Protein AF-0000000066120905 (afdb_homodimer)

pLDDT: mean 95.66, std 8.1, range [25.61, 98.94]

Organism: Aliivibrio fischeri (NCBI:txid668)

Sequence (434 aa):
MKLNQDSLTSKFGSPIERVEQAIKSVQQGNGVLLLDDESRENEGDLIYSVDHLTSEQMALMIRSCSGIVCLCLTEDKADYLELSPMVEHNESVNQTAFTISIEAKKGVTTGVSATDRVTTIKTACKNGALPHELAKPGHVFPLRAKDGGVLTRRGHTEGTVDLMRLAELTPAGVLCEVTNSDGSMAKTPEIIIFAEQHHLPVLTVNDIALYRKEKSNMKLNQDSLTSKFGSPIERVEQAIKSVQQGNGVLLLDDESRENEGDLIYSVDHLTSEQMALMIRSCSGIVCLCLTEDKADYLELSPMVEHNESVNQTAFTISIEAKKGVTTGVSATDRVTTIKTACKNGALPHELAKPGHVFPLRAKDGGVLTRRGHTEGTVDLMRLAELTPAGVLCEVTNSDGSMAKTPEIIIFAEQHHLPVLTVNDIALYRKEKSN

Structure (mmCIF, N/CA/C/O backbone):
data_AF-0000000066120905-model_v1
#
loop_
_entity.id
_entity.type
_entity.pdbx_description
1 polymer '3,4-dihydroxy-2-butanone 4-phosphate synthase'
#
loop_
_atom_site.group_PDB
_atom_site.id
_atom_site.type_symbol
_atom_site.label_atom_id
_atom_site.label_alt_id
_atom_site.label_comp_id
_atom_site.label_asym_id
_atom_site.label_entity_id
_atom_site.label_seq_id
_atom_site.pdbx_PDB_ins_code
_atom_site.Cartn_x
_atom_site.Cartn_y
_atom_site.Cartn_z
_atom_site.occupancy
_atom_site.B_iso_or_equiv
_atom_site.auth_seq_id
_atom_site.auth_comp_id
_atom_site.auth_asym_id
_atom_site.auth_atom_id
_atom_site.pdbx_PDB_model_num
ATOM 1 N N . MET A 1 1 ? 24.219 24.984 -9.703 1 25.61 1 MET A N 1
ATOM 2 C CA . MET A 1 1 ? 23.906 25.266 -8.305 1 25.61 1 MET A CA 1
ATOM 3 C C . MET A 1 1 ? 22.734 24.406 -7.832 1 25.61 1 MET A C 1
ATOM 5 O O . MET A 1 1 ? 21.656 24.438 -8.406 1 25.61 1 MET A O 1
ATOM 9 N N . LYS A 1 2 ? 22.953 23.203 -7.379 1 43.38 2 LYS A N 1
ATOM 10 C CA . LYS A 1 2 ? 21.891 22.344 -6.883 1 43.38 2 LYS A CA 1
ATOM 11 C C . LYS A 1 2 ? 20.844 23.141 -6.102 1 43.38 2 LYS A C 1
ATOM 13 O O . LYS A 1 2 ? 21.172 23.75 -5.074 1 43.38 2 LYS A O 1
ATOM 18 N N . LEU A 1 3 ? 19.781 23.625 -6.801 1 57.31 3 LEU A N 1
ATOM 19 C CA . LEU A 1 3 ? 18.781 24.422 -6.082 1 57.31 3 LEU A CA 1
ATOM 20 C C . LEU A 1 3 ? 18.328 23.703 -4.812 1 57.31 3 LEU A C 1
ATOM 22 O O . LEU A 1 3 ? 17.938 22.531 -4.859 1 57.31 3 LEU A O 1
ATOM 26 N N . ASN A 1 4 ? 18.812 24.219 -3.66 1 75.06 4 ASN A N 1
ATOM 27 C CA . ASN A 1 4 ? 18.453 23.625 -2.375 1 75.06 4 ASN A CA 1
ATOM 28 C C . ASN A 1 4 ? 16.953 23.734 -2.115 1 75.06 4 ASN A C 1
ATOM 30 O O . ASN A 1 4 ? 16.25 24.484 -2.797 1 75.06 4 ASN A O 1
ATOM 34 N N . GLN A 1 5 ? 16.406 22.859 -1.367 1 81 5 GLN A N 1
ATOM 35 C CA . GLN A 1 5 ? 14.977 22.781 -1.049 1 81 5 GLN A CA 1
ATOM 36 C C . GLN A 1 5 ? 14.414 24.141 -0.678 1 81 5 GLN A C 1
ATOM 38 O O . GLN A 1 5 ? 13.297 24.484 -1.077 1 81 5 GLN A O 1
ATOM 43 N N . ASP A 1 6 ? 15.203 24.953 -0.01 1 81.88 6 ASP A N 1
ATOM 44 C CA . ASP A 1 6 ? 14.75 26.281 0.427 1 81.88 6 ASP A CA 1
ATOM 45 C C . ASP A 1 6 ? 14.508 27.203 -0.766 1 81.88 6 ASP A C 1
ATOM 47 O O . ASP A 1 6 ? 13.508 27.922 -0.809 1 81.88 6 ASP A O 1
ATOM 51 N N . SER A 1 7 ? 15.406 27.156 -1.612 1 81.38 7 SER A N 1
ATOM 52 C CA . SER A 1 7 ? 15.281 28 -2.795 1 81.38 7 SER A CA 1
ATOM 53 C C . SER A 1 7 ? 14.07 27.594 -3.635 1 81.38 7 SER A C 1
ATOM 55 O O . SER A 1 7 ? 13.344 28.453 -4.137 1 81.38 7 SER A O 1
ATOM 57 N N . LEU A 1 8 ? 13.82 26.375 -3.711 1 83.88 8 LEU A N 1
ATOM 58 C CA . LEU A 1 8 ? 12.742 25.875 -4.562 1 83.88 8 LEU A CA 1
ATOM 59 C C . LEU A 1 8 ? 11.383 26.141 -3.926 1 83.88 8 LEU A C 1
ATOM 61 O O . LEU A 1 8 ? 10.406 26.406 -4.629 1 83.88 8 LEU A O 1
ATOM 65 N N . THR A 1 9 ? 11.328 26.078 -2.643 1 87.12 9 THR A N 1
ATOM 66 C CA . THR A 1 9 ? 10.055 26.25 -1.965 1 87.12 9 THR A CA 1
ATOM 67 C C . THR A 1 9 ? 9.727 27.734 -1.812 1 87.12 9 THR A C 1
ATOM 69 O O . THR A 1 9 ? 8.586 28.094 -1.52 1 87.12 9 THR A O 1
ATOM 72 N N . SER A 1 10 ? 10.68 28.609 -2.027 1 88.38 10 SER A N 1
ATOM 73 C CA . SER A 1 10 ? 10.5 30.047 -1.833 1 88.38 10 SER A CA 1
ATOM 74 C C . SER A 1 10 ? 9.43 30.594 -2.771 1 88.38 10 SER A C 1
ATOM 76 O O . SER A 1 10 ? 8.789 31.609 -2.467 1 88.38 10 SER A O 1
ATOM 78 N N . LYS A 1 11 ? 9.258 30 -3.906 1 91 11 LYS A N 1
ATOM 79 C CA . LYS A 1 11 ? 8.25 30.469 -4.852 1 91 11 LYS A CA 1
ATOM 80 C C . LYS A 1 11 ? 6.848 30.375 -4.262 1 91 11 LYS A C 1
ATOM 82 O O . LYS A 1 11 ? 5.914 31.016 -4.746 1 91 11 LYS A O 1
ATOM 87 N N . PHE A 1 12 ? 6.75 29.609 -3.16 1 94.19 12 PHE A N 1
ATOM 88 C CA . PHE A 1 12 ? 5.445 29.406 -2.541 1 94.19 12 PHE A CA 1
ATOM 89 C C . PHE A 1 12 ? 5.266 30.344 -1.354 1 94.19 12 PHE A C 1
ATOM 91 O O . PHE A 1 12 ? 4.25 30.281 -0.657 1 94.19 12 PHE A O 1
ATOM 98 N N . GLY A 1 13 ? 6.25 31.234 -1.09 1 94.94 13 GLY A N 1
ATOM 99 C CA . GLY A 1 13 ? 6.148 32.188 -0.012 1 94.94 13 GLY A CA 1
ATOM 100 C C . GLY A 1 13 ? 7.094 31.906 1.139 1 94.94 13 GLY A C 1
ATOM 101 O O . GLY A 1 13 ? 7.895 30.984 1.072 1 94.94 13 GLY A O 1
ATOM 102 N N . SER A 1 14 ? 7.074 32.781 2.195 1 95.88 14 SER A N 1
ATOM 103 C CA . SER A 1 14 ? 7.824 32.562 3.426 1 95.88 14 SER A CA 1
ATOM 104 C C . SER A 1 14 ? 7.316 31.312 4.156 1 95.88 14 SER A C 1
ATOM 106 O O . SER A 1 14 ? 6.23 30.812 3.859 1 95.88 14 SER A O 1
ATOM 108 N N . PRO A 1 15 ? 8.07 30.828 5.059 1 96.19 15 PRO A N 1
ATOM 109 C CA . PRO A 1 15 ? 7.617 29.656 5.824 1 96.19 15 PRO A CA 1
ATOM 110 C C . PRO A 1 15 ? 6.238 29.875 6.445 1 96.19 15 PRO A C 1
ATOM 112 O O . PRO A 1 15 ? 5.387 28.984 6.383 1 96.19 15 PRO A O 1
ATOM 115 N N . ILE A 1 16 ? 5.984 31.047 7 1 97.31 16 ILE A N 1
ATOM 116 C CA . ILE A 1 16 ? 4.707 31.344 7.645 1 97.31 16 ILE A CA 1
ATOM 117 C C . ILE A 1 16 ? 3.598 31.375 6.598 1 97.31 16 ILE A C 1
ATOM 119 O O . ILE A 1 16 ? 2.52 30.812 6.809 1 97.31 16 ILE A O 1
ATOM 123 N N . GLU A 1 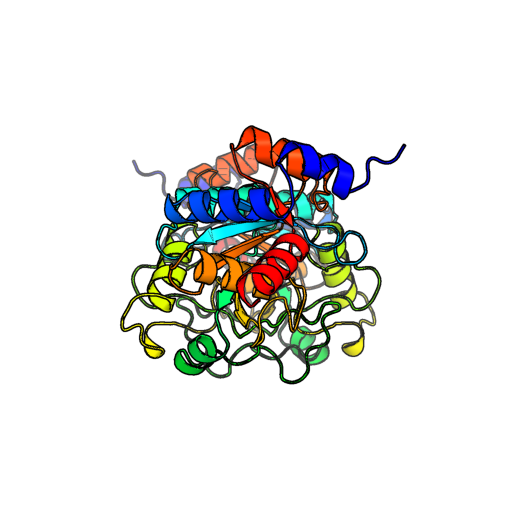17 ? 3.854 31.984 5.469 1 97.69 17 GLU A N 1
ATOM 124 C CA . GLU A 1 17 ? 2.867 32.094 4.395 1 97.69 17 GLU A CA 1
ATOM 125 C C . GLU A 1 17 ? 2.521 30.703 3.842 1 97.69 17 GLU A C 1
ATOM 127 O O . GLU A 1 17 ? 1.369 30.453 3.488 1 97.69 17 GLU A O 1
ATOM 132 N N . ARG A 1 18 ? 3.504 29.875 3.713 1 98.06 18 ARG A N 1
ATOM 133 C CA . ARG A 1 18 ? 3.277 28.531 3.193 1 98.06 18 ARG A CA 1
ATOM 134 C C . ARG A 1 18 ? 2.33 27.75 4.094 1 98.06 18 ARG A C 1
ATOM 136 O O . ARG A 1 18 ? 1.44 27.047 3.607 1 98.06 18 ARG A O 1
ATOM 143 N N . VAL A 1 19 ? 2.512 27.875 5.383 1 98.62 19 VAL A N 1
ATOM 144 C CA . VAL A 1 19 ? 1.624 27.188 6.32 1 98.62 19 VAL A CA 1
ATOM 145 C C . VAL A 1 19 ? 0.215 27.766 6.211 1 98.62 19 VAL A C 1
ATOM 147 O O . VAL A 1 19 ? -0.768 27.016 6.184 1 98.62 19 VAL A O 1
ATOM 150 N N . GLU A 1 20 ? 0.103 29.094 6.133 1 98.62 20 GLU A N 1
ATOM 151 C CA . GLU A 1 20 ? -1.2 29.734 6.027 1 98.62 20 GLU A CA 1
ATOM 152 C C . GLU A 1 20 ? -1.935 29.297 4.762 1 98.62 20 GLU A C 1
ATOM 154 O O . GLU A 1 20 ? -3.145 29.062 4.793 1 98.62 20 GLU A O 1
ATOM 159 N N . GLN A 1 21 ? -1.236 29.25 3.68 1 98.5 21 GLN A N 1
ATOM 160 C CA . GLN A 1 21 ? -1.825 28.781 2.43 1 98.5 21 GLN A CA 1
ATOM 161 C C . GLN A 1 21 ? -2.27 27.328 2.545 1 98.5 21 GLN A C 1
ATOM 163 O O . GLN A 1 21 ? -3.312 26.938 2.008 1 98.5 21 GLN A O 1
ATOM 168 N N . ALA A 1 22 ? -1.465 26.5 3.162 1 98.88 22 ALA A N 1
ATOM 169 C CA . ALA A 1 22 ? -1.807 25.094 3.359 1 98.88 22 ALA A CA 1
ATOM 170 C C . ALA A 1 22 ? -3.061 24.953 4.215 1 98.88 22 ALA A C 1
ATOM 172 O O . ALA A 1 22 ? -3.926 24.125 3.926 1 98.88 22 ALA A O 1
ATOM 173 N N . ILE A 1 23 ? -3.15 25.75 5.293 1 98.81 23 ILE A N 1
ATOM 174 C CA . ILE A 1 23 ? -4.324 25.75 6.16 1 98.81 23 ILE A CA 1
ATOM 175 C C . ILE A 1 23 ? -5.574 26.047 5.336 1 98.81 23 ILE A C 1
ATOM 177 O O . ILE A 1 23 ? -6.57 25.328 5.414 1 98.81 23 ILE A O 1
ATOM 181 N N . LYS A 1 24 ? -5.484 27.094 4.531 1 98.75 24 LYS A N 1
ATOM 182 C CA . LYS A 1 24 ? -6.617 27.469 3.689 1 98.75 24 LYS A CA 1
ATOM 183 C C . LYS A 1 24 ? -6.98 26.344 2.719 1 98.75 24 LYS A C 1
ATOM 185 O O . LYS A 1 24 ? -8.156 26.078 2.494 1 98.75 24 LYS A O 1
ATOM 190 N N . SER A 1 25 ? -6.016 25.781 2.17 1 98.81 25 SER A N 1
ATOM 191 C CA . SER A 1 25 ? -6.223 24.719 1.189 1 98.81 25 SER A CA 1
ATOM 192 C C . SER A 1 25 ? -6.996 23.547 1.794 1 98.81 25 SER A C 1
ATOM 194 O O . SER A 1 25 ? -8.016 23.125 1.246 1 98.81 25 SER A O 1
ATOM 196 N N . VAL A 1 26 ? -6.559 23.016 2.93 1 98.81 26 VAL A N 1
ATOM 197 C CA . VAL A 1 26 ? -7.195 21.844 3.504 1 98.81 26 VAL A CA 1
ATOM 198 C C . VAL A 1 26 ? -8.57 22.203 4.047 1 98.81 26 VAL A C 1
ATOM 200 O O . VAL A 1 26 ? -9.492 21.391 4.031 1 98.81 26 VAL A O 1
ATOM 203 N N . GLN A 1 27 ? -8.734 23.453 4.512 1 98.81 27 GLN A N 1
ATOM 204 C CA . GLN A 1 27 ? -10.055 23.906 4.938 1 98.81 27 GLN A CA 1
ATOM 205 C C . GLN A 1 27 ? -11.047 23.875 3.779 1 98.81 27 GLN A C 1
ATOM 207 O O . GLN A 1 27 ? -12.242 23.625 3.986 1 98.81 27 GLN A O 1
ATOM 212 N N . GLN A 1 28 ? -10.539 24.078 2.625 1 98.56 28 GLN A N 1
ATOM 213 C CA . GLN A 1 28 ? -11.383 24.109 1.436 1 98.56 28 GLN A CA 1
ATOM 214 C C . GLN A 1 28 ? -11.508 22.719 0.817 1 98.56 28 GLN A C 1
ATOM 216 O O . GLN A 1 28 ? -12.117 22.562 -0.244 1 98.56 28 GLN A O 1
ATOM 221 N N . GLY A 1 29 ? -10.922 21.734 1.409 1 98.62 29 GLY A N 1
ATOM 222 C CA . GLY A 1 29 ? -11.047 20.344 0.974 1 98.62 29 GLY A CA 1
ATOM 223 C C . GLY A 1 29 ? -10.008 19.953 -0.057 1 98.62 29 GLY A C 1
ATOM 224 O O . GLY A 1 29 ? -10.109 18.891 -0.673 1 98.62 29 GLY A O 1
ATOM 225 N N . ASN A 1 30 ? -9.047 20.812 -0.256 1 98.69 30 ASN A N 1
ATOM 226 C CA . ASN A 1 30 ? -7.965 20.516 -1.19 1 98.69 30 ASN A CA 1
ATOM 227 C C . ASN A 1 30 ? -6.766 19.891 -0.482 1 98.69 30 ASN A C 1
ATOM 229 O O . ASN A 1 30 ? -6.719 19.859 0.748 1 98.69 30 ASN A O 1
ATOM 233 N N . GLY A 1 31 ? -5.809 19.359 -1.26 1 98.75 31 GLY A N 1
ATOM 234 C CA . GLY A 1 31 ? -4.617 18.734 -0.712 1 98.75 31 GLY A CA 1
ATOM 235 C C . GLY A 1 31 ? -3.449 19.688 -0.558 1 98.75 31 GLY A C 1
ATOM 236 O O . GLY A 1 31 ? -3.551 20.859 -0.917 1 98.75 31 GLY A O 1
ATOM 237 N N . VAL A 1 32 ? -2.373 19.203 -0.004 1 98.81 32 VAL A N 1
ATOM 238 C CA . VAL A 1 32 ? -1.106 19.922 0.123 1 98.81 32 VAL A CA 1
ATOM 239 C C . VAL A 1 32 ? 0.056 18.938 -0.045 1 98.81 32 VAL A C 1
ATOM 241 O O . VAL A 1 32 ? -0.103 17.734 0.158 1 98.81 32 VAL A O 1
ATOM 244 N N . LEU A 1 33 ? 1.117 19.469 -0.539 1 98.81 33 LEU A N 1
ATOM 245 C CA . LEU A 1 33 ? 2.357 18.703 -0.533 1 98.81 33 LEU A CA 1
ATOM 246 C C . LEU A 1 33 ? 3.227 19.078 0.661 1 98.81 33 LEU A C 1
ATOM 248 O O . LEU A 1 33 ? 3.588 20.25 0.823 1 98.81 33 LEU A O 1
ATOM 252 N N . LEU A 1 34 ? 3.541 18.125 1.503 1 98.75 34 LEU A N 1
ATOM 253 C CA . LEU A 1 34 ? 4.367 18.328 2.688 1 98.75 34 LEU A CA 1
ATOM 254 C C . LEU A 1 34 ? 5.73 17.656 2.512 1 98.75 34 LEU A C 1
ATOM 256 O O . LEU A 1 34 ? 5.816 16.438 2.361 1 98.75 34 LEU A O 1
ATOM 260 N N . LEU A 1 35 ? 6.754 18.453 2.551 1 97.69 35 LEU A N 1
ATOM 261 C CA . LEU A 1 35 ? 8.117 17.953 2.408 1 97.69 35 LEU A CA 1
ATOM 262 C C . LEU A 1 35 ? 8.805 17.844 3.768 1 97.69 35 LEU A C 1
ATOM 264 O O . LEU A 1 35 ? 8.492 18.609 4.684 1 97.69 35 LEU A O 1
ATOM 268 N N . ASP A 1 36 ? 9.664 16.875 3.896 1 94.12 36 ASP A N 1
ATOM 269 C CA . ASP A 1 36 ? 10.508 16.844 5.082 1 94.12 36 ASP A CA 1
ATOM 270 C C . ASP A 1 36 ? 11.93 17.297 4.754 1 94.12 36 ASP A C 1
ATOM 272 O O . ASP A 1 36 ? 12.195 17.75 3.637 1 94.12 36 ASP A O 1
ATOM 276 N N . ASP A 1 37 ? 12.766 17.297 5.73 1 88 37 ASP A N 1
ATOM 277 C CA . ASP A 1 37 ? 14.102 17.875 5.578 1 88 37 ASP A CA 1
ATOM 278 C C . ASP A 1 37 ? 14.93 17.078 4.562 1 88 37 ASP A C 1
ATOM 280 O O . ASP A 1 37 ? 14.828 15.852 4.492 1 88 37 ASP A O 1
ATOM 284 N N . GLU A 1 38 ? 15.727 17.797 3.828 1 84.69 38 GLU A N 1
ATOM 285 C CA . GLU A 1 38 ? 16.578 17.156 2.824 1 84.69 38 GLU A CA 1
ATOM 286 C C . GLU A 1 38 ? 17.531 16.141 3.461 1 84.69 38 GLU A C 1
ATOM 288 O O . GLU A 1 38 ? 17.922 15.164 2.822 1 84.69 38 GLU A O 1
ATOM 293 N N . SER A 1 39 ? 17.828 16.406 4.648 1 84 39 SER A N 1
ATOM 294 C CA . SER A 1 39 ? 18.75 15.523 5.348 1 84 39 SER A CA 1
ATOM 295 C C . SER A 1 39 ? 18.031 14.312 5.926 1 84 39 SER A C 1
ATOM 297 O O . SER A 1 39 ? 18.656 13.375 6.426 1 84 39 SER A O 1
ATOM 299 N N . ARG A 1 40 ? 16.828 14.273 5.883 1 86.81 40 ARG A N 1
ATOM 300 C CA . ARG A 1 40 ? 16.031 13.156 6.363 1 86.81 40 ARG A CA 1
ATOM 301 C C . ARG A 1 40 ? 15.57 12.273 5.207 1 86.81 40 ARG A C 1
ATOM 303 O O . ARG A 1 40 ? 16.391 11.68 4.512 1 86.81 40 ARG A O 1
ATOM 310 N N . GLU A 1 41 ? 14.359 12.227 4.867 1 86.31 41 GLU A N 1
ATOM 311 C CA . GLU A 1 41 ? 13.922 11.383 3.758 1 86.31 41 GLU A CA 1
ATOM 312 C C . GLU A 1 41 ? 14.062 12.117 2.424 1 86.31 41 GLU A C 1
ATOM 314 O O . GLU A 1 41 ? 14.203 11.484 1.376 1 86.31 41 GLU A O 1
ATOM 319 N N . ASN A 1 42 ? 14.008 13.492 2.496 1 90.44 42 ASN A N 1
ATOM 320 C CA . ASN A 1 42 ? 14 14.281 1.271 1 90.44 42 ASN A CA 1
ATOM 321 C C . ASN A 1 42 ? 12.898 13.836 0.317 1 90.44 42 ASN A C 1
ATOM 323 O O . ASN A 1 42 ? 13.156 13.57 -0.859 1 90.44 42 ASN A O 1
ATOM 327 N N . GLU A 1 43 ? 11.711 13.617 0.862 1 93.88 43 GLU A N 1
ATOM 328 C CA . GLU A 1 43 ? 10.531 13.172 0.128 1 93.88 43 GLU A CA 1
ATOM 329 C C . GLU A 1 43 ? 9.328 14.078 0.404 1 93.88 43 GLU A C 1
ATOM 331 O O . GLU A 1 43 ? 9.391 14.945 1.275 1 93.88 43 GLU A O 1
ATOM 336 N N . GLY A 1 44 ? 8.359 13.992 -0.396 1 97.5 44 GLY A N 1
ATOM 337 C CA . GLY A 1 44 ? 7.121 14.742 -0.251 1 97.5 44 GLY A CA 1
ATOM 338 C C . GLY A 1 44 ? 5.891 13.859 -0.221 1 97.5 44 GLY A C 1
ATOM 339 O O . GLY A 1 44 ? 5.766 12.93 -1.026 1 97.5 44 GLY A O 1
ATOM 340 N N . ASP A 1 45 ? 5.07 14.125 0.747 1 98.62 45 ASP A N 1
ATOM 341 C CA . ASP A 1 45 ? 3.805 13.414 0.861 1 98.62 45 ASP A CA 1
ATOM 342 C C . ASP A 1 45 ? 2.637 14.281 0.396 1 98.62 45 ASP A C 1
ATOM 344 O O . ASP A 1 45 ? 2.586 15.477 0.699 1 98.62 45 ASP A O 1
ATOM 348 N N . LEU A 1 46 ? 1.786 13.68 -0.398 1 98.88 46 LEU A N 1
ATOM 349 C CA . LEU A 1 46 ? 0.479 14.273 -0.656 1 98.88 46 LEU A CA 1
ATOM 350 C C . LEU A 1 46 ? -0.461 14.055 0.524 1 98.88 46 LEU A C 1
ATOM 352 O O . LEU A 1 46 ? -0.643 12.922 0.975 1 98.88 46 LEU A O 1
ATOM 356 N N . ILE A 1 47 ? -1.048 15.148 1.04 1 98.88 47 ILE A N 1
ATOM 357 C CA . ILE A 1 47 ? -1.84 15.078 2.264 1 98.88 47 ILE A CA 1
ATOM 358 C C . ILE A 1 47 ? -3.252 15.594 1.992 1 98.88 47 ILE A C 1
ATOM 360 O O . ILE A 1 47 ? -3.434 16.594 1.295 1 98.88 47 ILE A O 1
ATOM 364 N N . TYR A 1 48 ? -4.219 14.906 2.529 1 98.94 48 TYR A N 1
ATOM 365 C CA . TYR A 1 48 ? -5.609 15.359 2.535 1 98.94 48 TYR A CA 1
ATOM 366 C C . TYR A 1 48 ? -6.211 15.25 3.932 1 98.94 48 TYR A C 1
ATOM 368 O O . TYR A 1 48 ? -5.793 14.406 4.73 1 98.94 48 TYR A O 1
ATOM 376 N N . SER A 1 49 ? -7.184 16.141 4.195 1 98.88 49 SER A N 1
ATOM 377 C CA . SER A 1 49 ? -8 16.031 5.398 1 98.88 49 SER A CA 1
ATOM 378 C C . SER A 1 49 ? -8.969 14.859 5.297 1 98.88 49 SER A C 1
ATOM 380 O O . SER A 1 49 ? -9.531 14.594 4.227 1 98.88 49 SER A O 1
ATOM 382 N N . VAL A 1 50 ? -9.219 14.195 6.445 1 98.88 50 VAL A N 1
ATOM 383 C CA . VAL A 1 50 ? -10.18 13.102 6.453 1 98.88 50 VAL A CA 1
ATOM 384 C C . VAL A 1 50 ? -11.602 13.656 6.332 1 98.88 50 VAL A C 1
ATOM 386 O O . VAL A 1 50 ? -12.508 12.969 5.867 1 98.88 50 VAL A O 1
ATOM 389 N N . ASP A 1 51 ? -11.844 14.922 6.703 1 98.62 51 ASP A N 1
ATOM 390 C CA . ASP A 1 51 ? -13.156 15.547 6.691 1 98.62 51 ASP A CA 1
ATOM 391 C C . ASP A 1 51 ? -13.688 15.68 5.266 1 98.62 51 ASP A C 1
ATOM 393 O O . ASP A 1 51 ? -14.891 15.57 5.031 1 98.62 51 ASP A O 1
ATOM 397 N N . HIS A 1 52 ? -12.766 15.852 4.293 1 98.5 52 HIS A N 1
ATOM 398 C CA . HIS A 1 52 ? -13.172 16.203 2.938 1 98.5 52 HIS A CA 1
ATOM 399 C C . HIS A 1 52 ? -12.727 15.133 1.938 1 98.5 52 HIS A C 1
ATOM 401 O O . HIS A 1 52 ? -12.953 15.281 0.734 1 98.5 52 HIS A O 1
ATOM 407 N N . LEU A 1 53 ? -12.188 14.078 2.408 1 98.81 53 LEU A N 1
ATOM 408 C CA . LEU A 1 53 ? -11.555 13.078 1.553 1 98.81 53 LEU A CA 1
ATOM 409 C C . LEU A 1 53 ? -12.57 12.484 0.581 1 98.81 53 LEU A C 1
ATOM 411 O O . LEU A 1 53 ? -13.672 12.109 0.98 1 98.81 53 LEU A O 1
ATOM 415 N N . THR A 1 54 ? -12.18 12.438 -0.673 1 98.81 54 THR A N 1
ATOM 416 C CA . THR A 1 54 ? -13.031 11.859 -1.702 1 98.81 54 THR A CA 1
ATOM 417 C C . THR A 1 54 ? -12.344 10.672 -2.369 1 98.81 54 THR A C 1
ATOM 419 O O . THR A 1 54 ? -11.133 10.5 -2.238 1 98.81 54 THR A O 1
ATOM 422 N N . SER A 1 55 ? -13.164 9.883 -3.109 1 98.75 55 SER A N 1
ATOM 423 C CA . SER A 1 55 ? -12.609 8.75 -3.848 1 98.75 55 SER A CA 1
ATOM 424 C C . SER A 1 55 ? -11.672 9.227 -4.957 1 98.75 55 SER A C 1
ATOM 426 O O . SER A 1 55 ? -10.688 8.555 -5.27 1 98.75 55 SER A O 1
ATOM 428 N N . GLU A 1 56 ? -11.969 10.391 -5.531 1 98.69 56 GLU A N 1
ATOM 429 C CA . GLU A 1 56 ? -11.102 10.953 -6.562 1 98.69 56 GLU A CA 1
ATOM 430 C C . GLU A 1 56 ? -9.734 11.328 -5.996 1 98.69 56 GLU A C 1
ATOM 432 O O . GLU A 1 56 ? -8.711 11.094 -6.637 1 98.69 56 GLU A O 1
ATOM 437 N N . GLN A 1 57 ? -9.727 11.93 -4.828 1 98.75 57 GLN A N 1
ATOM 438 C CA . GLN A 1 57 ? -8.484 12.266 -4.148 1 98.75 57 GLN A CA 1
ATOM 439 C C . GLN A 1 57 ? -7.691 11.008 -3.805 1 98.75 57 GLN A C 1
ATOM 441 O O . GLN A 1 57 ? -6.473 10.961 -3.996 1 98.75 57 GLN A O 1
ATOM 446 N N . MET A 1 58 ? -8.414 9.961 -3.297 1 98.88 58 MET A N 1
ATOM 447 C CA . MET A 1 58 ? -7.777 8.672 -3.018 1 98.88 58 MET A CA 1
ATOM 448 C C . MET A 1 58 ? -7.199 8.062 -4.289 1 98.88 58 MET A C 1
ATOM 450 O O . MET A 1 58 ? -6.078 7.551 -4.285 1 98.88 58 MET A O 1
ATOM 454 N N . ALA A 1 59 ? -7.945 8.148 -5.367 1 98.75 59 ALA A N 1
ATOM 455 C CA . ALA A 1 59 ? -7.469 7.625 -6.645 1 98.75 59 ALA A CA 1
ATOM 456 C C . ALA A 1 59 ? -6.188 8.328 -7.086 1 98.75 59 ALA A C 1
ATOM 458 O O . ALA A 1 59 ? -5.273 7.695 -7.617 1 98.75 59 ALA A O 1
ATOM 459 N N . LEU A 1 60 ? -6.121 9.625 -6.891 1 98.44 60 LEU A N 1
ATOM 460 C CA . LEU A 1 60 ? -4.91 10.375 -7.219 1 98.44 60 LEU A CA 1
ATOM 461 C C . LEU A 1 60 ? -3.727 9.883 -6.391 1 98.44 60 LEU A C 1
ATOM 463 O O . LEU A 1 60 ? -2.621 9.727 -6.914 1 98.44 60 LEU A O 1
ATOM 467 N N . MET A 1 61 ? -3.938 9.648 -5.102 1 98.56 61 MET A N 1
ATOM 468 C CA . MET A 1 61 ? -2.877 9.141 -4.238 1 98.56 61 MET A CA 1
ATOM 469 C C . MET A 1 61 ? -2.391 7.773 -4.715 1 98.56 61 MET A C 1
ATOM 471 O O . MET A 1 61 ? -1.186 7.531 -4.789 1 98.56 61 MET A O 1
ATOM 475 N N . ILE A 1 62 ? -3.322 6.906 -5.055 1 98.19 62 ILE A N 1
ATOM 476 C CA . ILE A 1 62 ? -2.99 5.559 -5.504 1 98.19 62 ILE A CA 1
ATOM 477 C C . ILE A 1 62 ? -2.195 5.633 -6.809 1 98.19 62 ILE A C 1
ATOM 479 O O . ILE A 1 62 ? -1.217 4.902 -6.988 1 98.19 62 ILE A O 1
ATOM 483 N N . ARG A 1 63 ? -2.504 6.602 -7.668 1 97.06 63 ARG A N 1
ATOM 484 C CA . ARG A 1 63 ? -1.963 6.637 -9.023 1 97.06 63 ARG A CA 1
ATOM 485 C C . ARG A 1 63 ? -0.641 7.398 -9.062 1 97.06 63 ARG A C 1
ATOM 487 O O . ARG A 1 63 ? 0.229 7.094 -9.883 1 97.06 63 ARG A O 1
ATOM 494 N N . SER A 1 64 ? -0.499 8.328 -8.164 1 97.44 64 SER A N 1
ATOM 495 C CA . SER A 1 64 ? 0.638 9.227 -8.305 1 97.44 64 SER A CA 1
ATOM 496 C C . SER A 1 64 ? 1.609 9.086 -7.137 1 97.44 64 SER A C 1
ATOM 498 O O . SER A 1 64 ? 2.699 9.656 -7.156 1 97.44 64 SER A O 1
ATOM 500 N N . CYS A 1 65 ? 1.222 8.367 -6.168 1 98.31 65 CYS A N 1
ATOM 501 C CA . CYS A 1 65 ? 2.068 8.156 -5 1 98.31 65 CYS A CA 1
ATOM 502 C C . CYS A 1 65 ? 2.457 6.688 -4.863 1 98.31 65 CYS A C 1
ATOM 504 O O . CYS A 1 65 ? 2.477 5.953 -5.852 1 98.31 65 CYS A O 1
ATOM 506 N N . SER A 1 66 ? 2.902 6.258 -3.711 1 97.75 66 SER A N 1
ATOM 507 C CA . SER A 1 66 ? 3.412 4.91 -3.486 1 97.75 66 SER A CA 1
ATOM 508 C C . SER A 1 66 ? 2.283 3.887 -3.467 1 97.75 66 SER A C 1
ATOM 510 O O . SER A 1 66 ? 2.523 2.686 -3.592 1 97.75 66 SER A O 1
ATOM 512 N N . GLY A 1 67 ? 1.086 4.352 -3.275 1 97.88 67 GLY A N 1
ATOM 513 C CA . GLY A 1 67 ? -0.066 3.473 -3.143 1 97.88 67 GLY A CA 1
ATOM 514 C C . GLY A 1 67 ? -0.311 3.021 -1.715 1 97.88 67 GLY A C 1
ATOM 515 O O . GLY A 1 67 ? -1.384 2.502 -1.398 1 97.88 67 GLY A O 1
ATOM 516 N N . ILE A 1 68 ? 0.59 3.158 -0.831 1 98.56 68 ILE A N 1
ATOM 517 C CA . ILE A 1 68 ? 0.435 2.855 0.588 1 98.56 68 ILE A CA 1
ATOM 518 C C . ILE A 1 68 ? -0.104 4.082 1.322 1 98.56 68 ILE A C 1
ATOM 520 O O . ILE A 1 68 ? 0.668 4.898 1.827 1 98.56 68 ILE A O 1
ATOM 524 N N . VAL A 1 69 ? -1.364 4.199 1.309 1 98.81 69 VAL A N 1
ATOM 525 C CA . VAL A 1 69 ? -2.004 5.359 1.924 1 98.81 69 VAL A CA 1
ATOM 526 C C . VAL A 1 69 ? -2.102 5.152 3.434 1 98.81 69 VAL A C 1
ATOM 528 O O . VAL A 1 69 ? -2.693 4.176 3.898 1 98.81 69 VAL A O 1
ATOM 531 N N . CYS A 1 70 ? -1.541 6.07 4.152 1 98.88 70 CYS A N 1
ATOM 532 C CA . CYS A 1 70 ? -1.525 5.98 5.609 1 98.88 70 CYS A CA 1
ATOM 533 C C . CYS A 1 70 ? -2.506 6.969 6.227 1 98.88 70 CYS A C 1
ATOM 535 O O . CYS A 1 70 ? -2.674 8.078 5.719 1 98.88 70 CYS A O 1
ATOM 537 N N . LEU A 1 71 ? -3.129 6.586 7.277 1 98.94 71 LEU A N 1
ATOM 538 C CA . LEU A 1 71 ? -4.004 7.426 8.086 1 98.94 71 LEU A CA 1
ATOM 539 C C . LEU A 1 71 ? -3.291 7.902 9.344 1 98.94 71 LEU A C 1
ATOM 541 O O . LEU A 1 71 ? -3.039 7.113 10.258 1 98.94 71 LEU A O 1
ATOM 545 N N . CYS A 1 72 ? -2.992 9.172 9.391 1 98.94 72 CYS A N 1
ATOM 546 C CA . CYS A 1 72 ? -2.326 9.742 10.555 1 98.94 72 CYS A CA 1
ATOM 547 C C . CYS A 1 72 ? -3.33 10.055 11.656 1 98.94 72 CYS A C 1
ATOM 549 O O . CYS A 1 72 ? -4.27 10.828 11.445 1 98.94 72 CYS A O 1
ATOM 551 N N . LEU A 1 73 ? -3.107 9.516 12.789 1 98.88 73 LEU A N 1
ATOM 552 C CA . LEU A 1 73 ? -3.979 9.695 13.945 1 98.88 73 LEU A CA 1
ATOM 553 C C . LEU A 1 73 ? -3.188 10.195 15.148 1 98.88 73 LEU A C 1
ATOM 555 O O . LEU A 1 73 ? -1.99 9.93 15.266 1 98.88 73 LEU A O 1
ATOM 559 N N . THR A 1 74 ? -3.896 10.906 16.031 1 98.62 74 THR A N 1
ATOM 560 C CA . THR A 1 74 ? -3.316 11.148 17.344 1 98.62 74 THR A CA 1
ATOM 561 C C . THR A 1 74 ? -3.164 9.852 18.125 1 98.62 74 THR A C 1
ATOM 563 O O . THR A 1 74 ? -3.844 8.859 17.844 1 98.62 74 THR A O 1
ATOM 566 N N . GLU A 1 75 ? -2.275 9.867 19.094 1 98.12 75 GLU A N 1
ATOM 567 C CA . GLU A 1 75 ? -2.113 8.695 19.969 1 98.12 75 GLU A CA 1
ATOM 568 C C . GLU A 1 75 ? -3.426 8.344 20.656 1 98.12 75 GLU A C 1
ATOM 570 O O . GLU A 1 75 ? -3.791 7.168 20.734 1 98.12 75 GLU A O 1
ATOM 575 N N . ASP A 1 76 ? -4.145 9.328 21.109 1 98 76 ASP A N 1
ATOM 576 C CA . ASP A 1 76 ? -5.406 9.117 21.812 1 98 76 ASP A CA 1
ATOM 577 C C . ASP A 1 76 ? -6.43 8.43 20.906 1 98 76 ASP A C 1
ATOM 579 O O . ASP A 1 76 ? -7.133 7.516 21.344 1 98 76 ASP A O 1
ATOM 583 N N . LYS A 1 77 ? -6.562 8.898 19.703 1 98.38 77 LYS A N 1
ATOM 584 C CA . LYS A 1 77 ? -7.527 8.32 18.781 1 98.38 77 LYS A CA 1
ATOM 585 C C . LYS A 1 77 ? -7.152 6.879 18.422 1 98.38 77 LYS A C 1
ATOM 587 O O . LYS A 1 77 ? -8.023 6.012 18.328 1 98.38 77 LYS A O 1
ATOM 592 N N . ALA A 1 78 ? -5.887 6.645 18.156 1 98.56 78 ALA A N 1
ATOM 593 C CA . ALA A 1 78 ? -5.426 5.285 17.891 1 98.56 78 ALA A CA 1
ATOM 594 C C . ALA A 1 78 ? -5.75 4.355 19.047 1 98.56 78 ALA A C 1
ATOM 596 O O . ALA A 1 78 ? -6.195 3.223 18.844 1 98.56 78 ALA A O 1
ATOM 597 N N . ASP A 1 79 ? -5.516 4.852 20.312 1 98.31 79 ASP A N 1
ATOM 598 C CA . ASP A 1 79 ? -5.844 4.066 21.484 1 98.31 79 ASP A CA 1
ATOM 599 C C . ASP A 1 79 ? -7.344 3.781 21.562 1 98.31 79 ASP A C 1
ATOM 601 O O . ASP A 1 79 ? -7.754 2.652 21.828 1 98.31 79 ASP A O 1
ATOM 605 N N . TYR A 1 80 ? -8.094 4.828 21.328 1 98.38 80 TYR A N 1
ATOM 606 C CA . TYR A 1 80 ? -9.547 4.699 21.391 1 98.38 80 TYR A CA 1
ATOM 607 C C . TYR A 1 80 ? -10.039 3.646 20.406 1 98.38 80 TYR A C 1
ATOM 609 O O . TYR A 1 80 ? -10.922 2.848 20.734 1 98.38 80 TYR A O 1
ATOM 617 N N . LEU A 1 81 ? -9.461 3.621 19.219 1 98.56 81 LEU A N 1
ATOM 618 C CA . LEU A 1 81 ? -9.867 2.699 18.156 1 98.56 81 LEU A CA 1
ATOM 619 C C . LEU A 1 81 ? -9.195 1.341 18.344 1 98.56 81 LEU A C 1
ATOM 621 O O . LEU A 1 81 ? -9.375 0.445 17.5 1 98.56 81 LEU A O 1
ATOM 625 N N . GLU A 1 82 ? -8.391 1.186 19.344 1 98.19 82 GLU A N 1
ATOM 626 C CA . GLU A 1 82 ? -7.691 -0.054 19.656 1 98.19 82 GLU A CA 1
ATOM 627 C C . GLU A 1 82 ? -6.75 -0.462 18.531 1 98.19 82 GLU A C 1
ATOM 629 O O . GLU A 1 82 ? -6.738 -1.62 18.109 1 98.19 82 GLU A O 1
ATOM 634 N N . LEU A 1 83 ? -6.059 0.531 18.078 1 98.5 83 LEU A N 1
ATOM 635 C CA . LEU A 1 83 ? -5.055 0.299 17.047 1 98.5 83 LEU A CA 1
ATOM 636 C C . LEU A 1 83 ? -3.656 0.226 17.641 1 98.5 83 LEU A C 1
ATOM 638 O O . LEU A 1 83 ? -2.971 1.244 17.75 1 98.5 83 LEU A O 1
ATOM 642 N N . SER A 1 84 ? -3.246 -0.925 17.984 1 97.88 84 SER A N 1
ATOM 643 C CA . SER A 1 84 ? -1.939 -1.141 18.594 1 97.88 84 SER A CA 1
ATOM 644 C C . SER A 1 84 ? -0.822 -1.04 17.562 1 97.88 84 SER A C 1
ATOM 646 O O . SER A 1 84 ? -1.046 -1.271 16.375 1 97.88 84 SER A O 1
ATOM 648 N N . PRO A 1 85 ? 0.403 -0.676 18.078 1 98.19 85 PRO A N 1
ATOM 649 C CA . PRO A 1 85 ? 1.54 -0.791 17.156 1 98.19 85 PRO A CA 1
ATOM 650 C C . PRO A 1 85 ? 1.638 -2.168 16.516 1 98.19 85 PRO A C 1
ATOM 652 O O . PRO A 1 85 ? 1.371 -3.182 17.156 1 98.19 85 PRO A O 1
ATOM 655 N N . MET A 1 86 ? 1.981 -2.248 15.25 1 98.19 86 MET A N 1
ATOM 656 C CA . MET A 1 86 ? 2.035 -3.502 14.508 1 98.19 86 MET A CA 1
ATOM 657 C C . MET A 1 86 ? 3.002 -4.484 15.164 1 98.19 86 MET A C 1
ATOM 659 O O . MET A 1 86 ? 2.771 -5.691 15.148 1 98.19 86 MET A O 1
ATOM 663 N N . VAL A 1 87 ? 4.121 -3.947 15.68 1 97.5 87 VAL A N 1
ATOM 664 C CA . VAL A 1 87 ? 5.109 -4.773 16.359 1 97.5 87 VAL A CA 1
ATOM 665 C C . VAL A 1 87 ? 5.508 -4.109 17.688 1 97.5 87 VAL A C 1
ATOM 667 O O . VAL A 1 87 ? 5.402 -2.891 17.828 1 97.5 87 VAL A O 1
ATOM 670 N N . GLU A 1 88 ? 5.973 -4.914 18.578 1 94.56 88 GLU A N 1
ATOM 671 C CA . GLU A 1 88 ? 6.395 -4.402 19.875 1 94.56 88 GLU A CA 1
ATOM 672 C C . GLU A 1 88 ? 7.66 -3.561 19.75 1 94.56 88 GLU A C 1
ATOM 674 O O . GLU A 1 88 ? 7.781 -2.514 20.391 1 94.56 88 GLU A O 1
ATOM 679 N N . HIS A 1 89 ? 8.594 -4.012 18.984 1 95.06 89 HIS A N 1
ATOM 680 C CA . HIS A 1 89 ? 9.859 -3.316 18.766 1 95.06 89 HIS A CA 1
ATOM 681 C C . HIS A 1 89 ? 9.984 -2.834 17.328 1 95.06 89 HIS A C 1
ATOM 683 O O . HIS A 1 89 ? 10.336 -3.611 16.438 1 95.06 89 HIS A O 1
ATOM 689 N N . ASN A 1 90 ? 9.836 -1.568 17.141 1 95.62 90 ASN A N 1
ATOM 690 C CA . ASN A 1 90 ? 9.906 -0.952 15.82 1 95.62 90 ASN A CA 1
ATOM 691 C C . ASN A 1 90 ? 11.344 -0.83 15.328 1 95.62 90 ASN A C 1
ATOM 693 O O . ASN A 1 90 ? 12.125 -0.045 15.867 1 95.62 90 ASN A O 1
ATOM 697 N N . GLU A 1 91 ? 11.641 -1.497 14.242 1 93.75 91 GLU A N 1
ATOM 698 C CA . GLU A 1 91 ? 13 -1.531 13.711 1 93.75 91 GLU A CA 1
ATOM 699 C C . GLU A 1 91 ? 13.109 -0.703 12.438 1 93.75 91 GLU A C 1
ATOM 701 O O . GLU A 1 91 ? 14.156 -0.699 11.781 1 93.75 91 GLU A O 1
ATOM 706 N N . SER A 1 92 ? 12.07 -0.06 12.031 1 89.12 92 SER A N 1
ATOM 707 C CA . SER A 1 92 ? 12.094 0.744 10.812 1 89.12 92 SER A CA 1
ATOM 708 C C . SER A 1 92 ? 13.117 1.872 10.922 1 89.12 92 SER A C 1
ATOM 710 O O . SER A 1 92 ? 13.297 2.453 11.992 1 89.12 92 SER A O 1
ATOM 712 N N . VAL A 1 93 ? 13.727 2.209 9.797 1 83.81 93 VAL A N 1
ATOM 713 C CA . VAL A 1 93 ? 14.797 3.197 9.758 1 83.81 93 VAL A CA 1
ATOM 714 C C . VAL A 1 93 ? 14.289 4.527 10.312 1 83.81 93 VAL A C 1
ATOM 716 O O . VAL A 1 93 ? 14.977 5.172 11.109 1 83.81 93 VAL A O 1
ATOM 719 N N . ASN A 1 94 ? 13.141 4.949 9.93 1 86.62 94 ASN A N 1
ATOM 720 C CA . ASN A 1 94 ? 12.602 6.242 10.344 1 86.62 94 ASN A CA 1
ATOM 721 C C . ASN A 1 94 ? 11.633 6.094 11.516 1 86.62 94 ASN A C 1
ATOM 723 O O . ASN A 1 94 ? 10.922 7.039 11.867 1 86.62 94 ASN A O 1
ATOM 727 N N . GLN A 1 95 ? 11.516 4.895 12.016 1 89.06 95 GLN A N 1
ATOM 728 C CA . GLN A 1 95 ? 10.656 4.562 13.141 1 89.06 95 GLN A CA 1
ATOM 729 C C . GLN A 1 95 ? 9.203 4.953 12.867 1 89.06 95 GLN A C 1
ATOM 731 O O . GLN A 1 95 ? 8.523 5.504 13.734 1 89.06 95 GLN A O 1
ATOM 736 N N . THR A 1 96 ? 8.883 4.785 11.625 1 89.44 96 THR A N 1
ATOM 737 C CA . THR A 1 96 ? 7.488 5.039 11.266 1 89.44 96 THR A CA 1
ATOM 738 C C . THR A 1 96 ? 6.543 4.223 12.141 1 89.44 96 THR A C 1
ATOM 740 O O . THR A 1 96 ? 6.676 3 12.234 1 89.44 96 THR A O 1
ATOM 743 N N . ALA A 1 97 ? 5.598 4.875 12.734 1 96.06 97 ALA A N 1
ATOM 744 C CA . ALA A 1 97 ? 4.793 4.262 13.789 1 96.06 97 ALA A CA 1
ATOM 745 C C . ALA A 1 97 ? 3.543 3.602 13.211 1 96.06 97 ALA A C 1
ATOM 747 O O . ALA A 1 97 ? 2.422 3.945 13.594 1 96.06 97 ALA A O 1
ATOM 748 N N . PHE A 1 98 ? 3.734 2.592 12.477 1 98.38 98 PHE A N 1
ATOM 749 C CA . PHE A 1 98 ? 2.631 1.818 11.922 1 98.38 98 PHE A CA 1
ATOM 750 C C . PHE A 1 98 ? 1.869 1.092 13.023 1 98.38 98 PHE A C 1
ATOM 752 O O . PHE A 1 98 ? 2.475 0.45 13.883 1 98.38 98 PHE A O 1
ATOM 759 N N . THR A 1 99 ? 0.599 1.158 12.969 1 98.69 99 THR A N 1
ATOM 760 C CA . THR A 1 99 ? -0.235 0.236 13.734 1 98.69 99 THR A CA 1
ATOM 761 C C . THR A 1 99 ? -0.666 -0.945 12.867 1 98.69 99 THR A C 1
ATOM 763 O O . THR A 1 99 ? -0.299 -1.029 11.695 1 98.69 99 THR A O 1
ATOM 766 N N . ILE A 1 100 ? -1.414 -1.834 13.5 1 98.62 100 ILE A N 1
ATOM 767 C CA . ILE A 1 100 ? -2.1 -2.84 12.695 1 98.62 100 ILE A CA 1
ATOM 768 C C . ILE A 1 100 ? -3.018 -2.154 11.68 1 98.62 100 ILE A C 1
ATOM 770 O O . ILE A 1 100 ? -3.541 -1.07 11.945 1 98.62 100 ILE A O 1
ATOM 774 N N . SER A 1 101 ? -3.135 -2.75 10.508 1 98.75 101 SER A N 1
ATOM 775 C CA . SER A 1 101 ? -3.912 -2.143 9.43 1 98.75 101 SER A CA 1
ATOM 776 C C . SER A 1 101 ? -5.406 -2.391 9.625 1 98.75 101 SER A C 1
ATOM 778 O O . SER A 1 101 ? -5.801 -3.256 10.406 1 98.75 101 SER A O 1
ATOM 780 N N . ILE A 1 102 ? -6.191 -1.593 8.891 1 98.75 102 ILE A N 1
ATOM 781 C CA . ILE A 1 102 ? -7.617 -1.656 9.188 1 98.75 102 ILE A CA 1
ATOM 782 C C . ILE A 1 102 ? -8.414 -1.629 7.883 1 98.75 102 ILE A C 1
ATOM 784 O O . ILE A 1 102 ? -7.898 -1.226 6.84 1 98.75 102 ILE A O 1
ATOM 788 N N . GLU A 1 103 ? -9.68 -2.021 8.047 1 98.38 103 GLU A N 1
ATOM 789 C CA . GLU A 1 103 ? -10.719 -1.976 7.023 1 98.38 103 GLU A CA 1
ATOM 790 C C . GLU A 1 103 ? -12.102 -1.788 7.648 1 98.38 103 GLU A C 1
ATOM 792 O O . GLU A 1 103 ? -12.398 -2.357 8.703 1 98.38 103 GLU A O 1
ATOM 797 N N . ALA A 1 104 ? -12.898 -0.965 6.988 1 98.44 104 ALA A N 1
ATOM 798 C CA . ALA A 1 104 ? -14.281 -0.88 7.465 1 98.44 104 ALA A CA 1
ATOM 799 C C . ALA A 1 104 ? -14.977 -2.234 7.371 1 98.44 104 ALA A C 1
ATOM 801 O O . ALA A 1 104 ? -14.797 -2.963 6.391 1 98.44 104 ALA A O 1
ATOM 802 N N . LYS A 1 105 ? -15.828 -2.584 8.328 1 97.56 105 LYS A N 1
ATOM 803 C CA . LYS A 1 105 ? -16.562 -3.848 8.289 1 97.56 105 LYS A CA 1
ATOM 804 C C . LYS A 1 105 ? -17.766 -3.758 7.352 1 97.56 105 LYS A C 1
ATOM 806 O O . LYS A 1 105 ? -18.25 -4.777 6.863 1 97.56 105 LYS A O 1
ATOM 811 N N . LYS A 1 106 ? -18.25 -2.594 7.172 1 97.38 106 LYS A N 1
ATOM 812 C CA . LYS A 1 106 ? -19.406 -2.389 6.312 1 97.38 106 LYS A CA 1
ATOM 813 C C . LYS A 1 106 ? -19.109 -1.368 5.219 1 97.38 106 LYS A C 1
ATOM 815 O O . LYS A 1 106 ? -18.266 -0.484 5.398 1 97.38 106 LYS A O 1
ATOM 820 N N . GLY A 1 107 ? -19.75 -1.528 4.125 1 97.25 107 GLY A N 1
ATOM 821 C CA . GLY A 1 107 ? -19.672 -0.542 3.059 1 97.25 107 GLY A CA 1
ATOM 822 C C . GLY A 1 107 ? -18.469 -0.729 2.158 1 97.25 107 GLY A C 1
ATOM 823 O O . GLY A 1 107 ? -18.125 0.156 1.368 1 97.25 107 GLY A O 1
ATOM 824 N N . VAL A 1 108 ? -17.75 -1.855 2.381 1 97.06 108 VAL A N 1
ATOM 825 C CA . VAL A 1 108 ? -16.594 -2.141 1.538 1 97.06 108 VAL A CA 1
ATOM 826 C C . VAL A 1 108 ? -16.781 -3.494 0.854 1 97.06 108 VAL A C 1
ATOM 828 O O . VAL A 1 108 ? -17.594 -4.316 1.294 1 97.06 108 VAL A O 1
ATOM 831 N N . THR A 1 109 ? -16.062 -3.725 -0.199 1 94.25 109 THR A N 1
ATOM 832 C CA . THR A 1 109 ? -15.992 -5.023 -0.86 1 94.25 109 THR A CA 1
ATOM 833 C C . THR A 1 109 ? -14.727 -5.766 -0.448 1 94.25 109 THR A C 1
ATOM 835 O O . THR A 1 109 ? -14.656 -6.324 0.65 1 94.25 109 THR A O 1
ATOM 838 N N . THR A 1 110 ? -13.633 -5.621 -1.22 1 94 110 THR A N 1
ATOM 839 C CA . THR A 1 110 ? -12.383 -6.273 -0.843 1 94 110 THR A CA 1
ATOM 840 C C . THR A 1 110 ? -11.531 -5.355 0.026 1 94 110 THR A C 1
ATOM 842 O O . THR A 1 110 ? -10.555 -5.797 0.637 1 94 110 THR A O 1
ATOM 845 N N . GLY A 1 111 ? -11.906 -4.113 0.068 1 96.62 111 GLY A N 1
ATOM 846 C CA . GLY A 1 111 ? -11.25 -3.168 0.956 1 96.62 111 GLY A CA 1
ATOM 847 C C . GLY A 1 111 ? -10.18 -2.346 0.264 1 96.62 111 GLY A C 1
ATOM 848 O O . GLY A 1 111 ? -9.711 -1.342 0.806 1 96.62 111 GLY A O 1
ATOM 849 N N . VAL A 1 112 ? -9.836 -2.664 -0.951 1 97.5 112 VAL A N 1
ATOM 850 C CA . VAL A 1 112 ? -8.586 -2.15 -1.497 1 97.5 112 VAL A CA 1
ATOM 851 C C . VAL A 1 112 ? -8.875 -1.032 -2.496 1 97.5 112 VAL A C 1
ATOM 853 O O . VAL A 1 112 ? -7.992 -0.234 -2.816 1 97.5 112 VAL A O 1
ATOM 856 N N . SER A 1 113 ? -10.062 -0.846 -3.035 1 98.06 113 SER A N 1
ATOM 857 C CA . SER A 1 113 ? -10.383 0.205 -3.996 1 98.06 113 SER A CA 1
ATOM 858 C C . SER A 1 113 ? -10.289 1.586 -3.355 1 98.06 113 SER A C 1
ATOM 860 O O . SER A 1 113 ? -10.266 1.707 -2.129 1 98.06 113 SER A O 1
ATOM 862 N N . ALA A 1 114 ? -10.25 2.615 -4.215 1 98.75 114 ALA A N 1
ATOM 863 C CA . ALA A 1 114 ? -10.266 3.986 -3.705 1 98.75 114 ALA A CA 1
ATOM 864 C C . ALA A 1 114 ? -11.477 4.227 -2.809 1 98.75 114 ALA A C 1
ATOM 866 O O . ALA A 1 114 ? -11.336 4.734 -1.693 1 98.75 114 ALA A O 1
ATOM 867 N N . THR A 1 115 ? -12.617 3.836 -3.266 1 98.81 115 THR A N 1
ATOM 868 C CA . THR A 1 115 ? -13.852 4.047 -2.512 1 98.81 115 THR A CA 1
ATOM 869 C C . THR A 1 115 ? -13.828 3.258 -1.205 1 98.81 115 THR A C 1
ATOM 871 O O . THR A 1 115 ? -14.258 3.756 -0.165 1 98.81 115 THR A O 1
ATOM 874 N N . ASP A 1 116 ? -13.406 2.023 -1.251 1 98.56 116 ASP A N 1
ATOM 875 C CA . ASP A 1 116 ? -13.336 1.204 -0.044 1 98.56 116 ASP A CA 1
ATOM 876 C C . ASP A 1 116 ? -12.391 1.825 0.984 1 98.56 116 ASP A C 1
ATOM 878 O O . ASP A 1 116 ? -12.695 1.845 2.18 1 98.56 116 ASP A O 1
ATOM 882 N N . ARG A 1 117 ? -11.203 2.326 0.537 1 98.88 117 ARG A N 1
ATOM 883 C CA . ARG A 1 117 ? -10.234 2.922 1.457 1 98.88 117 ARG A CA 1
ATOM 884 C C . ARG A 1 117 ? -10.773 4.227 2.041 1 98.88 117 ARG A C 1
ATOM 886 O O . ARG A 1 117 ? -10.57 4.512 3.223 1 98.88 117 ARG A O 1
ATOM 893 N N . VAL A 1 118 ? -11.492 5.02 1.234 1 98.94 118 VAL A N 1
ATOM 894 C CA . VAL A 1 118 ? -12.141 6.223 1.749 1 98.94 118 VAL A CA 1
ATOM 895 C C . VAL A 1 118 ? -13.18 5.84 2.803 1 98.94 118 VAL A C 1
ATOM 897 O O . VAL A 1 118 ? -13.258 6.465 3.861 1 98.94 118 VAL A O 1
ATOM 900 N N . THR A 1 119 ? -13.945 4.797 2.508 1 98.88 119 THR A N 1
ATOM 901 C CA . THR A 1 119 ? -14.961 4.324 3.447 1 98.88 119 THR A CA 1
ATOM 902 C C . THR A 1 119 ? -14.32 3.91 4.77 1 98.88 119 THR A C 1
ATOM 904 O O . THR A 1 119 ? -14.836 4.234 5.84 1 98.88 119 THR A O 1
ATOM 907 N N . THR A 1 120 ? -13.227 3.238 4.719 1 98.88 120 THR A N 1
ATOM 908 C CA . THR A 1 120 ? -12.516 2.807 5.914 1 98.88 120 THR A CA 1
ATOM 909 C C . THR A 1 120 ? -12.047 4.012 6.73 1 98.88 120 THR A C 1
ATOM 911 O O . THR A 1 120 ? -12.234 4.051 7.945 1 98.88 120 THR A O 1
ATOM 914 N N . ILE A 1 121 ? -11.469 4.992 6.039 1 98.94 121 ILE A N 1
ATOM 915 C CA . ILE A 1 121 ? -10.938 6.18 6.699 1 98.94 121 ILE A CA 1
ATOM 916 C C . ILE A 1 121 ? -12.07 6.965 7.344 1 98.94 121 ILE A C 1
ATOM 918 O O . ILE A 1 121 ? -11.961 7.398 8.492 1 98.94 121 ILE A O 1
ATOM 922 N N . LYS A 1 122 ? -13.141 7.125 6.605 1 98.81 122 LYS A N 1
ATOM 923 C CA . LYS A 1 122 ? -14.297 7.836 7.145 1 98.81 122 LYS A CA 1
ATOM 924 C C . LYS A 1 122 ? -14.891 7.098 8.336 1 98.81 122 LYS A C 1
ATOM 926 O O . LYS A 1 122 ? -15.328 7.719 9.305 1 98.81 122 LYS A O 1
ATOM 931 N N . THR A 1 123 ? -14.945 5.805 8.289 1 98.81 123 THR A N 1
ATOM 932 C CA . THR A 1 123 ? -15.445 4.996 9.398 1 98.81 123 THR A CA 1
ATOM 933 C C . THR A 1 123 ? -14.586 5.184 10.641 1 98.81 123 THR A C 1
ATOM 935 O O . THR A 1 123 ? -15.102 5.316 11.75 1 98.81 123 THR A O 1
ATOM 938 N N . ALA A 1 124 ? -13.289 5.258 10.469 1 98.81 124 ALA A N 1
ATOM 939 C CA . ALA A 1 124 ? -12.344 5.371 11.578 1 98.81 124 ALA A CA 1
ATOM 940 C C . ALA A 1 124 ? -12.406 6.754 12.219 1 98.81 124 ALA A C 1
ATOM 942 O O . ALA A 1 124 ? -12.125 6.91 13.406 1 98.81 124 ALA A O 1
ATOM 943 N N . CYS A 1 125 ? -12.797 7.793 11.422 1 98.62 125 CYS A N 1
ATOM 944 C CA . CYS A 1 125 ? -12.57 9.156 11.891 1 98.62 125 CYS A CA 1
ATOM 945 C C . CYS A 1 125 ? -13.891 9.883 12.109 1 98.62 125 CYS A C 1
ATOM 947 O O . CYS A 1 125 ? -13.898 11.031 12.562 1 98.62 125 CYS A O 1
ATOM 949 N N . LYS A 1 126 ? -15.023 9.25 11.781 1 97.06 126 LYS A N 1
ATOM 950 C CA . LYS A 1 126 ? -16.312 9.898 11.992 1 97.06 126 LYS A CA 1
ATOM 951 C C . LYS A 1 126 ? -16.578 10.125 13.477 1 97.06 126 LYS A C 1
ATOM 953 O O . LYS A 1 126 ? -15.984 9.461 14.328 1 97.06 126 LYS A O 1
ATOM 958 N N . ASN A 1 127 ? -17.453 11.102 13.742 1 94.56 127 ASN A N 1
ATOM 959 C CA . ASN A 1 127 ? -17.938 11.289 15.109 1 94.56 127 ASN A CA 1
ATOM 960 C C . ASN A 1 127 ? -18.656 10.047 15.625 1 94.56 127 ASN A C 1
ATOM 962 O O . ASN A 1 127 ? -19.516 9.484 14.938 1 94.56 127 ASN A O 1
ATOM 966 N N . GLY A 1 128 ? -18.25 9.484 16.734 1 94.38 128 GLY A N 1
ATOM 967 C CA . GLY A 1 128 ? -18.875 8.305 17.312 1 94.38 128 GLY A CA 1
ATOM 968 C C . GLY A 1 128 ? -18.328 7.004 16.75 1 94.38 128 GLY A C 1
ATOM 969 O O . GLY A 1 128 ? -18.953 5.953 16.891 1 94.38 128 GLY A O 1
ATOM 970 N N . ALA A 1 129 ? -17.281 7.148 16.062 1 95.38 129 ALA A N 1
ATOM 971 C CA . ALA A 1 129 ? -16.641 5.934 15.57 1 95.38 129 ALA A CA 1
ATOM 972 C C . ALA A 1 129 ? -16.484 4.898 16.672 1 95.38 129 ALA A C 1
ATOM 974 O O . ALA A 1 129 ? -16.188 5.246 17.828 1 95.38 129 ALA A O 1
ATOM 975 N N . LEU A 1 130 ? -16.703 3.652 16.375 1 97.69 130 LEU A N 1
ATOM 976 C CA . LEU A 1 130 ? -16.531 2.557 17.328 1 97.69 130 LEU A CA 1
ATOM 977 C C . LEU A 1 130 ? -15.461 1.58 16.844 1 97.69 130 LEU A C 1
ATOM 979 O O . LEU A 1 130 ? -15.422 1.231 15.656 1 97.69 130 LEU A O 1
ATOM 983 N N . PRO A 1 131 ? -14.641 1.157 17.75 1 97.81 131 PRO A N 1
ATOM 984 C CA . PRO A 1 131 ? -13.555 0.248 17.375 1 97.81 131 PRO A CA 1
ATOM 985 C C . PRO A 1 131 ? -14.047 -0.987 16.625 1 97.81 131 PRO A C 1
ATOM 987 O O . PRO A 1 131 ? -13.391 -1.45 15.695 1 97.81 131 PRO A O 1
ATOM 990 N N . HIS A 1 132 ? -15.195 -1.513 16.938 1 97.56 132 HIS A N 1
ATOM 991 C CA . HIS A 1 132 ? -15.656 -2.781 16.375 1 97.56 132 HIS A CA 1
ATOM 992 C C . HIS A 1 132 ? -16.188 -2.604 14.961 1 97.56 132 HIS A C 1
ATOM 994 O O . HIS A 1 132 ? -16.516 -3.584 14.289 1 97.56 132 HIS A O 1
ATOM 1000 N N . GLU A 1 133 ? -16.266 -1.383 14.508 1 98.19 133 GLU A N 1
ATOM 1001 C CA . GLU A 1 133 ? -16.672 -1.126 13.125 1 98.19 133 GLU A CA 1
ATOM 1002 C C . GLU A 1 133 ? -15.508 -1.315 12.164 1 98.19 133 GLU A C 1
ATOM 1004 O O . GLU A 1 133 ? -15.703 -1.296 10.945 1 98.19 133 GLU A O 1
ATOM 1009 N N . LEU A 1 134 ? -14.352 -1.506 12.719 1 98.5 134 LEU A N 1
ATOM 1010 C CA . LEU A 1 134 ? -13.148 -1.714 11.914 1 98.5 134 LEU A CA 1
ATOM 1011 C C . LEU A 1 134 ? -12.688 -3.164 12 1 98.5 134 LEU A C 1
ATOM 1013 O O . LEU A 1 134 ? -12.617 -3.738 13.094 1 98.5 134 LEU A O 1
ATOM 1017 N N . ALA A 1 135 ? -12.477 -3.723 10.875 1 97.94 135 ALA A N 1
ATOM 1018 C CA . ALA A 1 135 ? -11.812 -5.023 10.789 1 97.94 135 ALA A CA 1
ATOM 1019 C C . ALA A 1 135 ? -10.297 -4.871 10.812 1 97.94 135 ALA A C 1
ATOM 1021 O O . ALA A 1 135 ? -9.758 -3.873 10.32 1 97.94 135 ALA A O 1
ATOM 1022 N N . LYS A 1 136 ? -9.664 -5.828 11.359 1 97.88 136 LYS A N 1
ATOM 1023 C CA . LYS A 1 136 ? -8.203 -5.926 11.406 1 97.88 136 LYS A CA 1
ATOM 1024 C C . LYS A 1 136 ? -7.734 -7.301 10.93 1 97.88 136 LYS A C 1
ATOM 1026 O O . LYS A 1 136 ? -8.289 -8.32 11.328 1 97.88 136 LYS A O 1
ATOM 1031 N N . PRO A 1 137 ? -6.781 -7.391 10.07 1 98.06 137 PRO A N 1
ATOM 1032 C CA . PRO A 1 137 ? -6.098 -6.32 9.336 1 98.06 137 PRO A CA 1
ATOM 1033 C C . PRO A 1 137 ? -6.922 -5.781 8.172 1 98.06 137 PRO A C 1
ATOM 1035 O O . PRO A 1 137 ? -8.062 -6.207 7.969 1 98.06 137 PRO A O 1
ATOM 1038 N N . GLY A 1 138 ? -6.32 -4.852 7.391 1 98.06 138 GLY A N 1
ATOM 1039 C CA . GLY A 1 138 ? -6.969 -4.305 6.211 1 98.06 138 GLY A CA 1
ATOM 1040 C C . GLY A 1 138 ? -6.016 -3.559 5.293 1 98.06 138 GLY A C 1
ATOM 1041 O O . GLY A 1 138 ? -4.828 -3.883 5.23 1 98.06 138 GLY A O 1
ATOM 1042 N N . HIS A 1 139 ? -6.566 -2.602 4.504 1 98.44 139 HIS A N 1
ATOM 1043 C CA . HIS A 1 139 ? -5.805 -2.027 3.4 1 98.44 139 HIS A CA 1
ATOM 1044 C C . HIS A 1 139 ? -5.551 -0.54 3.623 1 98.44 139 HIS A C 1
ATOM 1046 O O . HIS A 1 139 ? -5.164 0.175 2.695 1 98.44 139 HIS A O 1
ATOM 1052 N N . VAL A 1 140 ? -5.883 -0.086 4.824 1 98.75 140 VAL A N 1
ATOM 1053 C CA . VAL A 1 140 ? -5.473 1.235 5.289 1 98.75 140 VAL A CA 1
ATOM 1054 C C . VAL A 1 140 ? -4.477 1.096 6.438 1 98.75 140 VAL A C 1
ATOM 1056 O O . VAL A 1 140 ? -4.629 0.221 7.293 1 98.75 140 VAL A O 1
ATOM 1059 N N . PHE A 1 141 ? -3.535 2.025 6.445 1 98.81 141 PHE A N 1
ATOM 1060 C CA . PHE A 1 141 ? -2.408 1.858 7.359 1 98.81 141 PHE A CA 1
ATOM 1061 C C . PHE A 1 141 ? -2.301 3.047 8.305 1 98.81 141 PHE A C 1
ATOM 1063 O O . PHE A 1 141 ? -1.68 4.059 7.977 1 98.81 141 PHE A O 1
ATOM 1070 N N . PRO A 1 142 ? -2.848 2.904 9.492 1 98.94 142 PRO A N 1
ATOM 1071 C CA . PRO A 1 142 ? -2.775 4.02 10.445 1 98.94 142 PRO A CA 1
ATOM 1072 C C . PRO A 1 142 ? -1.373 4.219 11.016 1 98.94 142 PRO A C 1
ATOM 1074 O O . PRO A 1 142 ? -0.644 3.246 11.227 1 98.94 142 PRO A O 1
ATOM 1077 N N . LEU A 1 143 ? -1.057 5.426 11.211 1 98.88 143 LEU A N 1
ATOM 1078 C CA . LEU A 1 143 ? 0.165 5.871 11.867 1 98.88 143 LEU A CA 1
ATOM 1079 C C . LEU A 1 143 ? -0.157 6.672 13.125 1 98.88 143 LEU A C 1
ATOM 1081 O O . LEU A 1 143 ? -1.098 7.469 13.133 1 98.88 143 LEU A O 1
ATOM 1085 N N . ARG A 1 144 ? 0.615 6.473 14.117 1 98.44 144 ARG A N 1
ATOM 1086 C CA . ARG A 1 144 ? 0.449 7.211 15.367 1 98.44 144 ARG A CA 1
ATOM 1087 C C . ARG A 1 144 ? 1.352 8.438 15.406 1 98.44 144 ARG A C 1
ATOM 1089 O O . ARG A 1 144 ? 2.578 8.312 15.383 1 98.44 144 ARG A O 1
ATOM 1096 N N . ALA A 1 145 ? 0.778 9.539 15.477 1 98.5 145 ALA A N 1
ATOM 1097 C CA . ALA A 1 145 ? 1.548 10.766 15.633 1 98.5 145 ALA A CA 1
ATOM 1098 C C . ALA A 1 145 ? 1.971 10.969 17.078 1 98.5 145 ALA A C 1
ATOM 1100 O O . ALA A 1 145 ? 1.156 10.828 18 1 98.5 145 ALA A O 1
ATOM 1101 N N . LYS A 1 146 ? 3.176 11.312 17.281 1 97.75 146 LYS A N 1
ATOM 1102 C CA . LYS A 1 146 ? 3.645 11.594 18.625 1 97.75 146 LYS A CA 1
ATOM 1103 C C . LYS A 1 146 ? 2.934 12.805 19.219 1 97.75 146 LYS A C 1
ATOM 1105 O O . LYS A 1 146 ? 2.703 13.797 18.516 1 97.75 146 LYS A O 1
ATOM 1110 N N . ASP A 1 147 ? 2.74 12.641 20.531 1 97.31 147 ASP A N 1
ATOM 1111 C CA . ASP A 1 147 ? 2.242 13.82 21.234 1 97.31 147 ASP A CA 1
ATOM 1112 C C . ASP A 1 147 ? 3.23 14.977 21.141 1 97.31 147 ASP A C 1
ATOM 1114 O O . ASP A 1 147 ? 4.441 14.773 21.234 1 97.31 147 ASP A O 1
ATOM 1118 N N . GLY A 1 148 ? 2.811 16.156 20.969 1 97.38 148 GLY A N 1
ATOM 1119 C CA . GLY A 1 148 ? 3.646 17.312 20.75 1 97.38 148 GLY A CA 1
ATOM 1120 C C . GLY A 1 148 ? 3.854 17.641 19.297 1 97.38 148 GLY A C 1
ATOM 1121 O O . GLY A 1 148 ? 4.285 18.75 18.953 1 97.38 148 GLY A O 1
ATOM 1122 N N . GLY A 1 149 ? 3.533 16.672 18.469 1 97.94 149 GLY A N 1
ATOM 1123 C CA . GLY A 1 149 ? 3.568 16.906 17.031 1 97.94 149 GLY A CA 1
ATOM 1124 C C . GLY A 1 149 ? 4.973 17.125 16.5 1 97.94 149 GLY A C 1
ATOM 1125 O O . GLY A 1 149 ? 5.906 16.422 16.906 1 97.94 149 GLY A O 1
ATOM 1126 N N . VAL A 1 150 ? 5.117 18.031 15.594 1 98.12 150 VAL A N 1
ATOM 1127 C CA . VAL A 1 150 ? 6.367 18.25 14.875 1 98.12 150 VAL A CA 1
ATOM 1128 C C . VAL A 1 150 ? 7.418 18.812 15.828 1 98.12 150 VAL A C 1
ATOM 1130 O O . VAL A 1 150 ? 8.609 18.844 15.508 1 98.12 150 VAL A O 1
ATOM 1133 N N . LEU A 1 151 ? 7.051 19.297 16.953 1 97.56 151 LEU A N 1
ATOM 1134 C CA . LEU A 1 151 ? 8.008 19.797 17.938 1 97.56 151 LEU A CA 1
ATOM 1135 C C . LEU A 1 151 ? 8.664 18.641 18.688 1 97.56 151 LEU A C 1
ATOM 1137 O O . LEU A 1 151 ? 9.727 18.812 19.297 1 97.56 151 LEU A O 1
ATOM 1141 N N . THR A 1 152 ? 8.047 17.5 18.734 1 97.19 152 THR A N 1
ATOM 1142 C CA . THR A 1 152 ? 8.57 16.281 19.359 1 97.19 152 THR A CA 1
ATOM 1143 C C . THR A 1 152 ? 9.258 15.398 18.328 1 97.19 152 THR A C 1
ATOM 1145 O O . THR A 1 152 ? 10.344 14.875 18.578 1 97.19 152 THR A O 1
ATOM 1148 N N . ARG A 1 153 ? 8.617 15.172 17.219 1 95.19 153 ARG A N 1
ATOM 1149 C CA . ARG A 1 153 ? 9.141 14.406 16.094 1 95.19 153 ARG A CA 1
ATOM 1150 C C . ARG A 1 153 ? 8.859 15.117 14.766 1 95.19 153 ARG A C 1
ATOM 1152 O O . ARG A 1 153 ? 7.699 15.359 14.422 1 95.19 153 ARG A O 1
ATOM 1159 N N . ARG A 1 154 ? 9.891 15.406 14.016 1 95.25 154 ARG A N 1
ATOM 1160 C CA . ARG A 1 154 ? 9.797 16.203 12.797 1 95.25 154 ARG A CA 1
ATOM 1161 C C . ARG A 1 154 ? 9.477 15.32 11.594 1 95.25 154 ARG A C 1
ATOM 1163 O O . ARG A 1 154 ? 10.188 15.344 10.586 1 95.25 154 ARG A O 1
ATOM 1170 N N . GLY A 1 155 ? 8.359 14.594 11.672 1 96.5 155 GLY A N 1
ATOM 1171 C CA . GLY A 1 155 ? 7.992 13.68 10.609 1 96.5 155 GLY A CA 1
ATOM 1172 C C . GLY A 1 155 ? 6.707 14.062 9.906 1 96.5 155 GLY A C 1
ATOM 1173 O O . GLY A 1 155 ? 5.984 14.961 10.359 1 96.5 155 GLY A O 1
ATOM 1174 N N . HIS A 1 156 ? 6.477 13.445 8.812 1 98.31 156 HIS A N 1
ATOM 1175 C CA . HIS A 1 156 ? 5.277 13.695 8.023 1 98.31 156 HIS A CA 1
ATOM 1176 C C . HIS A 1 156 ? 4.02 13.367 8.82 1 98.31 156 HIS A C 1
ATOM 1178 O O . HIS A 1 156 ? 3.004 14.055 8.688 1 98.31 156 HIS A O 1
ATOM 1184 N N . THR A 1 157 ? 4.051 12.273 9.609 1 98.56 157 THR A N 1
ATOM 1185 C CA . THR A 1 157 ? 2.902 11.859 10.406 1 98.56 157 THR A CA 1
ATOM 1186 C C . THR A 1 157 ? 2.465 12.977 11.352 1 98.56 157 THR A C 1
ATOM 1188 O O . THR A 1 157 ? 1.3 13.383 11.344 1 98.56 157 THR A O 1
ATOM 1191 N N . GLU A 1 158 ? 3.445 13.492 12.102 1 98.56 158 GLU A N 1
ATOM 1192 C CA . GLU A 1 158 ? 3.189 14.578 13.039 1 98.56 158 GLU A CA 1
ATOM 1193 C C . GLU A 1 158 ? 2.771 15.852 12.305 1 98.56 158 GLU A C 1
ATOM 1195 O O . GLU A 1 158 ? 1.855 16.547 12.734 1 98.56 158 GLU A O 1
ATOM 1200 N N . GLY A 1 159 ? 3.479 16.141 11.188 1 98.69 159 GLY A N 1
ATOM 1201 C CA . GLY A 1 159 ? 3.141 17.328 10.398 1 98.69 159 GLY A CA 1
ATOM 1202 C C . GLY A 1 159 ? 1.714 17.297 9.883 1 98.69 159 GLY A C 1
ATOM 1203 O O . GLY A 1 159 ? 1.042 18.328 9.859 1 98.69 159 GLY A O 1
ATOM 1204 N N . THR A 1 160 ? 1.234 16.156 9.461 1 98.88 160 THR A N 1
ATOM 1205 C CA . THR A 1 160 ? -0.123 16 8.953 1 98.88 160 THR A CA 1
ATOM 1206 C C . THR A 1 160 ? -1.148 16.312 10.039 1 98.88 160 THR A C 1
ATOM 1208 O O . THR A 1 160 ? -2.062 17.125 9.82 1 98.88 160 THR A O 1
ATOM 1211 N N . VAL A 1 161 ? -1.006 15.742 11.211 1 98.88 161 VAL A N 1
ATOM 1212 C CA . VAL A 1 161 ? -1.941 15.945 12.312 1 98.88 161 VAL A CA 1
ATOM 1213 C C . VAL A 1 161 ? -1.902 17.406 12.766 1 98.88 161 VAL A C 1
ATOM 1215 O O . VAL A 1 161 ? -2.947 18.016 12.984 1 98.88 161 VAL A O 1
ATOM 1218 N N . ASP A 1 162 ? -0.661 17.969 12.891 1 98.88 162 ASP A N 1
ATOM 1219 C CA . ASP A 1 162 ? -0.519 19.359 13.305 1 98.88 162 ASP A CA 1
ATOM 1220 C C . ASP A 1 162 ? -1.223 20.297 12.328 1 98.88 162 ASP A C 1
ATOM 1222 O O . ASP A 1 162 ? -1.898 21.25 12.734 1 98.88 162 ASP A O 1
ATOM 1226 N N . LEU A 1 163 ? -1.005 20.047 11.047 1 98.88 163 LEU A N 1
ATOM 1227 C CA . LEU A 1 163 ? -1.631 20.906 10.039 1 98.88 163 LEU A CA 1
ATOM 1228 C C . LEU A 1 163 ? -3.15 20.859 10.164 1 98.88 163 LEU A C 1
ATOM 1230 O O . LEU A 1 163 ? -3.811 21.906 10.07 1 98.88 163 LEU A O 1
ATOM 1234 N N . MET A 1 164 ? -3.729 19.688 10.336 1 98.88 164 MET A N 1
ATOM 1235 C CA . MET A 1 164 ? -5.176 19.578 10.492 1 98.88 164 MET A CA 1
ATOM 1236 C C . MET A 1 164 ? -5.645 20.328 11.734 1 98.88 164 MET A C 1
ATOM 1238 O O . MET A 1 164 ? -6.676 21 11.703 1 98.88 164 MET A O 1
ATOM 1242 N N . ARG A 1 165 ? -4.898 20.25 12.805 1 98.62 165 ARG A N 1
ATOM 1243 C CA . ARG A 1 165 ? -5.23 21 14.016 1 98.62 165 ARG A CA 1
ATOM 1244 C C . ARG A 1 165 ? -5.227 22.5 13.758 1 98.62 165 ARG A C 1
ATOM 1246 O O . ARG A 1 165 ? -6.156 23.203 14.148 1 98.62 165 ARG A O 1
ATOM 1253 N N . LEU A 1 166 ? -4.16 22.922 13.141 1 98.56 166 LEU A N 1
ATOM 1254 C CA . LEU A 1 166 ? -4.035 24.344 12.828 1 98.56 166 LEU A CA 1
ATOM 1255 C C . LEU A 1 166 ? -5.199 24.812 11.961 1 98.56 166 LEU A C 1
ATOM 1257 O O . LEU A 1 166 ? -5.637 25.953 12.062 1 98.56 166 LEU A O 1
ATOM 1261 N N . ALA A 1 167 ? -5.699 23.938 11.125 1 98.75 167 ALA A N 1
ATOM 1262 C CA . ALA A 1 167 ? -6.789 24.266 10.203 1 98.75 167 ALA A CA 1
ATOM 1263 C C . ALA A 1 167 ? -8.148 24.109 10.891 1 98.75 167 ALA A C 1
ATOM 1265 O O . ALA A 1 167 ? -9.188 24.328 10.266 1 98.75 167 ALA A O 1
ATOM 1266 N N . GLU A 1 168 ? -8.141 23.734 12.188 1 98.44 168 GLU A N 1
ATOM 1267 C CA . GLU A 1 168 ? -9.352 23.516 12.969 1 98.44 168 GLU A CA 1
ATOM 1268 C C . GLU A 1 168 ? -10.242 22.453 12.328 1 98.44 168 GLU A C 1
ATOM 1270 O O . GLU A 1 168 ? -11.461 22.625 12.258 1 98.44 168 GLU A O 1
ATOM 1275 N N . LEU A 1 169 ? -9.648 21.484 11.812 1 98.69 169 LEU A N 1
ATOM 1276 C CA . LEU A 1 169 ? -10.289 20.266 11.305 1 98.69 169 LEU A CA 1
ATOM 1277 C C . LEU A 1 169 ? -10.055 19.094 12.242 1 98.69 169 LEU A C 1
ATOM 1279 O O . LEU A 1 169 ? -9.398 19.234 13.273 1 98.69 169 LEU A O 1
ATOM 1283 N N . THR A 1 170 ? -10.75 17.891 11.945 1 98.69 170 THR A N 1
ATOM 1284 C CA . THR A 1 170 ? -10.414 16.688 12.68 1 98.69 170 THR A CA 1
ATOM 1285 C C . THR A 1 170 ? -8.906 16.469 12.703 1 98.69 170 THR A C 1
ATOM 1287 O O . THR A 1 170 ? -8.25 16.547 11.664 1 98.69 170 THR A O 1
ATOM 1290 N N . PRO A 1 171 ? -8.32 16.328 13.875 1 98.62 171 PRO A N 1
ATOM 1291 C CA . PRO A 1 171 ? -6.863 16.172 13.938 1 98.62 171 PRO A CA 1
ATOM 1292 C C . PRO A 1 171 ? -6.398 14.812 13.406 1 98.62 171 PRO A C 1
ATOM 1294 O O . PRO A 1 171 ? -5.781 14.039 14.133 1 98.62 171 PRO A O 1
ATOM 1297 N N . ALA A 1 172 ? -6.711 14.5 12.234 1 98.88 172 ALA A N 1
ATOM 1298 C CA . ALA A 1 172 ? -6.355 13.32 11.453 1 98.88 172 ALA A CA 1
ATOM 1299 C C . ALA A 1 172 ? -6.273 13.656 9.969 1 98.88 172 ALA A C 1
ATOM 1301 O O . ALA A 1 172 ? -7 14.516 9.477 1 98.88 172 ALA A O 1
ATOM 1302 N N . GLY A 1 173 ? -5.406 13.016 9.258 1 98.94 173 GLY A N 1
ATOM 1303 C CA . GLY A 1 173 ? -5.242 13.164 7.816 1 98.94 173 GLY A CA 1
ATOM 1304 C C . GLY A 1 173 ? -4.625 11.953 7.156 1 98.94 173 GLY A C 1
ATOM 1305 O O . GLY A 1 173 ? -4.133 11.047 7.84 1 98.94 173 GLY A O 1
ATOM 1306 N N . VAL A 1 174 ? -4.754 11.914 5.859 1 98.94 174 VAL A N 1
ATOM 1307 C CA . VAL A 1 174 ? -4.102 10.844 5.117 1 98.94 174 VAL A CA 1
ATOM 1308 C C . VAL A 1 174 ? -2.883 11.391 4.379 1 98.94 174 VAL A C 1
ATOM 1310 O O . VAL A 1 174 ? -2.854 12.562 4 1 98.94 174 VAL A O 1
ATOM 1313 N N . LEU A 1 175 ? -1.896 10.547 4.234 1 98.88 175 LEU A N 1
ATOM 1314 C CA . LEU A 1 175 ? -0.709 10.922 3.475 1 98.88 175 LEU A CA 1
ATOM 1315 C C . LEU A 1 175 ? -0.231 9.766 2.605 1 98.88 175 LEU A C 1
ATOM 1317 O O . LEU A 1 175 ? -0.536 8.602 2.889 1 98.88 175 LEU A O 1
ATOM 1321 N N . CYS A 1 176 ? 0.429 10.008 1.585 1 98.81 176 CYS A N 1
ATOM 1322 C CA . CYS A 1 176 ? 1.055 9.055 0.682 1 98.81 176 CYS A CA 1
ATOM 1323 C C . CYS A 1 176 ? 2.242 9.672 -0.041 1 98.81 176 CYS A C 1
ATOM 1325 O O . CYS A 1 176 ? 2.148 10.797 -0.544 1 98.81 176 CYS A O 1
ATOM 1327 N N . GLU A 1 177 ? 3.314 9.016 -0.124 1 98.31 177 GLU A N 1
ATOM 1328 C CA . GLU A 1 177 ? 4.555 9.555 -0.682 1 98.31 177 GLU A CA 1
ATOM 1329 C C . GLU A 1 177 ? 4.477 9.648 -2.203 1 98.31 177 GLU A C 1
ATOM 1331 O O . GLU A 1 177 ? 4.145 8.664 -2.875 1 98.31 177 GLU A O 1
ATOM 1336 N N . VAL A 1 178 ? 4.879 10.734 -2.768 1 98.5 178 VAL A N 1
ATOM 1337 C CA . VAL A 1 178 ? 4.836 10.938 -4.211 1 98.5 178 VAL A CA 1
ATOM 1338 C C . VAL A 1 178 ? 5.98 10.18 -4.875 1 98.5 178 VAL A C 1
ATOM 1340 O O . VAL A 1 178 ? 7.129 10.258 -4.434 1 98.5 178 VAL A O 1
ATOM 1343 N N . THR A 1 179 ? 5.66 9.453 -5.863 1 97.94 179 THR A N 1
ATOM 1344 C CA . THR A 1 179 ? 6.664 8.703 -6.602 1 97.94 179 THR A CA 1
ATOM 1345 C C . THR A 1 179 ? 6.699 9.133 -8.062 1 97.94 179 THR A C 1
ATOM 1347 O O . THR A 1 179 ? 5.707 9.648 -8.586 1 97.94 179 THR A O 1
ATOM 1350 N N . ASN A 1 180 ? 7.879 8.961 -8.695 1 97.75 180 ASN A N 1
ATOM 1351 C CA . ASN A 1 180 ? 7.984 9.109 -10.141 1 97.75 180 ASN A CA 1
ATOM 1352 C C . ASN A 1 180 ? 7.41 7.902 -10.875 1 97.75 180 ASN A C 1
ATOM 1354 O O . ASN A 1 180 ? 7.176 6.855 -10.266 1 97.75 180 ASN A O 1
ATOM 1358 N N . SER A 1 181 ? 7.242 8.031 -12.203 1 95.81 181 SER A N 1
ATOM 1359 C CA . SER A 1 181 ? 6.637 6.973 -13 1 95.81 181 SER A CA 1
ATOM 1360 C C . SER A 1 181 ? 7.508 5.723 -13.016 1 95.81 181 SER A C 1
ATOM 1362 O O . SER A 1 181 ? 7.008 4.609 -13.195 1 95.81 181 SER A O 1
ATOM 1364 N N . ASP A 1 182 ? 8.773 5.891 -12.789 1 97.31 182 ASP A N 1
ATOM 1365 C CA . ASP A 1 182 ? 9.68 4.746 -12.82 1 97.31 182 ASP A CA 1
ATOM 1366 C C . ASP A 1 182 ? 9.789 4.102 -11.438 1 97.31 182 ASP A C 1
ATOM 1368 O O . ASP A 1 182 ? 10.617 3.211 -11.227 1 97.31 182 ASP A O 1
ATOM 1372 N N . GLY A 1 183 ? 9 4.57 -10.469 1 97.44 183 GLY A N 1
ATOM 1373 C CA . GLY A 1 183 ? 8.945 3.951 -9.156 1 97.44 183 GLY A CA 1
ATOM 1374 C C . GLY A 1 183 ? 9.93 4.555 -8.172 1 97.44 183 GLY A C 1
ATOM 1375 O O . GLY A 1 183 ? 9.945 4.188 -6.996 1 97.44 183 GLY A O 1
ATOM 1376 N N . SER A 1 184 ? 10.828 5.453 -8.664 1 97.88 184 SER A N 1
ATOM 1377 C CA . SER A 1 184 ? 11.688 6.18 -7.738 1 97.88 184 SER A CA 1
ATOM 1378 C C . SER A 1 184 ? 10.898 7.238 -6.973 1 97.88 184 SER A C 1
ATOM 1380 O O . SER A 1 184 ? 9.836 7.668 -7.418 1 97.88 184 SER A O 1
ATOM 1382 N N . MET A 1 185 ? 11.445 7.637 -5.848 1 97.69 185 MET A N 1
ATOM 1383 C CA . MET A 1 185 ? 10.773 8.672 -5.066 1 97.69 185 MET A CA 1
ATOM 1384 C C . MET A 1 185 ? 10.961 10.047 -5.703 1 97.69 185 MET A C 1
ATOM 1386 O O . MET A 1 185 ? 12.055 10.375 -6.168 1 97.69 185 MET A O 1
ATOM 1390 N N . ALA A 1 186 ? 9.93 10.828 -5.707 1 97.25 186 ALA A N 1
ATOM 1391 C CA . ALA A 1 186 ? 10.039 12.211 -6.16 1 97.25 186 ALA A CA 1
ATOM 1392 C C . ALA A 1 186 ? 10.852 13.047 -5.172 1 97.25 186 ALA A C 1
ATOM 1394 O O . ALA A 1 186 ? 10.688 12.906 -3.957 1 97.25 186 ALA A O 1
ATOM 1395 N N . LYS A 1 187 ? 11.703 13.797 -5.711 1 95.56 187 LYS A N 1
ATOM 1396 C CA . LYS A 1 187 ? 12.438 14.773 -4.918 1 95.56 187 LYS A CA 1
ATOM 1397 C C . LYS A 1 187 ? 11.875 16.172 -5.109 1 95.56 187 LYS A C 1
ATOM 1399 O O . LYS A 1 187 ? 10.859 16.359 -5.78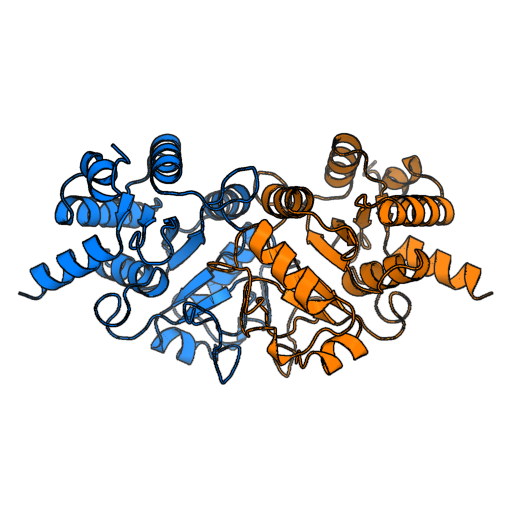9 1 95.56 187 LYS A O 1
ATOM 1404 N N . THR A 1 188 ? 12.484 17.156 -4.484 1 94.81 188 THR A N 1
ATOM 1405 C CA . THR A 1 188 ? 11.906 18.484 -4.387 1 94.81 188 THR A CA 1
ATOM 1406 C C . THR A 1 188 ? 11.555 19.031 -5.773 1 94.81 188 THR A C 1
ATOM 1408 O O . THR A 1 188 ? 10.445 19.516 -5.992 1 94.81 188 THR A O 1
ATOM 1411 N N . PRO A 1 189 ? 12.445 18.938 -6.852 1 94.69 189 PRO A N 1
ATOM 1412 C CA . PRO A 1 189 ? 12.086 19.484 -8.164 1 94.69 189 PRO A CA 1
ATOM 1413 C C . PRO A 1 189 ? 10.859 18.797 -8.766 1 94.69 189 PRO A C 1
ATOM 1415 O O . PRO A 1 189 ? 9.977 19.469 -9.312 1 94.69 189 PRO A O 1
ATOM 1418 N N . GLU A 1 190 ? 10.805 17.469 -8.68 1 96.81 190 GLU A N 1
ATOM 1419 C CA . GLU A 1 190 ? 9.664 16.719 -9.195 1 96.81 190 GLU A CA 1
ATOM 1420 C C . GLU A 1 190 ? 8.391 17.047 -8.414 1 96.81 190 GLU A C 1
ATOM 1422 O O . GLU A 1 190 ? 7.305 17.094 -8.984 1 96.81 190 GLU A O 1
ATOM 1427 N N . ILE A 1 191 ? 8.539 17.219 -7.102 1 97.06 191 ILE A N 1
ATOM 1428 C CA . ILE A 1 191 ? 7.398 17.516 -6.238 1 97.06 191 ILE A CA 1
ATOM 1429 C C . ILE A 1 191 ? 6.812 18.875 -6.609 1 97.06 191 ILE A C 1
ATOM 1431 O O . ILE A 1 191 ? 5.59 19.047 -6.621 1 97.06 191 ILE A O 1
ATOM 1435 N N . ILE A 1 192 ? 7.648 19.828 -6.91 1 95.69 192 ILE A N 1
ATOM 1436 C CA . ILE A 1 192 ? 7.191 21.156 -7.293 1 95.69 192 ILE A CA 1
ATOM 1437 C C . ILE A 1 192 ? 6.418 21.078 -8.609 1 95.69 192 ILE A C 1
ATOM 1439 O O . ILE A 1 192 ? 5.363 21.703 -8.758 1 95.69 192 ILE A O 1
ATOM 1443 N N . ILE A 1 193 ? 6.895 20.359 -9.57 1 96.75 193 ILE A N 1
ATOM 1444 C CA . ILE A 1 193 ? 6.195 20.156 -10.836 1 96.75 193 ILE A CA 1
ATOM 1445 C C . ILE A 1 193 ? 4.824 19.547 -10.586 1 96.75 193 ILE A C 1
ATOM 1447 O O . ILE A 1 193 ? 3.82 19.984 -11.141 1 96.75 193 ILE A O 1
ATOM 1451 N N . PHE A 1 194 ? 4.812 18.531 -9.734 1 97.88 194 PHE A N 1
ATOM 1452 C CA . PHE A 1 194 ? 3.562 17.875 -9.359 1 97.88 194 PHE A CA 1
ATOM 1453 C C . PHE A 1 194 ? 2.602 18.875 -8.719 1 97.88 194 PHE A C 1
ATOM 1455 O O . PHE A 1 194 ? 1.411 18.891 -9.039 1 97.88 194 PHE A O 1
ATOM 1462 N N . ALA A 1 195 ? 3.131 19.672 -7.812 1 97.56 195 ALA A N 1
ATOM 1463 C CA . ALA A 1 195 ? 2.344 20.672 -7.113 1 97.56 195 ALA A CA 1
ATOM 1464 C C . ALA A 1 195 ? 1.707 21.656 -8.094 1 97.56 195 ALA A C 1
ATOM 1466 O O . ALA A 1 195 ? 0.528 22 -7.969 1 97.56 195 ALA A O 1
ATOM 1467 N N . GLU A 1 196 ? 2.467 22.094 -9.031 1 96.75 196 GLU A N 1
ATOM 1468 C CA . GLU A 1 196 ? 1.972 23.031 -10.039 1 96.75 196 GLU A CA 1
ATOM 1469 C C . GLU A 1 196 ? 0.909 22.391 -10.922 1 96.75 196 GLU A C 1
ATOM 1471 O O . GLU A 1 196 ? -0.125 23 -11.203 1 96.75 196 GLU A O 1
ATOM 1476 N N . GLN A 1 197 ? 1.113 21.203 -11.297 1 97.44 197 GLN A N 1
ATOM 1477 C CA . GLN A 1 197 ? 0.186 20.469 -12.148 1 97.44 197 GLN A CA 1
ATOM 1478 C C . GLN A 1 197 ? -1.164 20.281 -11.461 1 97.44 197 GLN A C 1
ATOM 1480 O O . GLN A 1 197 ? -2.209 20.312 -12.117 1 97.44 197 GLN A O 1
ATOM 1485 N N . HIS A 1 198 ? -1.125 20.094 -10.18 1 97.56 198 HIS A N 1
ATOM 1486 C CA . HIS A 1 198 ? -2.355 19.781 -9.469 1 97.56 198 HIS A CA 1
ATOM 1487 C C . HIS A 1 198 ? -2.83 20.969 -8.633 1 97.56 198 HIS A C 1
ATOM 1489 O O . HIS A 1 198 ? -3.785 20.844 -7.863 1 97.56 198 HIS A O 1
ATOM 1495 N N . HIS A 1 199 ? -2.156 22.125 -8.75 1 97.12 199 HIS A N 1
ATOM 1496 C CA . HIS A 1 199 ? -2.516 23.359 -8.062 1 97.12 199 HIS A CA 1
ATOM 1497 C C . HIS A 1 199 ? -2.559 23.156 -6.555 1 97.12 199 HIS A C 1
ATOM 1499 O O . HIS A 1 199 ? -3.539 23.531 -5.902 1 97.12 199 HIS A O 1
ATOM 1505 N N . LEU A 1 200 ? -1.484 22.641 -6.055 1 98.38 200 LEU A N 1
ATOM 1506 C CA . LEU A 1 200 ? -1.358 22.344 -4.629 1 98.38 200 LEU A CA 1
ATOM 1507 C C . LEU A 1 200 ? -0.32 23.266 -3.984 1 98.38 200 LEU A C 1
ATOM 1509 O O . LEU A 1 200 ? 0.737 23.516 -4.566 1 98.38 200 LEU A O 1
ATOM 1513 N N . PRO A 1 201 ? -0.608 23.797 -2.838 1 98.5 201 PRO A N 1
ATOM 1514 C CA . PRO A 1 201 ? 0.468 24.453 -2.1 1 98.5 201 PRO A CA 1
ATOM 1515 C C . PRO A 1 201 ? 1.527 23.484 -1.593 1 98.5 201 PRO A C 1
ATOM 1517 O O . PRO A 1 201 ? 1.258 22.281 -1.465 1 98.5 201 PRO A O 1
ATOM 1520 N N . VAL A 1 202 ? 2.713 24.031 -1.362 1 98.25 202 VAL A N 1
ATOM 1521 C CA . VAL A 1 202 ? 3.842 23.25 -0.863 1 98.25 202 VAL A CA 1
ATOM 1522 C C . VAL A 1 202 ? 4.359 23.859 0.437 1 98.25 202 VAL A C 1
ATOM 1524 O O . VAL A 1 202 ? 4.469 25.078 0.553 1 98.25 202 VAL A O 1
ATOM 1527 N N . LEU A 1 203 ? 4.566 23.078 1.396 1 98.12 203 LEU A N 1
ATOM 1528 C CA . LEU A 1 203 ? 5.227 23.5 2.629 1 98.12 203 LEU A CA 1
ATOM 1529 C C . LEU A 1 203 ? 6.129 22.391 3.164 1 98.12 203 LEU A C 1
ATOM 1531 O O . LEU A 1 203 ? 6.145 21.281 2.627 1 98.12 203 LEU A O 1
ATOM 1535 N N . THR A 1 204 ? 6.898 22.688 4.191 1 97.69 204 THR A N 1
ATOM 1536 C CA . THR A 1 204 ? 7.773 21.703 4.82 1 97.69 204 THR A CA 1
ATOM 1537 C C . THR A 1 204 ? 7.355 21.453 6.266 1 97.69 204 THR A C 1
ATOM 1539 O O . THR A 1 204 ? 6.672 22.266 6.871 1 97.69 204 THR A O 1
ATOM 1542 N N . VAL A 1 205 ? 7.762 20.297 6.773 1 98.06 205 VAL A N 1
ATOM 1543 C CA . VAL A 1 205 ? 7.527 20 8.18 1 98.06 205 VAL A CA 1
ATOM 1544 C C . VAL A 1 205 ? 8.141 21.094 9.055 1 98.06 205 VAL A C 1
ATOM 1546 O O . VAL A 1 205 ? 7.559 21.484 10.062 1 98.06 205 VAL A O 1
ATOM 1549 N N . ASN A 1 206 ? 9.266 21.609 8.641 1 96.94 206 ASN A N 1
ATOM 1550 C CA . ASN A 1 206 ? 9.914 22.688 9.367 1 96.94 206 ASN A CA 1
ATOM 1551 C C . ASN A 1 206 ? 9.062 23.953 9.367 1 96.94 206 ASN A C 1
ATOM 1553 O O . ASN A 1 206 ? 9.07 24.719 10.336 1 96.94 206 ASN A O 1
ATOM 1557 N N . ASP A 1 207 ? 8.414 24.25 8.242 1 97.62 207 ASP A N 1
ATOM 1558 C CA . ASP A 1 207 ? 7.508 25.391 8.203 1 97.62 207 ASP A CA 1
ATOM 1559 C C . ASP A 1 207 ? 6.461 25.312 9.312 1 97.62 207 ASP A C 1
ATOM 1561 O O . ASP A 1 207 ? 6.16 26.297 9.969 1 97.62 207 ASP A O 1
ATOM 1565 N N . ILE A 1 208 ? 5.926 24.141 9.531 1 98.5 208 ILE A N 1
ATOM 1566 C CA . ILE A 1 208 ? 4.902 23.938 10.547 1 98.5 208 ILE A CA 1
ATOM 1567 C C . ILE A 1 208 ? 5.504 24.141 11.93 1 98.5 208 ILE A C 1
ATOM 1569 O O . ILE A 1 208 ? 4.883 24.781 12.797 1 98.5 208 ILE A O 1
ATOM 1573 N N . ALA A 1 209 ? 6.684 23.578 12.141 1 98 209 ALA A N 1
ATOM 1574 C CA . ALA A 1 209 ? 7.355 23.75 13.43 1 98 209 ALA A CA 1
ATOM 1575 C C . ALA A 1 209 ? 7.555 25.234 13.734 1 98 209 ALA A C 1
ATOM 1577 O O . ALA A 1 209 ? 7.289 25.688 14.859 1 98 209 ALA A O 1
ATOM 1578 N N . LEU A 1 210 ? 8.023 25.969 12.773 1 97.25 210 LEU A N 1
ATOM 1579 C CA . LEU A 1 210 ? 8.242 27.406 12.938 1 97.25 210 LEU A CA 1
ATOM 1580 C C . LEU A 1 210 ? 6.934 28.125 13.227 1 97.25 210 LEU A C 1
ATOM 1582 O O . LEU A 1 210 ? 6.875 28.984 14.109 1 97.25 210 LEU A O 1
ATOM 1586 N N . TYR A 1 211 ? 5.934 27.812 12.445 1 97.88 211 TYR A N 1
ATOM 1587 C CA . TYR A 1 211 ? 4.617 28.406 12.602 1 97.88 211 TYR A CA 1
ATOM 1588 C C . TYR A 1 211 ? 4.086 28.203 14.016 1 97.88 211 TYR A C 1
ATOM 1590 O O . TYR A 1 211 ? 3.564 29.125 14.641 1 97.88 211 TYR A O 1
ATOM 1598 N N . ARG A 1 212 ? 4.203 27.016 14.586 1 97.19 212 ARG A N 1
ATOM 1599 C CA . ARG A 1 212 ? 3.715 26.672 15.914 1 97.19 212 ARG A CA 1
ATOM 1600 C C . ARG A 1 212 ? 4.488 27.422 17 1 97.19 212 ARG A C 1
ATOM 1602 O O . ARG A 1 212 ? 3.912 27.844 18 1 97.19 212 ARG A O 1
ATOM 1609 N N . LYS A 1 213 ? 5.742 27.578 16.812 1 95.38 213 LYS A N 1
ATOM 1610 C CA . LYS A 1 213 ? 6.559 28.297 17.766 1 95.38 213 LYS A CA 1
ATOM 1611 C C . LYS A 1 213 ? 6.188 29.781 17.797 1 95.38 213 LYS A C 1
ATOM 1613 O O . LYS A 1 213 ? 6.195 30.406 18.859 1 95.38 213 LYS A O 1
ATOM 1618 N N . GLU A 1 214 ? 5.938 30.297 16.672 1 92.06 214 GLU A N 1
ATOM 1619 C CA . GLU A 1 214 ? 5.574 31.703 16.578 1 92.06 214 GLU A CA 1
ATOM 1620 C C . GLU A 1 214 ? 4.203 31.953 17.203 1 92.06 214 GLU A C 1
ATOM 1622 O O . GLU A 1 214 ? 3.984 33 17.828 1 92.06 214 GLU A O 1
ATOM 1627 N N . LYS A 1 215 ? 3.301 31.094 17 1 85.94 215 LYS A N 1
ATOM 1628 C CA . LYS A 1 215 ? 1.957 31.281 17.531 1 85.94 215 LYS A CA 1
ATOM 1629 C C . LYS A 1 215 ? 1.926 30.969 19.031 1 85.94 215 LYS A C 1
ATOM 1631 O O . LYS A 1 215 ? 1.051 31.453 19.75 1 85.94 215 LYS A O 1
ATOM 1636 N N . SER A 1 216 ? 2.695 30.109 19.531 1 74.5 216 SER A N 1
ATOM 1637 C CA . SER A 1 216 ? 2.775 29.828 20.953 1 74.5 216 SER A CA 1
ATOM 1638 C C . SER A 1 216 ? 3.398 31 21.719 1 74.5 216 SER A C 1
ATOM 1640 O O . SER A 1 216 ? 3.188 31.141 22.922 1 74.5 216 SER A O 1
ATOM 1642 N N . ASN A 1 217 ? 4.102 31.828 21.062 1 60.5 217 ASN A N 1
ATOM 1643 C CA . ASN A 1 217 ? 4.625 33.031 21.688 1 60.5 217 ASN A CA 1
ATOM 1644 C C . ASN A 1 217 ? 3.637 34.188 21.594 1 60.5 217 ASN A C 1
ATOM 1646 O O . ASN A 1 217 ? 3.373 34.688 20.484 1 60.5 217 ASN A O 1
ATOM 1650 N N . MET B 1 1 ? -25.156 -9.711 -23.812 1 26 1 MET B N 1
ATOM 1651 C CA . MET B 1 1 ? -24.734 -10.945 -23.156 1 26 1 MET B CA 1
ATOM 1652 C C . MET B 1 1 ? -23.531 -10.711 -22.25 1 26 1 MET B C 1
ATOM 1654 O O . MET B 1 1 ? -22.484 -10.234 -22.703 1 26 1 MET B O 1
ATOM 1658 N N . 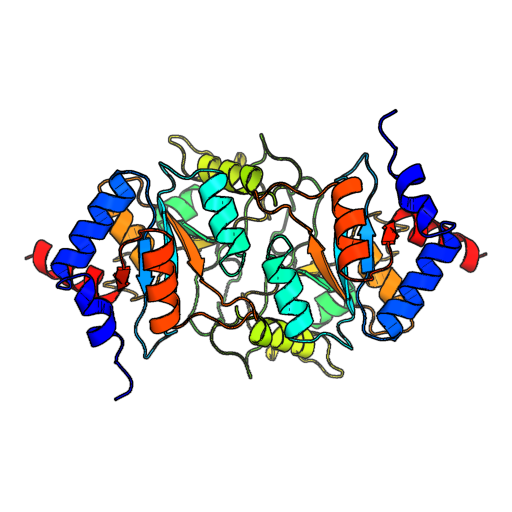LYS B 1 2 ? -23.688 -10.305 -21.031 1 43.19 2 LYS B N 1
ATOM 1659 C CA . LYS B 1 2 ? -22.594 -10.086 -20.094 1 43.19 2 LYS B CA 1
ATOM 1660 C C . LYS B 1 2 ? -21.5 -11.148 -20.266 1 43.19 2 LYS B C 1
ATOM 1662 O O . LYS B 1 2 ? -21.75 -12.336 -20.062 1 43.19 2 LYS B O 1
ATOM 1667 N N . LEU B 1 3 ? -20.484 -10.883 -21.141 1 57.72 3 LEU B N 1
ATOM 1668 C CA . LEU B 1 3 ? -19.469 -11.906 -21.375 1 57.72 3 LEU B CA 1
ATOM 1669 C C . LEU B 1 3 ? -18.906 -12.414 -20.047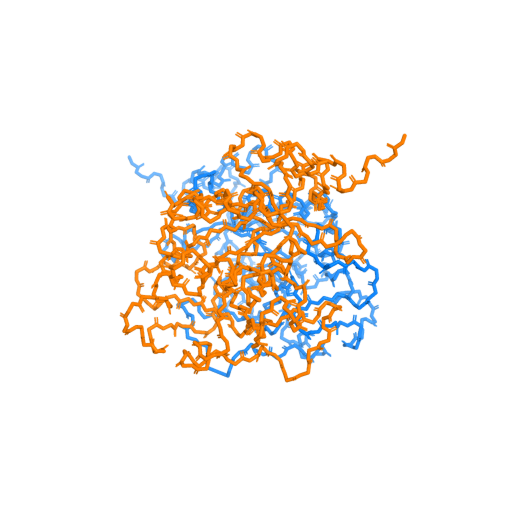 1 57.72 3 LEU B C 1
ATOM 1671 O O . LEU B 1 3 ? -18.469 -11.625 -19.219 1 57.72 3 LEU B O 1
ATOM 1675 N N . ASN B 1 4 ? -19.344 -13.625 -19.672 1 75.25 4 ASN B N 1
ATOM 1676 C CA . ASN B 1 4 ? -18.875 -14.234 -18.422 1 75.25 4 ASN B CA 1
ATOM 1677 C C . ASN B 1 4 ? -17.359 -14.438 -18.438 1 75.25 4 ASN B C 1
ATOM 1679 O O . ASN B 1 4 ? -16.734 -14.383 -19.484 1 75.25 4 ASN B O 1
ATOM 1683 N N . GLN B 1 5 ? -16.734 -14.414 -17.328 1 81.25 5 GLN B N 1
ATOM 1684 C CA . GLN B 1 5 ? -15.289 -14.555 -17.141 1 81.25 5 GLN B CA 1
ATOM 1685 C C . GLN B 1 5 ? -14.742 -15.695 -18 1 81.25 5 GLN B C 1
ATOM 1687 O O . GLN B 1 5 ? -13.664 -15.578 -18.594 1 81.25 5 GLN B O 1
ATOM 1692 N N . ASP B 1 6 ? -15.508 -16.766 -18.125 1 82.25 6 ASP B N 1
ATOM 1693 C CA . ASP B 1 6 ? -15.062 -17.938 -18.891 1 82.25 6 ASP B CA 1
ATOM 1694 C C . ASP B 1 6 ? -14.938 -17.609 -20.375 1 82.25 6 ASP B C 1
ATOM 1696 O O . ASP B 1 6 ? -13.969 -18.016 -21.016 1 82.25 6 ASP B O 1
ATOM 1700 N N . SER B 1 7 ? -15.891 -16.969 -20.812 1 81.62 7 SER B N 1
ATOM 1701 C CA . SER B 1 7 ? -15.875 -16.609 -22.219 1 81.62 7 SER B CA 1
ATOM 1702 C C . SER B 1 7 ? -14.719 -15.672 -22.547 1 81.62 7 SER B C 1
ATOM 1704 O O . SER B 1 7 ? -14.055 -15.82 -23.578 1 81.62 7 SER B O 1
ATOM 1706 N N . LEU B 1 8 ? -14.438 -14.805 -21.672 1 84.12 8 LEU B N 1
ATOM 1707 C CA . LEU B 1 8 ? -13.414 -13.805 -21.922 1 84.12 8 LEU B CA 1
ATOM 1708 C C . LEU B 1 8 ? -12.016 -14.406 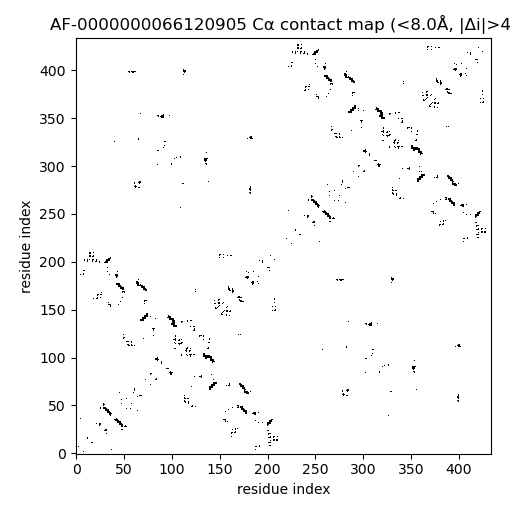-21.797 1 84.12 8 LEU B C 1
ATOM 1710 O O . LEU B 1 8 ? -11.102 -14.016 -22.531 1 84.12 8 LEU B O 1
ATOM 1714 N N . THR B 1 9 ? -11.867 -15.352 -20.922 1 87.31 9 THR B N 1
ATOM 1715 C CA . THR B 1 9 ? -10.555 -15.938 -20.719 1 87.31 9 THR B CA 1
ATOM 1716 C C . THR B 1 9 ? -10.266 -17 -21.766 1 87.31 9 THR B C 1
ATOM 1718 O O . THR B 1 9 ? -9.117 -17.422 -21.938 1 87.31 9 THR B O 1
ATOM 1721 N N . SER B 1 10 ? -11.266 -17.438 -22.516 1 88.44 10 SER B N 1
ATOM 1722 C CA . SER B 1 10 ? -11.109 -18.5 -23.5 1 88.44 10 SER B CA 1
ATOM 1723 C C . SER B 1 10 ? -10.133 -18.094 -24.594 1 88.44 10 SER B C 1
ATOM 1725 O O . SER B 1 10 ? -9.508 -18.953 -25.219 1 88.44 10 SER B O 1
ATOM 1727 N N . LYS B 1 11 ? -10.016 -16.844 -24.875 1 91.06 11 LYS B N 1
ATOM 1728 C CA . LYS B 1 11 ? -9.094 -16.391 -25.906 1 91.06 11 LYS B CA 1
ATOM 1729 C C . LYS B 1 11 ? -7.652 -16.734 -25.547 1 91.06 11 LYS B C 1
ATOM 1731 O O . LYS B 1 11 ? -6.773 -16.734 -26.406 1 91.06 11 LYS B O 1
ATOM 1736 N N . PHE B 1 12 ? -7.453 -17.078 -24.266 1 94.25 12 PHE B N 1
ATOM 1737 C CA . PHE B 1 12 ? -6.102 -17.391 -23.812 1 94.25 12 PHE B CA 1
ATOM 1738 C C . PHE B 1 12 ? -5.875 -18.906 -23.781 1 94.25 12 PHE B C 1
ATOM 1740 O O . PHE B 1 12 ? -4.82 -19.359 -23.344 1 94.25 12 PHE B O 1
ATOM 1747 N N . GLY B 1 13 ? -6.867 -19.688 -24.219 1 95 13 GLY B N 1
ATOM 1748 C CA . GLY B 1 13 ? -6.73 -21.141 -24.281 1 95 13 GLY B CA 1
ATOM 1749 C C . GLY B 1 13 ? -7.582 -21.859 -23.266 1 95 13 GLY B C 1
ATOM 1750 O O . GLY B 1 13 ? -8.359 -21.234 -22.531 1 95 13 GLY B O 1
ATOM 1751 N N . SER B 1 14 ? -7.516 -23.234 -23.25 1 96 14 SER B N 1
ATOM 1752 C CA . SER B 1 14 ? -8.172 -24.047 -22.234 1 96 14 SER B CA 1
ATOM 1753 C C . SER B 1 14 ? -7.57 -23.797 -20.859 1 96 14 SER B C 1
ATOM 1755 O O . SER B 1 14 ? -6.492 -23.203 -20.734 1 96 14 SER B O 1
ATOM 1757 N N . PRO B 1 15 ? -8.25 -24.188 -19.844 1 96.19 15 PRO B N 1
ATOM 1758 C CA . PRO B 1 15 ? -7.703 -24.016 -18.5 1 96.19 15 PRO B CA 1
ATOM 1759 C C . PRO B 1 15 ? -6.293 -24.578 -18.359 1 96.19 15 PRO B C 1
ATOM 1761 O O . PRO B 1 15 ? -5.418 -23.922 -17.781 1 96.19 15 PRO B O 1
ATOM 1764 N N . ILE B 1 16 ? -6.031 -25.75 -18.922 1 97.38 16 ILE B N 1
ATOM 1765 C CA . ILE B 1 16 ? -4.727 -26.391 -18.828 1 97.38 16 ILE B CA 1
ATOM 1766 C C . ILE B 1 16 ? -3.691 -25.578 -19.594 1 97.38 16 ILE B C 1
ATOM 1768 O O . ILE B 1 16 ? -2.584 -25.344 -19.109 1 97.38 16 ILE B O 1
ATOM 1772 N N . GLU B 1 17 ? -4.051 -25.109 -20.766 1 97.69 17 GLU B N 1
ATOM 1773 C CA . GLU B 1 17 ? -3.146 -24.312 -21.594 1 97.69 17 GLU B CA 1
ATOM 1774 C C . GLU B 1 17 ? -2.793 -23 -20.922 1 97.69 17 GLU B C 1
ATOM 1776 O O . GLU B 1 17 ? -1.661 -22.516 -21.031 1 97.69 17 GLU B O 1
ATOM 1781 N N . ARG B 1 18 ? -3.756 -22.391 -20.312 1 98.12 18 ARG B N 1
ATOM 1782 C CA . ARG B 1 18 ? -3.523 -21.125 -19.625 1 98.12 18 ARG B CA 1
ATOM 1783 C C . ARG B 1 18 ? -2.486 -21.281 -18.516 1 98.12 18 ARG B C 1
ATOM 1785 O O . ARG B 1 18 ? -1.611 -20.422 -18.359 1 98.12 18 ARG B O 1
ATOM 1792 N N . VAL B 1 19 ? -2.582 -22.359 -17.766 1 98.69 19 VAL B N 1
ATOM 1793 C CA . VAL B 1 19 ? -1.607 -22.609 -16.719 1 98.69 19 VAL B CA 1
ATOM 1794 C C . VAL B 1 19 ? -0.229 -22.844 -17.328 1 98.69 19 VAL B C 1
ATOM 1796 O O . VAL B 1 19 ? 0.773 -22.312 -16.844 1 98.69 19 VAL B O 1
ATOM 1799 N N . GLU B 1 20 ? -0.165 -23.641 -18.391 1 98.62 20 GLU B N 1
ATOM 1800 C CA . GLU B 1 20 ? 1.106 -23.938 -19.047 1 98.62 20 GLU B CA 1
ATOM 1801 C C . GLU B 1 20 ? 1.762 -22.656 -19.578 1 98.62 20 GLU B C 1
ATOM 1803 O O . GLU B 1 20 ? 2.979 -22.484 -19.469 1 98.62 20 GLU B O 1
ATOM 1808 N N . GLN B 1 21 ? 0.983 -21.812 -20.172 1 98.56 21 GLN B N 1
ATOM 1809 C CA . GLN B 1 21 ? 1.495 -20.531 -20.656 1 98.56 21 GLN B CA 1
ATOM 1810 C C . GLN B 1 21 ? 1.995 -19.672 -19.5 1 98.56 21 GLN B C 1
ATOM 1812 O O . GLN B 1 21 ? 3.008 -18.984 -19.625 1 98.56 21 GLN B O 1
ATOM 1817 N N . ALA B 1 22 ? 1.268 -19.656 -18.422 1 98.88 22 ALA B N 1
ATOM 1818 C CA . ALA B 1 22 ? 1.668 -18.891 -17.25 1 98.88 22 ALA B CA 1
ATOM 1819 C C . ALA B 1 22 ? 2.984 -19.406 -16.672 1 98.88 22 ALA B C 1
ATOM 1821 O O . ALA B 1 22 ? 3.854 -18.625 -16.297 1 98.88 22 ALA B O 1
ATOM 1822 N N . ILE B 1 23 ? 3.127 -20.734 -16.594 1 98.81 23 ILE B N 1
ATOM 1823 C CA . ILE B 1 23 ? 4.359 -21.359 -16.125 1 98.81 23 ILE B CA 1
ATOM 1824 C C . ILE B 1 23 ? 5.535 -20.891 -16.969 1 98.81 23 ILE B C 1
ATOM 1826 O O . ILE B 1 23 ? 6.559 -20.453 -16.438 1 98.81 23 ILE B O 1
ATOM 1830 N N . LYS B 1 24 ? 5.344 -20.938 -18.281 1 98.75 24 LYS B N 1
ATOM 1831 C CA . LYS B 1 24 ? 6.402 -20.5 -19.188 1 98.75 24 LYS B CA 1
ATOM 1832 C C . LYS B 1 24 ? 6.73 -19.031 -18.984 1 98.75 24 LYS B C 1
ATOM 1834 O O . LYS B 1 24 ? 7.898 -18.641 -19 1 98.75 24 LYS B O 1
ATOM 1839 N N . SER B 1 25 ? 5.754 -18.266 -18.828 1 98.81 25 SER B N 1
ATOM 1840 C CA . SER B 1 25 ? 5.926 -16.828 -18.656 1 98.81 25 SER B CA 1
ATOM 1841 C C . SER B 1 25 ? 6.781 -16.516 -17.438 1 98.81 25 SER B C 1
ATOM 1843 O O . SER B 1 25 ? 7.773 -15.789 -17.547 1 98.81 25 SER B O 1
ATOM 1845 N N . VAL B 1 26 ? 6.438 -17.062 -16.281 1 98.81 26 VAL B N 1
ATOM 1846 C CA . VAL B 1 26 ? 7.152 -16.719 -15.055 1 98.81 26 VAL B CA 1
ATOM 1847 C C . VAL B 1 26 ? 8.555 -17.328 -15.086 1 98.81 26 VAL B C 1
ATOM 1849 O O . VAL B 1 26 ? 9.5 -16.766 -14.539 1 98.81 26 VAL B O 1
ATOM 1852 N N . GLN B 1 27 ? 8.719 -18.469 -15.75 1 98.81 27 GLN B N 1
ATOM 1853 C CA . GLN B 1 27 ? 10.047 -19.047 -15.922 1 98.81 27 GLN B CA 1
ATOM 1854 C C . GLN B 1 27 ? 10.953 -18.109 -16.703 1 98.81 27 GLN B C 1
ATOM 1856 O O . GLN B 1 27 ? 12.164 -18.078 -16.469 1 98.81 27 GLN B O 1
ATOM 1861 N N . GLN B 1 28 ? 10.352 -17.375 -17.578 1 98.56 28 GLN B N 1
ATOM 1862 C CA . GLN B 1 28 ? 11.109 -16.469 -18.422 1 98.56 28 GLN B CA 1
ATOM 1863 C C . GLN B 1 28 ? 11.234 -15.094 -17.766 1 98.56 28 GLN B C 1
ATOM 1865 O O . GLN B 1 28 ? 11.773 -14.156 -18.375 1 98.56 28 GLN B O 1
ATOM 1870 N N . GLY B 1 29 ? 10.727 -14.922 -16.578 1 98.62 29 GLY B N 1
ATOM 1871 C CA . GLY B 1 29 ? 10.859 -13.695 -15.812 1 98.62 29 GLY B CA 1
ATOM 1872 C C . GLY B 1 29 ? 9.766 -12.688 -16.109 1 98.62 29 GLY B C 1
ATOM 1873 O O . GLY B 1 29 ? 9.859 -11.531 -15.695 1 98.62 29 GLY B O 1
ATOM 1874 N N . ASN B 1 30 ? 8.773 -13.125 -16.812 1 98.69 30 ASN B N 1
ATOM 1875 C CA . ASN B 1 30 ? 7.641 -12.258 -17.125 1 98.69 30 ASN B CA 1
ATOM 1876 C C . ASN B 1 30 ? 6.516 -12.43 -16.094 1 98.69 30 ASN B C 1
ATOM 1878 O O . ASN B 1 30 ? 6.551 -13.344 -15.281 1 98.69 30 ASN B O 1
ATOM 1882 N N . GLY B 1 31 ? 5.516 -11.523 -16.125 1 98.75 31 GLY B N 1
ATOM 1883 C CA . GLY B 1 31 ? 4.391 -11.562 -15.203 1 98.75 31 GLY B CA 1
ATOM 1884 C C . GLY B 1 31 ? 3.205 -12.336 -15.742 1 98.75 31 GLY B C 1
ATOM 1885 O O . GLY B 1 31 ? 3.238 -12.82 -16.875 1 98.75 31 GLY B O 1
ATOM 1886 N N . VAL B 1 32 ? 2.191 -12.477 -14.938 1 98.81 32 VAL B N 1
ATOM 1887 C CA . VAL B 1 32 ? 0.918 -13.086 -15.297 1 98.81 32 VAL B CA 1
ATOM 1888 C C . VAL B 1 32 ? -0.224 -12.367 -14.586 1 98.81 32 VAL B C 1
ATOM 1890 O O . VAL B 1 32 ? -0.017 -11.742 -13.547 1 98.81 32 VAL B O 1
ATOM 1893 N N . LEU B 1 33 ? -1.328 -12.367 -15.25 1 98.81 33 LEU B N 1
ATOM 1894 C CA . LEU B 1 33 ? -2.539 -11.914 -14.578 1 98.81 33 LEU B CA 1
ATOM 1895 C C . LEU B 1 33 ? -3.334 -13.102 -14.039 1 98.81 33 LEU B C 1
ATOM 1897 O O . LEU B 1 33 ? -3.721 -13.992 -14.805 1 98.81 33 LEU B O 1
ATOM 1901 N N . LEU B 1 34 ? -3.561 -13.148 -12.75 1 98.75 34 LEU B N 1
ATOM 1902 C CA . LEU B 1 34 ? -4.305 -14.203 -12.078 1 98.75 34 LEU B CA 1
ATOM 1903 C C . LEU B 1 34 ? -5.656 -13.695 -11.586 1 98.75 34 LEU B C 1
ATOM 1905 O O . LEU B 1 34 ? -5.715 -12.797 -10.742 1 98.75 34 LEU B O 1
ATOM 1909 N N . LEU B 1 35 ? -6.699 -14.266 -12.086 1 97.75 35 LEU B N 1
ATOM 1910 C CA . LEU B 1 35 ? -8.055 -13.883 -11.703 1 97.75 35 LEU B CA 1
ATOM 1911 C C . LEU B 1 35 ? -8.633 -14.875 -10.703 1 97.75 35 LEU B C 1
ATOM 1913 O O . LEU B 1 35 ? -8.273 -16.062 -10.711 1 97.75 35 LEU B O 1
ATOM 1917 N N . ASP B 1 36 ? -9.453 -14.375 -9.82 1 94.19 36 ASP B N 1
ATOM 1918 C CA . ASP B 1 36 ? -10.211 -15.305 -8.984 1 94.19 36 ASP B CA 1
ATOM 1919 C C . ASP B 1 36 ? -11.664 -15.383 -9.438 1 94.19 36 ASP B C 1
ATOM 1921 O O . ASP B 1 36 ? -12.031 -14.828 -10.477 1 94.19 36 ASP B O 1
ATOM 1925 N N . ASP B 1 37 ? -12.43 -16.156 -8.758 1 88.19 37 ASP B N 1
ATOM 1926 C CA . ASP B 1 37 ? -13.789 -16.453 -9.203 1 88.19 37 ASP B CA 1
ATOM 1927 C C . ASP B 1 37 ? -14.656 -15.195 -9.188 1 88.19 37 ASP B C 1
ATOM 1929 O O . ASP B 1 37 ? -14.516 -14.344 -8.312 1 88.19 37 ASP B O 1
ATOM 1933 N N . GLU B 1 38 ? -15.523 -15.117 -10.148 1 84.94 38 GLU B N 1
ATOM 1934 C CA . GLU B 1 38 ? -16.422 -13.977 -10.25 1 84.94 38 GLU B CA 1
ATOM 1935 C C . GLU B 1 38 ? -17.297 -13.844 -9 1 84.94 38 GLU B C 1
ATOM 1937 O O . GLU B 1 38 ? -17.688 -12.734 -8.633 1 84.94 38 GLU B O 1
ATOM 1942 N N . SER B 1 39 ? -17.516 -14.922 -8.414 1 84.06 39 SER B N 1
ATOM 1943 C CA . SER B 1 39 ? -18.359 -14.922 -7.219 1 84.06 39 SER B CA 1
ATOM 1944 C C . SER B 1 39 ? -17.547 -14.562 -5.977 1 84.06 39 SER B C 1
ATOM 1946 O O . SER B 1 39 ? -18.109 -14.367 -4.898 1 84.06 39 SER B O 1
ATOM 1948 N N . ARG B 1 40 ? -16.375 -14.469 -6.062 1 86.94 40 ARG B N 1
ATOM 1949 C CA . ARG B 1 40 ? -15.492 -14.102 -4.957 1 86.94 40 ARG B CA 1
ATOM 1950 C C . ARG B 1 40 ? -15.094 -12.633 -5.047 1 86.94 40 ARG B C 1
ATOM 1952 O O . ARG B 1 40 ? -15.945 -11.742 -4.965 1 86.94 40 ARG B O 1
ATOM 1959 N N . GLU B 1 41 ? -13.914 -12.281 -5.312 1 86.44 41 GLU B N 1
ATOM 1960 C CA . GLU B 1 41 ? -13.531 -10.875 -5.406 1 86.44 41 GLU B CA 1
ATOM 1961 C C . GLU B 1 41 ? -13.781 -10.328 -6.809 1 86.44 41 GLU B C 1
ATOM 1963 O O . GLU B 1 41 ? -13.977 -9.125 -6.984 1 86.44 41 GLU B O 1
ATOM 1968 N N . ASN B 1 42 ? -13.773 -11.281 -7.816 1 90.44 42 ASN B N 1
ATOM 1969 C CA . ASN B 1 42 ? -13.883 -10.852 -9.211 1 90.44 42 ASN B CA 1
ATOM 1970 C C . ASN B 1 42 ? -12.836 -9.797 -9.555 1 90.44 42 ASN B C 1
ATOM 1972 O O . ASN B 1 42 ? -13.164 -8.734 -10.086 1 90.44 42 ASN B O 1
ATOM 1976 N N . GLU B 1 43 ? -11.602 -10.031 -9.133 1 94 43 GLU B N 1
ATOM 1977 C CA . GLU B 1 43 ? -10.461 -9.141 -9.344 1 94 43 GLU B CA 1
ATOM 1978 C C . GLU B 1 43 ? -9.281 -9.891 -9.945 1 94 43 GLU B C 1
ATOM 1980 O O . GLU B 1 43 ? -9.305 -11.125 -10.047 1 94 43 GLU B O 1
ATOM 1985 N N . GLY B 1 44 ? -8.359 -9.203 -10.461 1 97.56 44 GLY B N 1
ATOM 1986 C CA . GLY B 1 44 ? -7.137 -9.75 -11.031 1 97.56 44 GLY B CA 1
ATOM 1987 C C . GLY B 1 44 ? -5.879 -9.156 -10.422 1 97.56 44 GLY B C 1
ATOM 1988 O O . GLY B 1 44 ? -5.781 -7.945 -10.242 1 97.56 44 GLY B O 1
ATOM 1989 N N . ASP B 1 45 ? -5 -10.047 -10.055 1 98.62 45 ASP B N 1
ATOM 1990 C CA . ASP B 1 45 ? -3.707 -9.625 -9.531 1 98.62 45 ASP B CA 1
ATOM 1991 C C . ASP B 1 45 ? -2.607 -9.789 -10.578 1 98.62 45 ASP B C 1
ATOM 1993 O O . ASP B 1 45 ? -2.574 -10.789 -11.297 1 98.62 45 ASP B O 1
ATOM 1997 N N . LEU B 1 46 ? -1.802 -8.766 -10.695 1 98.88 46 LEU B N 1
ATOM 1998 C CA . LEU B 1 46 ? -0.536 -8.914 -11.406 1 98.88 46 LEU B CA 1
ATOM 1999 C C . LEU B 1 46 ? 0.49 -9.641 -10.547 1 98.88 46 LEU B C 1
ATOM 2001 O O . LEU B 1 46 ? 0.741 -9.242 -9.398 1 98.88 46 LEU B O 1
ATOM 2005 N N . ILE B 1 47 ? 1.076 -10.727 -11.086 1 98.88 47 ILE B N 1
ATOM 2006 C CA . ILE B 1 47 ? 1.954 -11.586 -10.305 1 98.88 47 ILE B CA 1
ATOM 2007 C C . ILE B 1 47 ? 3.326 -11.664 -10.969 1 98.88 47 ILE B C 1
ATOM 2009 O O . ILE B 1 47 ? 3.426 -11.773 -12.195 1 98.88 47 ILE B O 1
ATOM 2013 N N . TYR B 1 48 ? 4.355 -11.609 -10.18 1 98.94 48 TYR B N 1
ATOM 2014 C CA . TYR B 1 48 ? 5.723 -11.859 -10.617 1 98.94 48 TYR B CA 1
ATOM 2015 C C . TYR B 1 48 ? 6.426 -12.836 -9.68 1 98.94 48 TYR B C 1
ATOM 2017 O O . TYR B 1 48 ? 6.094 -12.922 -8.492 1 98.94 48 TYR B O 1
ATOM 2025 N N . SER B 1 49 ? 7.383 -13.578 -10.258 1 98.88 49 SER B N 1
ATOM 2026 C CA . SER B 1 49 ? 8.289 -14.398 -9.453 1 98.88 49 SER B CA 1
ATOM 2027 C C . SER B 1 49 ? 9.289 -13.531 -8.695 1 98.88 49 SER B C 1
ATOM 2029 O O . SER B 1 49 ? 9.773 -12.531 -9.219 1 98.88 49 SER B O 1
ATOM 2031 N N . VAL B 1 50 ? 9.633 -13.977 -7.469 1 98.88 50 VAL B N 1
ATOM 2032 C CA . VAL B 1 50 ? 10.633 -13.242 -6.695 1 98.88 50 VAL B CA 1
ATOM 2033 C C . VAL B 1 50 ? 12.016 -13.469 -7.305 1 98.88 50 VAL B C 1
ATOM 2035 O O . VAL B 1 50 ? 12.914 -12.633 -7.145 1 98.88 50 VAL B O 1
ATOM 2038 N N . ASP B 1 51 ? 12.234 -14.547 -8.047 1 98.56 51 ASP B N 1
ATOM 2039 C CA . ASP B 1 51 ? 13.531 -14.898 -8.633 1 98.56 51 ASP B CA 1
ATOM 2040 C C . ASP B 1 51 ? 13.953 -13.875 -9.68 1 98.56 51 ASP B C 1
ATOM 2042 O O . ASP B 1 51 ? 15.141 -13.586 -9.836 1 98.56 51 ASP B O 1
ATOM 2046 N N . HIS B 1 52 ? 12.953 -13.273 -10.367 1 98.5 52 HIS B N 1
ATOM 2047 C CA . HIS B 1 52 ? 13.25 -12.445 -11.531 1 98.5 52 HIS B CA 1
ATOM 2048 C C . HIS B 1 52 ? 12.773 -11.016 -11.328 1 98.5 52 HIS B C 1
ATOM 2050 O O . HIS B 1 52 ? 12.898 -10.18 -12.234 1 98.5 52 HIS B O 1
ATOM 2056 N N . LEU B 1 53 ? 12.305 -10.711 -10.18 1 98.81 53 LEU B N 1
ATOM 2057 C CA . LEU B 1 53 ? 11.648 -9.438 -9.922 1 98.81 53 LEU B CA 1
ATOM 2058 C C . LEU B 1 53 ? 12.609 -8.273 -10.156 1 98.81 53 LEU B C 1
ATOM 2060 O O . LEU B 1 53 ? 13.75 -8.297 -9.688 1 98.81 53 LEU B O 1
ATOM 2064 N N . THR B 1 54 ? 12.141 -7.297 -10.906 1 98.81 54 THR B N 1
ATOM 2065 C CA . THR B 1 54 ? 12.938 -6.105 -11.18 1 98.81 54 THR B CA 1
ATOM 2066 C C . THR B 1 54 ? 12.242 -4.855 -10.656 1 98.81 54 THR B C 1
ATOM 2068 O O . THR B 1 54 ? 11.047 -4.883 -10.352 1 98.81 54 THR B O 1
ATOM 2071 N N . SER B 1 55 ? 13.031 -3.76 -10.586 1 98.75 55 SER B N 1
ATOM 2072 C CA . SER B 1 55 ? 12.461 -2.486 -10.156 1 98.75 55 SER B CA 1
ATOM 2073 C C . SER B 1 55 ? 11.438 -1.976 -11.164 1 98.75 55 SER B C 1
ATOM 2075 O O . SER B 1 55 ? 10.453 -1.337 -10.781 1 98.75 55 SER B O 1
ATOM 2077 N N . GLU B 1 56 ? 11.656 -2.273 -12.438 1 98.69 56 GLU B N 1
ATOM 2078 C CA . GLU B 1 56 ? 10.703 -1.878 -13.469 1 98.69 56 GLU B CA 1
ATOM 2079 C C . GLU B 1 56 ? 9.367 -2.594 -13.297 1 98.69 56 GLU B C 1
ATOM 2081 O O . GLU B 1 56 ? 8.305 -1.987 -13.453 1 98.69 56 GLU B O 1
ATOM 2086 N N . GLN B 1 57 ? 9.422 -3.873 -13.008 1 98.75 57 GLN B N 1
ATOM 2087 C CA . GLN B 1 57 ? 8.211 -4.648 -12.734 1 98.75 57 GLN B CA 1
ATOM 2088 C C . GLN B 1 57 ? 7.488 -4.129 -11.5 1 98.75 57 GLN B C 1
ATOM 2090 O O . GLN B 1 57 ? 6.262 -3.994 -11.5 1 98.75 57 GLN B O 1
ATOM 2095 N N . MET B 1 58 ? 8.273 -3.814 -10.43 1 98.88 58 MET B N 1
ATOM 2096 C CA . MET B 1 58 ? 7.703 -3.221 -9.227 1 98.88 58 MET B CA 1
ATOM 2097 C C . MET B 1 58 ? 7.055 -1.877 -9.531 1 98.88 58 MET B C 1
ATOM 2099 O O . MET B 1 58 ? 5.957 -1.588 -9.055 1 98.88 58 MET B O 1
ATOM 2103 N N . ALA B 1 59 ? 7.723 -1.085 -10.344 1 98.75 59 ALA B N 1
ATOM 2104 C CA . ALA B 1 59 ? 7.172 0.214 -10.719 1 98.75 59 ALA B CA 1
ATOM 2105 C C . ALA B 1 59 ? 5.844 0.054 -11.453 1 98.75 59 ALA B C 1
ATOM 2107 O O . ALA B 1 59 ? 4.918 0.84 -11.25 1 98.75 59 ALA B O 1
ATOM 2108 N N . LEU B 1 60 ? 5.75 -0.933 -12.312 1 98.44 60 LEU B N 1
ATOM 2109 C CA . LEU B 1 60 ? 4.496 -1.204 -13.008 1 98.44 60 LEU B CA 1
ATOM 2110 C C . LEU B 1 60 ? 3.391 -1.554 -12.023 1 98.44 60 LEU B C 1
ATOM 2112 O O . LEU B 1 60 ? 2.256 -1.089 -12.164 1 98.44 60 LEU B O 1
ATOM 2116 N N . MET B 1 61 ? 3.693 -2.379 -11.031 1 98.56 61 MET B N 1
ATOM 2117 C CA . MET B 1 61 ? 2.713 -2.746 -10.016 1 98.56 61 MET B CA 1
ATOM 2118 C C . MET B 1 61 ? 2.244 -1.519 -9.242 1 98.56 61 MET B C 1
ATOM 2120 O O . MET B 1 61 ? 1.045 -1.344 -9.016 1 98.56 61 MET B O 1
ATOM 2124 N N . ILE B 1 62 ? 3.18 -0.677 -8.859 1 98.19 62 ILE B N 1
ATOM 2125 C CA . ILE B 1 62 ? 2.861 0.524 -8.094 1 98.19 62 ILE B CA 1
ATOM 2126 C C . ILE B 1 62 ? 1.974 1.446 -8.922 1 98.19 62 ILE B C 1
ATOM 2128 O O . ILE B 1 62 ? 1.007 2.016 -8.414 1 98.19 62 ILE B O 1
ATOM 2132 N N . ARG B 1 63 ? 2.195 1.498 -10.242 1 97.06 63 ARG B N 1
ATOM 2133 C CA . ARG B 1 63 ? 1.557 2.492 -11.094 1 97.06 63 ARG B CA 1
ATOM 2134 C C . ARG B 1 63 ? 0.211 1.991 -11.609 1 97.06 63 ARG B C 1
ATOM 2136 O O . ARG B 1 63 ? -0.708 2.781 -11.836 1 97.06 63 ARG B O 1
ATOM 2143 N N . SER B 1 64 ? 0.102 0.699 -11.742 1 97.44 64 SER B N 1
ATOM 2144 C CA . SER B 1 64 ? -1.071 0.191 -12.445 1 97.44 64 SER B CA 1
ATOM 2145 C C . SER B 1 64 ? -1.953 -0.64 -11.523 1 97.44 64 SER B C 1
ATOM 2147 O O . SER B 1 64 ? -3.061 -1.03 -11.898 1 97.44 64 SER B O 1
ATOM 2149 N N . CYS B 1 65 ? -1.473 -0.912 -10.383 1 98.31 65 CYS B N 1
ATOM 2150 C CA . CYS B 1 65 ? -2.229 -1.698 -9.414 1 98.31 65 CYS B CA 1
ATOM 2151 C C . CYS B 1 65 ? -2.555 -0.871 -8.172 1 98.31 65 CYS B C 1
ATOM 2153 O O . CYS B 1 65 ? -2.635 0.356 -8.25 1 98.31 65 CYS B O 1
ATOM 2155 N N . SER B 1 66 ? -2.902 -1.49 -7.074 1 97.75 66 SER B N 1
ATOM 2156 C CA . SER B 1 66 ? -3.352 -0.812 -5.863 1 97.75 66 SER B CA 1
ATOM 2157 C C . SER B 1 66 ? -2.189 -0.127 -5.148 1 97.75 66 SER B C 1
ATOM 2159 O O . SER B 1 66 ? -2.4 0.733 -4.293 1 97.75 66 SER B O 1
ATOM 2161 N N . GLY B 1 67 ? -0.994 -0.54 -5.473 1 97.88 67 GLY B N 1
ATOM 2162 C CA . GLY B 1 67 ? 0.192 -0.034 -4.801 1 97.88 67 GLY B CA 1
ATOM 2163 C C . GLY B 1 67 ? 0.555 -0.822 -3.559 1 97.88 67 GLY B C 1
ATOM 2164 O O . GL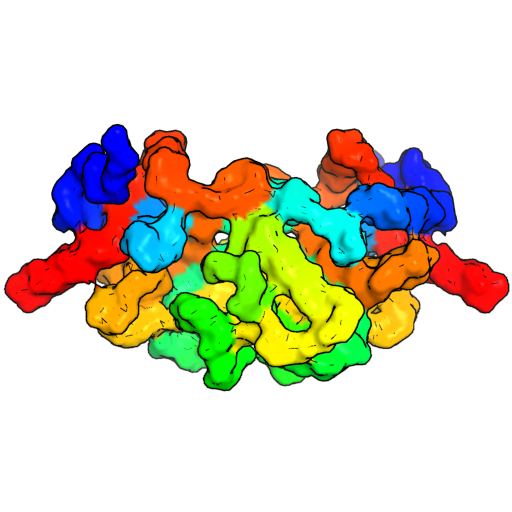Y B 1 67 ? 1.663 -0.69 -3.035 1 97.88 67 GLY B O 1
ATOM 2165 N N . ILE B 1 68 ? -0.292 -1.613 -3.023 1 98.56 68 ILE B N 1
ATOM 2166 C CA . ILE B 1 68 ? -0.024 -2.494 -1.893 1 98.56 68 ILE B CA 1
ATOM 2167 C C . ILE B 1 68 ? 0.523 -3.828 -2.396 1 98.56 68 ILE B C 1
ATOM 2169 O O . ILE B 1 68 ? -0.239 -4.766 -2.641 1 98.56 68 ILE B O 1
ATOM 2173 N N . VAL B 1 69 ? 1.775 -3.854 -2.584 1 98.81 69 VAL B N 1
ATOM 2174 C CA . VAL B 1 69 ? 2.416 -5.051 -3.117 1 98.81 69 VAL B CA 1
ATOM 2175 C C . VAL B 1 69 ? 2.623 -6.07 -1.997 1 98.81 69 VAL B C 1
ATOM 2177 O O . VAL B 1 69 ? 3.277 -5.773 -0.994 1 98.81 69 VAL B O 1
ATOM 2180 N N . CYS B 1 70 ? 2.088 -7.227 -2.191 1 98.88 70 CYS B N 1
ATOM 2181 C CA . CYS B 1 70 ? 2.176 -8.281 -1.189 1 98.88 70 CYS B CA 1
ATOM 2182 C C . CYS B 1 70 ? 3.164 -9.359 -1.618 1 98.88 70 CYS B C 1
ATOM 2184 O O . CYS B 1 70 ? 3.264 -9.68 -2.803 1 98.88 70 CYS B O 1
ATOM 2186 N N . LEU B 1 71 ? 3.877 -9.898 -0.691 1 98.94 71 LEU B N 1
ATOM 2187 C CA . LEU B 1 71 ? 4.781 -11.023 -0.878 1 98.94 71 LEU B CA 1
ATOM 2188 C C . LEU B 1 71 ? 4.145 -12.32 -0.385 1 98.94 71 LEU B C 1
ATOM 2190 O O . LEU B 1 71 ? 3.982 -12.516 0.821 1 98.94 71 LEU B O 1
ATOM 2194 N N . CYS B 1 72 ? 3.805 -13.188 -1.313 1 98.94 72 CYS B N 1
ATOM 2195 C CA . CYS B 1 72 ? 3.205 -14.469 -0.954 1 98.94 72 CYS B CA 1
ATOM 2196 C C . CYS B 1 72 ? 4.277 -15.477 -0.558 1 98.94 72 CYS B C 1
ATOM 2198 O O . CYS B 1 72 ? 5.172 -15.781 -1.347 1 98.94 72 CYS B O 1
ATOM 2200 N N . LEU B 1 73 ? 4.152 -16 0.603 1 98.88 73 LEU B N 1
ATOM 2201 C CA . LEU B 1 73 ? 5.094 -16.969 1.147 1 98.88 73 LEU B CA 1
ATOM 2202 C C . LEU B 1 73 ? 4.375 -18.234 1.591 1 98.88 73 LEU B C 1
ATOM 2204 O O . LEU B 1 73 ? 3.197 -18.188 1.954 1 98.88 73 LEU B O 1
ATOM 2208 N N . THR B 1 74 ? 5.121 -19.344 1.571 1 98.56 74 THR B N 1
ATOM 2209 C CA . THR B 1 74 ? 4.629 -20.531 2.266 1 98.56 74 THR B CA 1
ATOM 2210 C C . THR B 1 74 ? 4.574 -20.297 3.771 1 98.56 74 THR B C 1
ATOM 2212 O O . THR B 1 74 ? 5.266 -19.406 4.293 1 98.56 74 THR B O 1
ATOM 2215 N N . GLU B 1 75 ? 3.752 -21.062 4.441 1 98.12 75 GLU B N 1
ATOM 2216 C CA . GLU B 1 75 ? 3.691 -20.984 5.898 1 98.12 75 GLU B CA 1
ATOM 2217 C C . GLU B 1 75 ? 5.059 -21.234 6.523 1 98.12 75 GLU B C 1
ATOM 2219 O O . GLU B 1 75 ? 5.469 -20.531 7.445 1 98.12 75 GLU B O 1
ATOM 2224 N N . ASP B 1 76 ? 5.773 -22.203 6.016 1 98 76 ASP B N 1
ATOM 2225 C CA . ASP B 1 76 ? 7.09 -22.562 6.535 1 98 76 ASP B CA 1
ATOM 2226 C C . ASP B 1 76 ? 8.07 -21.391 6.406 1 98 76 ASP B C 1
ATOM 2228 O O . ASP B 1 76 ? 8.836 -21.109 7.336 1 98 76 ASP B O 1
ATOM 2232 N N . LYS B 1 77 ? 8.102 -20.766 5.266 1 98.38 77 LYS B N 1
ATOM 2233 C CA . LYS B 1 77 ? 9.023 -19.656 5.047 1 98.38 77 LYS B CA 1
ATOM 2234 C C . LYS B 1 77 ? 8.672 -18.469 5.945 1 98.38 77 LYS B C 1
ATOM 2236 O O . LYS B 1 77 ? 9.562 -17.812 6.484 1 98.38 77 LYS B O 1
ATOM 2241 N N . ALA B 1 78 ? 7.391 -18.156 6.043 1 98.56 78 ALA B N 1
ATOM 2242 C CA . ALA B 1 78 ? 6.961 -17.094 6.938 1 98.56 78 ALA B CA 1
ATOM 2243 C C . ALA B 1 78 ? 7.391 -17.375 8.375 1 98.56 78 ALA B C 1
ATOM 2245 O O . ALA B 1 78 ? 7.855 -16.469 9.078 1 98.56 78 ALA B O 1
ATOM 2246 N N . ASP B 1 79 ? 7.238 -18.656 8.828 1 98.31 79 ASP B N 1
ATOM 2247 C CA . ASP B 1 79 ? 7.676 -19.047 10.164 1 98.31 79 ASP B CA 1
ATOM 2248 C C . ASP B 1 79 ? 9.188 -18.859 10.32 1 98.31 79 ASP B C 1
ATOM 2250 O O . ASP B 1 79 ? 9.648 -18.328 11.328 1 98.31 79 ASP B O 1
ATOM 2254 N N . TYR B 1 80 ? 9.875 -19.344 9.312 1 98.38 80 TYR B N 1
ATOM 2255 C CA . TYR B 1 80 ? 11.328 -19.266 9.352 1 98.38 80 TYR B CA 1
ATOM 2256 C C . TYR B 1 80 ? 11.789 -17.812 9.484 1 98.38 80 TYR B C 1
ATOM 2258 O O . TYR B 1 80 ? 12.719 -17.516 10.242 1 98.38 80 TYR B O 1
ATOM 2266 N N . LEU B 1 81 ? 11.125 -16.906 8.773 1 98.5 81 LEU B N 1
ATOM 2267 C CA . LEU B 1 81 ? 11.492 -15.492 8.773 1 98.5 81 LEU B CA 1
ATOM 2268 C C . LEU B 1 81 ? 10.883 -14.773 9.969 1 98.5 81 LEU B C 1
ATOM 2270 O O . LEU B 1 81 ? 11.023 -13.555 10.109 1 98.5 81 LEU B O 1
ATOM 2274 N N . GLU B 1 82 ? 10.164 -15.469 10.797 1 98.19 82 GLU B N 1
ATOM 2275 C CA . GLU B 1 82 ? 9.523 -14.938 12 1 98.19 82 GLU B CA 1
ATOM 2276 C C . GLU B 1 82 ? 8.523 -13.844 11.656 1 98.19 82 GLU B C 1
ATOM 2278 O O . GLU B 1 82 ? 8.523 -12.773 12.273 1 98.19 82 GLU B O 1
ATOM 2283 N N . LEU B 1 83 ? 7.766 -14.148 10.648 1 98.5 83 LEU B N 1
ATOM 2284 C CA . LEU B 1 83 ? 6.703 -13.242 10.234 1 98.5 83 LEU B CA 1
ATOM 2285 C C . LEU B 1 83 ? 5.355 -13.703 10.781 1 98.5 83 LEU B C 1
ATOM 2287 O O . LEU B 1 83 ? 4.645 -14.469 10.125 1 98.5 83 LEU B O 1
ATOM 2291 N N . SER B 1 84 ? 5.004 -13.234 11.906 1 97.88 84 SER B N 1
ATOM 2292 C CA . SER B 1 84 ? 3.752 -13.602 12.555 1 97.88 84 SER B CA 1
ATOM 2293 C C . SER B 1 84 ? 2.562 -12.922 11.898 1 97.88 84 SER B C 1
ATOM 2295 O O . SER B 1 84 ? 2.709 -11.859 11.289 1 97.88 84 SER B O 1
ATOM 2297 N N . PRO B 1 85 ? 1.358 -13.586 12.031 1 98.19 85 PRO B N 1
ATOM 2298 C CA . PRO B 1 85 ? 0.165 -12.844 11.609 1 98.19 85 PRO B CA 1
ATOM 2299 C C . PRO B 1 85 ? 0.071 -11.461 12.25 1 98.19 85 PRO B C 1
ATOM 2301 O O . PRO B 1 85 ? 0.42 -11.297 13.422 1 98.19 85 PRO B O 1
ATOM 2304 N N . MET B 1 86 ? -0.361 -10.461 11.531 1 98.19 86 MET B N 1
ATOM 2305 C CA . MET B 1 86 ? -0.422 -9.078 12.016 1 98.19 86 MET B CA 1
ATOM 2306 C C . MET B 1 86 ? -1.307 -8.977 13.25 1 98.19 86 MET B C 1
ATOM 2308 O O . MET B 1 86 ? -1.034 -8.18 14.148 1 98.19 86 MET B O 1
ATOM 2312 N N . VAL B 1 87 ? -2.398 -9.758 13.25 1 97.5 87 VAL B N 1
ATOM 2313 C CA . VAL B 1 87 ? -3.307 -9.789 14.391 1 97.5 87 VAL B CA 1
ATOM 2314 C C . VAL B 1 87 ? -3.631 -11.234 14.758 1 97.5 87 VAL B C 1
ATOM 2316 O O . VAL B 1 87 ? -3.555 -12.125 13.914 1 97.5 87 VAL B O 1
ATOM 2319 N N . GLU B 1 88 ? -4 -11.414 15.977 1 94.62 88 GLU B N 1
ATOM 2320 C CA . GLU B 1 88 ? -4.344 -12.75 16.453 1 94.62 88 GLU B CA 1
ATOM 2321 C C . GLU B 1 88 ? -5.645 -13.242 15.82 1 94.62 88 GLU B C 1
ATOM 2323 O O . GLU B 1 88 ? -5.75 -14.406 15.438 1 94.62 88 GLU B O 1
ATOM 2328 N N . HIS B 1 89 ? -6.613 -12.398 15.742 1 95.12 89 HIS B N 1
ATOM 2329 C CA . HIS B 1 89 ? -7.91 -12.719 15.156 1 95.12 89 HIS B CA 1
ATOM 2330 C C . HIS B 1 89 ? -8.156 -11.938 13.875 1 95.12 89 HIS B C 1
ATOM 2332 O O . HIS B 1 89 ? -8.539 -10.766 13.922 1 95.12 89 HIS B O 1
ATOM 2338 N N . ASN B 1 90 ? -8.086 -12.594 12.773 1 95.69 90 ASN B N 1
ATOM 2339 C CA . ASN B 1 90 ? -8.258 -11.984 11.461 1 95.69 90 ASN B CA 1
ATOM 2340 C C . ASN B 1 90 ? -9.734 -11.734 11.156 1 95.69 90 ASN B C 1
ATOM 2342 O O . ASN B 1 90 ? -10.5 -12.68 10.953 1 95.69 90 ASN B O 1
ATOM 2346 N N . GLU B 1 91 ? -10.07 -10.492 10.992 1 93.81 91 GLU B N 1
ATOM 2347 C CA . GLU B 1 91 ? -11.461 -10.102 10.766 1 93.81 91 GLU B CA 1
ATOM 2348 C C . GLU B 1 91 ? -11.688 -9.672 9.32 1 93.81 91 GLU B C 1
ATOM 2350 O O . GLU B 1 91 ? -12.773 -9.203 8.969 1 93.81 91 GLU B O 1
ATOM 2355 N N . SER B 1 92 ? -10.703 -9.758 8.5 1 89.12 92 SER B N 1
ATOM 2356 C CA . SER B 1 92 ? -10.836 -9.352 7.109 1 89.12 92 SER B CA 1
ATOM 2357 C C . SER B 1 92 ? -11.891 -10.188 6.387 1 89.12 92 SER B C 1
ATOM 2359 O O . SER B 1 92 ? -12.016 -11.391 6.645 1 89.12 92 SER B O 1
ATOM 2361 N N . VAL B 1 93 ? -12.586 -9.547 5.453 1 83.69 93 VAL B N 1
ATOM 2362 C CA . VAL B 1 93 ? -13.695 -10.188 4.746 1 83.69 93 VAL B CA 1
ATOM 2363 C C . VAL B 1 93 ? -13.203 -11.453 4.055 1 83.69 93 VAL B C 1
ATOM 2365 O O . VAL B 1 93 ? -13.852 -12.5 4.121 1 83.69 93 VAL B O 1
ATOM 2368 N N . ASN B 1 94 ? -12.102 -11.414 3.404 1 86.62 94 ASN B N 1
ATOM 2369 C CA . ASN B 1 94 ? -11.578 -12.547 2.648 1 86.62 94 ASN B CA 1
ATOM 2370 C C . ASN B 1 94 ? -10.523 -13.312 3.438 1 86.62 94 ASN B C 1
ATOM 2372 O O . ASN B 1 94 ? -9.82 -14.156 2.885 1 86.62 94 ASN B O 1
ATOM 2376 N N . GLN B 1 95 ? -10.32 -12.914 4.664 1 88.94 95 GLN B N 1
ATOM 2377 C CA . GLN B 1 95 ? -9.367 -13.531 5.578 1 88.94 95 GLN B CA 1
ATOM 2378 C C . GLN B 1 95 ? -7.961 -13.523 4.992 1 88.94 95 GLN B C 1
ATOM 2380 O O . GLN B 1 95 ? -7.242 -14.523 5.074 1 88.94 95 GLN B O 1
ATOM 2385 N N . THR B 1 96 ? -7.719 -12.461 4.305 1 89.56 96 THR B N 1
ATOM 2386 C CA . THR B 1 96 ? -6.367 -12.297 3.779 1 89.56 96 THR B CA 1
ATOM 2387 C C . THR B 1 96 ? -5.336 -12.406 4.898 1 89.56 96 THR B C 1
ATOM 2389 O O . THR B 1 96 ? -5.418 -11.688 5.898 1 89.56 96 THR B O 1
ATOM 2392 N N . ALA B 1 97 ? -4.379 -13.25 4.723 1 96.12 97 ALA B N 1
ATOM 2393 C CA . ALA B 1 97 ? -3.488 -13.633 5.812 1 96.12 97 ALA B CA 1
ATOM 2394 C C . ALA B 1 97 ? -2.26 -12.727 5.863 1 96.12 97 ALA B C 1
ATOM 2396 O O . ALA B 1 97 ? -1.127 -13.203 5.766 1 96.12 97 ALA B O 1
ATOM 2397 N N . PHE B 1 98 ? -2.465 -11.523 6.168 1 98.38 98 PHE B N 1
ATOM 2398 C CA . PHE B 1 98 ? -1.378 -10.562 6.328 1 98.38 98 PHE B CA 1
ATOM 2399 C C . PHE B 1 98 ? -0.519 -10.914 7.535 1 98.38 98 PHE B C 1
ATOM 2401 O O . PHE B 1 98 ? -1.042 -11.18 8.625 1 98.38 98 PHE B O 1
ATOM 2408 N N . THR B 1 99 ? 0.742 -10.883 7.371 1 98.69 99 THR B N 1
ATOM 2409 C CA . THR B 1 99 ? 1.657 -10.844 8.508 1 98.69 99 THR B CA 1
ATOM 2410 C C . THR B 1 99 ? 2.064 -9.406 8.828 1 98.69 99 THR B C 1
ATOM 2412 O O . THR B 1 99 ? 1.615 -8.469 8.164 1 98.69 99 THR B O 1
ATOM 2415 N N . ILE B 1 100 ? 2.885 -9.281 9.852 1 98.62 100 ILE B N 1
ATOM 2416 C CA . ILE B 1 100 ? 3.545 -8 10.055 1 98.62 100 ILE B CA 1
ATOM 2417 C C . ILE B 1 100 ? 4.363 -7.641 8.82 1 98.62 100 ILE B C 1
ATOM 2419 O O . ILE B 1 100 ? 4.867 -8.523 8.117 1 98.62 100 ILE B O 1
ATOM 2423 N N . SER B 1 101 ? 4.426 -6.352 8.508 1 98.75 101 SER B N 1
ATOM 2424 C CA . SER B 1 101 ? 5.105 -5.895 7.301 1 98.75 101 SER B CA 1
ATOM 2425 C C . SER B 1 101 ? 6.613 -5.832 7.508 1 98.75 101 SER B C 1
ATOM 2427 O O . SER B 1 101 ? 7.094 -5.863 8.641 1 98.75 101 SER B O 1
ATOM 2429 N N . ILE B 1 102 ? 7.316 -5.758 6.371 1 98.75 102 ILE B N 1
ATOM 2430 C CA . ILE B 1 102 ? 8.758 -5.895 6.508 1 98.75 102 ILE B CA 1
ATOM 2431 C C . ILE B 1 102 ? 9.461 -4.891 5.598 1 98.75 102 ILE B C 1
ATOM 2433 O O . ILE B 1 102 ? 8.859 -4.367 4.656 1 98.75 102 ILE B O 1
ATOM 2437 N N . GLU B 1 103 ? 10.75 -4.723 5.906 1 98.38 103 GLU B N 1
ATOM 2438 C CA . GLU B 1 103 ? 11.711 -3.932 5.145 1 98.38 103 GLU B CA 1
ATOM 2439 C C . GLU B 1 103 ? 13.125 -4.488 5.301 1 98.38 103 GLU B C 1
ATOM 2441 O O . GLU B 1 103 ? 13.516 -4.914 6.391 1 98.38 103 GLU B O 1
ATOM 2446 N N . ALA B 1 104 ? 13.844 -4.484 4.199 1 98.5 104 ALA B N 1
ATOM 2447 C CA . ALA B 1 104 ? 15.25 -4.859 4.34 1 98.5 104 ALA B CA 1
ATOM 2448 C C . ALA B 1 104 ? 15.984 -3.895 5.266 1 98.5 104 ALA B C 1
ATOM 2450 O O . ALA B 1 104 ? 15.766 -2.684 5.211 1 98.5 104 ALA B O 1
ATOM 2451 N N . LYS B 1 105 ? 16.922 -4.379 6.078 1 97.56 105 LYS B N 1
ATOM 2452 C CA . LYS B 1 105 ? 17.688 -3.514 6.969 1 97.56 105 LYS B CA 1
ATOM 2453 C C . LYS B 1 105 ? 18.812 -2.818 6.215 1 97.56 105 LYS B C 1
ATOM 2455 O O . LYS B 1 105 ? 19.312 -1.774 6.648 1 97.56 105 LYS B O 1
ATOM 2460 N N . LYS B 1 106 ? 19.25 -3.416 5.176 1 97.38 106 LYS B N 1
ATOM 2461 C CA . LYS B 1 106 ? 20.344 -2.855 4.383 1 97.38 106 LYS B CA 1
ATOM 2462 C C . LYS B 1 106 ? 19.922 -2.686 2.924 1 97.38 106 LYS B C 1
ATOM 2464 O O . LYS B 1 106 ? 19.078 -3.422 2.424 1 97.38 106 LYS B O 1
ATOM 2469 N N . GLY B 1 107 ? 20.5 -1.724 2.293 1 97.25 107 GLY B N 1
ATOM 2470 C CA . GLY B 1 107 ? 20.312 -1.546 0.862 1 97.25 107 GLY B CA 1
ATOM 2471 C C . GLY B 1 107 ? 19.047 -0.778 0.518 1 97.25 107 GLY B C 1
ATOM 2472 O O . GLY B 1 107 ? 18.625 -0.76 -0.639 1 97.25 107 GLY B O 1
ATOM 2473 N N . VAL B 1 108 ? 18.391 -0.241 1.568 1 97.06 108 VAL B N 1
ATOM 2474 C CA . VAL B 1 108 ? 17.188 0.549 1.332 1 97.06 108 VAL B CA 1
ATOM 2475 C C . VAL B 1 108 ? 17.375 1.948 1.918 1 97.06 108 VAL B C 1
ATOM 2477 O O . VAL B 1 108 ? 18.25 2.17 2.76 1 97.06 108 VAL B O 1
ATOM 2480 N N . THR B 1 109 ? 16.578 2.885 1.48 1 94.25 109 THR B N 1
ATOM 2481 C CA . THR B 1 109 ? 16.5 4.223 2.057 1 94.25 109 THR B CA 1
ATOM 2482 C C . THR B 1 109 ? 15.289 4.344 2.977 1 94.25 109 THR B C 1
ATOM 2484 O O . THR B 1 109 ? 15.312 3.865 4.113 1 94.25 109 THR B O 1
ATOM 2487 N N . THR B 1 110 ? 14.148 4.801 2.445 1 94.12 110 THR B N 1
ATOM 2488 C CA . THR B 1 110 ? 12.945 4.891 3.271 1 94.12 110 THR B CA 1
ATOM 2489 C C . THR B 1 110 ? 12.133 3.607 3.182 1 94.12 110 THR B C 1
ATOM 2491 O O . THR B 1 110 ? 11.211 3.393 3.979 1 94.12 110 THR B O 1
ATOM 2494 N N . GLY B 1 111 ? 12.469 2.799 2.236 1 96.62 111 GLY B N 1
ATOM 2495 C CA . GLY B 1 111 ? 11.852 1.488 2.127 1 96.62 111 GLY B CA 1
ATOM 2496 C C . GLY B 1 111 ? 10.703 1.452 1.132 1 96.62 111 GLY B C 1
ATOM 2497 O O . GLY B 1 111 ? 10.242 0.375 0.75 1 96.62 111 GLY B O 1
ATOM 2498 N N . VAL B 1 112 ? 10.289 2.568 0.62 1 97.5 112 VAL B N 1
ATOM 2499 C CA . VAL B 1 112 ? 8.984 2.613 -0.032 1 97.5 112 VAL B CA 1
ATOM 2500 C C . VAL B 1 112 ? 9.172 2.664 -1.548 1 97.5 112 VAL B C 1
ATOM 2502 O O . VAL B 1 112 ? 8.242 2.363 -2.301 1 97.5 112 VAL B O 1
ATOM 2505 N N . SER B 1 113 ? 10.305 3.004 -2.125 1 98.06 113 SER B N 1
ATOM 2506 C CA . SER B 1 113 ? 10.516 3.072 -3.566 1 98.06 113 SER B CA 1
ATOM 2507 C C . SER B 1 113 ? 10.422 1.689 -4.207 1 98.06 113 SER B C 1
ATOM 2509 O O . SER B 1 113 ? 10.492 0.673 -3.51 1 98.06 113 SER B O 1
ATOM 2511 N N . ALA B 1 114 ? 10.297 1.677 -5.543 1 98.75 114 ALA B N 1
ATOM 2512 C CA . ALA B 1 114 ? 10.297 0.407 -6.266 1 98.75 114 ALA B CA 1
ATOM 2513 C C . ALA B 1 114 ? 11.562 -0.395 -5.957 1 98.75 114 ALA B C 1
ATOM 2515 O O . ALA B 1 114 ? 11.484 -1.578 -5.617 1 98.75 114 ALA B O 1
ATOM 2516 N N . THR B 1 115 ? 12.68 0.242 -6.031 1 98.81 115 THR B N 1
ATOM 2517 C CA . THR B 1 115 ? 13.953 -0.431 -5.793 1 98.81 115 THR B CA 1
ATOM 2518 C C . THR B 1 115 ? 14.047 -0.921 -4.352 1 98.81 115 THR B C 1
ATOM 2520 O O . THR B 1 115 ? 14.539 -2.023 -4.098 1 98.81 115 THR B O 1
ATOM 2523 N N . ASP B 1 116 ? 13.672 -0.107 -3.408 1 98.56 116 ASP B N 1
ATOM 2524 C CA . ASP B 1 116 ? 13.711 -0.503 -2.004 1 98.56 116 ASP B CA 1
ATOM 2525 C C . ASP B 1 116 ? 12.82 -1.72 -1.752 1 98.56 116 ASP B C 1
ATOM 2527 O O . ASP B 1 116 ? 13.211 -2.635 -1.022 1 98.56 116 ASP B O 1
ATOM 2531 N N . ARG B 1 117 ? 11.586 -1.736 -2.336 1 98.88 117 ARG B N 1
ATOM 2532 C CA . ARG B 1 117 ? 10.672 -2.855 -2.135 1 98.88 117 ARG B CA 1
ATOM 2533 C C . ARG B 1 117 ? 11.203 -4.121 -2.793 1 98.88 117 ARG B C 1
ATOM 2535 O O . ARG B 1 117 ? 11.07 -5.219 -2.242 1 98.88 117 ARG B O 1
ATOM 2542 N N . VAL B 1 118 ? 11.836 -3.99 -3.971 1 98.94 118 VAL B N 1
ATOM 2543 C CA . VAL B 1 118 ? 12.477 -5.137 -4.605 1 98.94 118 VAL B CA 1
ATOM 2544 C C . VAL B 1 118 ? 13.602 -5.66 -3.713 1 98.94 118 VAL B C 1
ATOM 2546 O O . VAL B 1 118 ? 13.734 -6.871 -3.518 1 98.94 118 VAL B O 1
ATOM 2549 N N . THR B 1 119 ? 14.383 -4.738 -3.158 1 98.88 119 THR B N 1
ATOM 2550 C CA . THR B 1 119 ? 15.469 -5.117 -2.268 1 98.88 119 THR B CA 1
ATOM 2551 C C . THR B 1 119 ? 14.945 -5.883 -1.059 1 98.88 119 THR B C 1
ATOM 2553 O O . THR B 1 119 ? 15.523 -6.895 -0.656 1 98.88 119 THR B O 1
ATOM 2556 N N . THR B 1 120 ? 13.875 -5.449 -0.497 1 98.88 120 THR B N 1
ATOM 2557 C CA . THR B 1 120 ? 13.266 -6.109 0.651 1 98.88 120 THR B CA 1
ATOM 2558 C C . THR B 1 120 ? 12.82 -7.523 0.288 1 98.88 120 THR B C 1
ATOM 2560 O O . THR B 1 120 ? 13.086 -8.477 1.023 1 98.88 120 THR B O 1
ATOM 2563 N N . ILE B 1 121 ? 12.156 -7.648 -0.861 1 98.94 121 ILE B N 1
ATOM 2564 C CA . ILE B 1 121 ? 11.633 -8.938 -1.306 1 98.94 121 ILE B CA 1
ATOM 2565 C C . ILE B 1 121 ? 12.781 -9.898 -1.573 1 98.94 121 ILE B C 1
ATOM 2567 O O . ILE B 1 121 ? 12.742 -11.055 -1.16 1 98.94 121 ILE B O 1
ATOM 2571 N N . LYS B 1 122 ? 13.789 -9.398 -2.25 1 98.81 122 LYS B N 1
ATOM 2572 C CA . LYS B 1 122 ? 14.953 -10.234 -2.531 1 98.81 122 LYS B CA 1
ATOM 2573 C C . LYS B 1 122 ? 15.656 -10.648 -1.242 1 98.81 122 LYS B C 1
ATOM 2575 O O . LYS B 1 122 ? 16.141 -11.781 -1.129 1 98.81 122 LYS B O 1
ATOM 2580 N N . THR B 1 123 ? 15.758 -9.781 -0.288 1 98.81 123 THR B N 1
ATOM 2581 C CA . THR B 1 123 ? 16.359 -10.086 1.004 1 98.81 123 THR B CA 1
ATOM 2582 C C . THR B 1 123 ? 15.578 -11.188 1.721 1 98.81 123 THR B C 1
ATOM 2584 O O . THR B 1 123 ? 16.172 -12.102 2.293 1 98.81 123 THR B O 1
ATOM 2587 N N . ALA B 1 124 ? 14.281 -11.156 1.646 1 98.81 124 ALA B N 1
ATOM 2588 C CA . ALA B 1 124 ? 13.414 -12.102 2.338 1 98.81 124 ALA B CA 1
ATOM 2589 C C . ALA B 1 124 ? 13.477 -13.477 1.683 1 98.81 124 ALA B C 1
ATOM 2591 O O . ALA B 1 124 ? 13.273 -14.5 2.348 1 98.81 124 ALA B O 1
ATOM 2592 N N . CYS B 1 125 ? 13.773 -13.523 0.352 1 98.62 125 CYS B N 1
ATOM 2593 C CA . CYS B 1 125 ? 13.531 -14.766 -0.372 1 98.62 125 CYS B CA 1
ATOM 2594 C C . CYS B 1 125 ? 14.844 -15.367 -0.874 1 98.62 125 CYS B C 1
ATOM 2596 O O . CYS B 1 125 ? 14.844 -16.453 -1.468 1 98.62 125 CYS B O 1
ATOM 2598 N N . LYS B 1 126 ? 15.969 -14.664 -0.695 1 97 126 LYS B N 1
ATOM 2599 C CA . LYS B 1 126 ? 17.25 -15.203 -1.143 1 97 126 LYS B CA 1
ATOM 2600 C C . LYS B 1 126 ? 17.609 -16.484 -0.383 1 97 126 LYS B C 1
ATOM 2602 O O . LYS B 1 126 ? 17.094 -16.719 0.715 1 97 126 LYS B O 1
ATOM 2607 N N . ASN B 1 127 ? 18.469 -17.281 -1.021 1 94.5 127 ASN B N 1
ATOM 2608 C CA . ASN B 1 127 ? 19.031 -18.438 -0.319 1 94.5 127 ASN B CA 1
ATOM 2609 C C . ASN B 1 127 ? 19.828 -18 0.913 1 94.5 127 ASN B C 1
ATOM 2611 O O . ASN B 1 127 ? 20.656 -17.094 0.836 1 94.5 127 ASN B O 1
ATOM 2615 N N . GLY B 1 128 ? 19.516 -18.516 2.082 1 94.38 128 GLY B N 1
ATOM 2616 C CA . GLY B 1 128 ? 20.219 -18.172 3.311 1 94.38 128 GLY B CA 1
ATOM 2617 C C . GLY B 1 128 ? 19.688 -16.922 3.98 1 94.38 128 GLY B C 1
ATOM 2618 O O . GLY B 1 128 ? 20.359 -16.328 4.828 1 94.38 128 GLY B O 1
ATOM 2619 N N . ALA B 1 129 ? 18.578 -16.516 3.502 1 95.31 129 ALA B N 1
ATOM 2620 C CA . ALA B 1 129 ? 17.953 -15.367 4.156 1 95.31 129 ALA B CA 1
ATOM 2621 C C . ALA B 1 129 ? 17.922 -15.555 5.672 1 95.31 129 ALA B C 1
ATOM 2623 O O . ALA B 1 129 ? 17.672 -16.656 6.16 1 95.31 129 ALA B O 1
ATOM 2624 N N . LEU B 1 130 ? 18.156 -14.508 6.414 1 97.69 130 LEU B N 1
ATOM 2625 C CA . LEU B 1 130 ? 18.094 -14.531 7.871 1 97.69 130 LEU B CA 1
ATOM 2626 C C . LEU B 1 130 ? 17.031 -13.57 8.383 1 97.69 130 LEU B C 1
ATOM 2628 O O . LEU B 1 130 ? 16.922 -12.445 7.895 1 97.69 130 LEU B O 1
ATOM 2632 N N . PRO B 1 131 ? 16.281 -14.023 9.352 1 97.81 131 PRO B N 1
ATOM 2633 C CA . PRO B 1 131 ? 15.203 -13.188 9.883 1 97.81 131 PRO B CA 1
ATOM 2634 C C . PRO B 1 131 ? 15.688 -11.805 10.312 1 97.81 131 PRO B C 1
ATOM 2636 O O . PRO B 1 131 ? 14.984 -10.812 10.109 1 97.81 131 PRO B O 1
ATOM 2639 N N . HIS B 1 132 ? 16.875 -11.656 10.82 1 97.56 132 HIS B N 1
ATOM 2640 C CA . HIS B 1 132 ? 17.328 -10.398 11.406 1 97.56 132 HIS B CA 1
ATOM 2641 C C . HIS B 1 132 ? 17.75 -9.414 10.32 1 97.56 132 HIS B C 1
ATOM 2643 O O . HIS B 1 132 ? 18.062 -8.258 10.617 1 97.56 132 HIS B O 1
ATOM 2649 N N . GLU B 1 133 ? 17.75 -9.852 9.086 1 98.25 133 GLU B N 1
ATOM 2650 C CA . GLU B 1 133 ? 18.062 -8.945 7.98 1 98.25 133 GLU B CA 1
ATOM 2651 C C . GLU B 1 133 ? 16.828 -8.125 7.586 1 98.25 133 GLU B C 1
ATOM 2653 O O . GLU B 1 133 ? 16.938 -7.203 6.777 1 98.25 133 GLU B O 1
ATOM 2658 N N . LEU B 1 134 ? 15.727 -8.477 8.18 1 98.5 134 LEU B N 1
ATOM 2659 C CA . LEU B 1 134 ? 14.477 -7.77 7.906 1 98.5 134 LEU B CA 1
ATOM 2660 C C . LEU B 1 134 ? 14.07 -6.914 9.102 1 98.5 134 LEU B C 1
ATOM 2662 O O . LEU B 1 134 ? 14.102 -7.379 10.242 1 98.5 134 LEU B O 1
ATOM 2666 N N . ALA B 1 135 ? 13.789 -5.695 8.82 1 98 135 ALA B N 1
ATOM 2667 C CA . ALA B 1 135 ? 13.172 -4.812 9.805 1 98 135 ALA B CA 1
ATOM 2668 C C . ALA B 1 135 ? 11.656 -4.977 9.812 1 98 135 ALA B C 1
ATOM 2670 O O . ALA B 1 135 ? 11.055 -5.266 8.773 1 98 135 ALA B O 1
ATOM 2671 N N . LYS B 1 136 ? 11.094 -4.801 10.938 1 97.81 136 LYS B N 1
ATOM 2672 C CA . LYS B 1 136 ? 9.648 -4.82 11.148 1 97.81 136 LYS B CA 1
ATOM 2673 C C . LYS B 1 136 ? 9.188 -3.59 11.93 1 97.81 136 LYS B C 1
ATOM 2675 O O . LYS B 1 136 ? 9.812 -3.213 12.922 1 97.81 136 LYS B O 1
ATOM 2680 N N . PRO B 1 137 ? 8.18 -2.904 11.516 1 98.06 137 PRO B N 1
ATOM 2681 C CA . PRO B 1 137 ? 7.41 -3.055 10.281 1 98.06 137 PRO B CA 1
ATOM 2682 C C . PRO B 1 137 ? 8.133 -2.484 9.062 1 98.06 137 PRO B C 1
ATOM 2684 O O . PRO B 1 137 ? 9.266 -2.018 9.18 1 98.06 137 PRO B O 1
ATOM 2687 N N . GLY B 1 138 ? 7.449 -2.506 7.891 1 98.06 138 GLY B N 1
ATOM 2688 C CA . GLY B 1 138 ? 7.992 -1.934 6.672 1 98.06 138 GLY B CA 1
ATOM 2689 C C . GLY B 1 138 ? 6.953 -1.745 5.582 1 98.06 138 GLY B C 1
ATOM 2690 O O . GLY B 1 138 ? 5.777 -1.525 5.875 1 98.06 138 GLY B O 1
ATOM 2691 N N . HIS B 1 139 ? 7.406 -1.743 4.305 1 98.44 139 HIS B N 1
ATOM 2692 C CA . HIS B 1 139 ? 6.551 -1.3 3.213 1 98.44 139 HIS B CA 1
ATOM 2693 C C . HIS B 1 139 ? 6.27 -2.438 2.238 1 98.44 139 HIS B C 1
ATOM 2695 O O . HIS B 1 139 ? 5.793 -2.203 1.123 1 98.44 139 HIS B O 1
ATOM 2701 N N . VAL B 1 140 ? 6.668 -3.633 2.639 1 98.75 140 VAL B N 1
ATOM 2702 C CA . VAL B 1 140 ? 6.25 -4.852 1.954 1 98.75 140 VAL B CA 1
ATOM 2703 C C . VAL B 1 140 ? 5.348 -5.676 2.869 1 98.75 140 VAL B C 1
ATOM 2705 O O . VAL B 1 140 ? 5.582 -5.754 4.074 1 98.75 140 VAL B O 1
ATOM 2708 N N . PHE B 1 141 ? 4.379 -6.312 2.236 1 98.81 141 PHE B N 1
ATOM 2709 C CA . PHE B 1 141 ? 3.324 -6.938 3.025 1 98.81 141 PHE B CA 1
ATOM 2710 C C . PHE B 1 141 ? 3.24 -8.43 2.732 1 98.81 141 PHE B C 1
ATOM 2712 O O . PHE B 1 141 ? 2.561 -8.844 1.793 1 98.81 141 PHE B O 1
ATOM 2719 N N . PRO B 1 142 ? 3.879 -9.234 3.564 1 98.94 142 PRO B N 1
ATOM 2720 C CA . PRO B 1 142 ? 3.836 -10.68 3.326 1 98.94 142 PRO B CA 1
ATOM 2721 C C . PRO B 1 142 ? 2.471 -11.289 3.637 1 98.94 142 PRO B C 1
ATOM 2723 O O . PRO B 1 142 ? 1.792 -10.852 4.566 1 98.94 142 PRO B O 1
ATOM 2726 N N . LEU B 1 143 ? 2.127 -12.219 2.854 1 98.88 143 LEU B N 1
ATOM 2727 C CA . LEU B 1 143 ? 0.938 -13.055 3.02 1 98.88 143 LEU B CA 1
ATOM 2728 C C . LEU B 1 143 ? 1.319 -14.516 3.191 1 98.88 143 LEU B C 1
ATOM 2730 O O . LEU B 1 143 ? 2.23 -15.008 2.523 1 98.88 143 LEU B O 1
ATOM 2734 N N . ARG B 1 144 ? 0.62 -15.172 4.047 1 98.44 144 ARG B N 1
ATOM 2735 C CA . ARG B 1 144 ? 0.849 -16.594 4.273 1 98.44 144 ARG B CA 1
ATOM 2736 C C . ARG B 1 144 ? -0.087 -17.453 3.422 1 98.44 144 ARG B C 1
ATOM 2738 O O . ARG B 1 144 ? -1.308 -17.391 3.592 1 98.44 144 ARG B O 1
ATOM 2745 N N . ALA B 1 145 ? 0.46 -18.203 2.58 1 98.5 145 ALA B N 1
ATOM 2746 C CA . ALA B 1 145 ? -0.336 -19.141 1.797 1 98.5 145 ALA B CA 1
ATOM 2747 C C . ALA B 1 145 ? -0.66 -20.391 2.607 1 98.5 145 ALA B C 1
ATOM 2749 O O . ALA B 1 145 ? 0.221 -20.969 3.248 1 98.5 145 ALA B O 1
ATOM 2750 N N . LYS B 1 146 ? -1.866 -20.797 2.557 1 97.75 146 LYS B N 1
ATOM 2751 C CA . LYS B 1 146 ? -2.246 -22.031 3.246 1 97.75 146 LYS B CA 1
ATOM 2752 C C . LYS B 1 146 ? -1.535 -23.234 2.645 1 97.75 146 LYS B C 1
ATOM 2754 O O . LYS B 1 146 ? -1.391 -23.344 1.425 1 97.75 146 LYS B O 1
ATOM 2759 N N . ASP B 1 147 ? -1.25 -24.125 3.6 1 97.38 147 ASP B N 1
ATOM 2760 C CA . ASP B 1 147 ? -0.738 -25.391 3.119 1 97.38 147 ASP B CA 1
ATOM 2761 C C . ASP B 1 147 ? -1.765 -26.109 2.232 1 97.38 147 ASP B C 1
ATOM 2763 O O . ASP B 1 147 ? -2.961 -26.094 2.531 1 97.38 147 ASP B O 1
ATOM 2767 N N . GLY B 1 148 ? -1.395 -26.719 1.2 1 97.38 148 GLY B N 1
ATOM 2768 C CA . GLY B 1 148 ? -2.275 -27.328 0.223 1 97.38 148 GLY B CA 1
ATOM 2769 C C . GLY B 1 148 ? -2.592 -26.422 -0.954 1 97.38 148 GLY B C 1
ATOM 2770 O O . GLY B 1 148 ? -3.074 -26.891 -1.988 1 97.38 148 GLY B O 1
ATOM 2771 N N . GLY B 1 149 ? -2.297 -25.156 -0.752 1 97.94 149 GLY B N 1
ATOM 2772 C CA . GLY B 1 149 ? -2.439 -24.219 -1.854 1 97.94 149 GLY B CA 1
ATOM 2773 C C . GLY B 1 149 ? -3.883 -23.984 -2.262 1 97.94 149 GLY B C 1
ATOM 2774 O O . GLY B 1 149 ? -4.762 -23.875 -1.405 1 97.94 149 GLY B O 1
ATOM 2775 N N . VAL B 1 150 ? -4.117 -23.906 -3.531 1 98.12 150 VAL B N 1
ATOM 2776 C CA . VAL B 1 150 ? -5.422 -23.547 -4.074 1 98.12 150 VAL B CA 1
ATOM 2777 C C . VAL B 1 150 ? -6.422 -24.672 -3.82 1 98.12 150 VAL B C 1
ATOM 2779 O O . VAL B 1 150 ? -7.633 -24.484 -3.959 1 98.12 150 VAL B O 1
ATOM 2782 N N . LEU B 1 151 ? -5.992 -25.828 -3.486 1 97.56 151 LEU B N 1
ATOM 2783 C CA . LEU B 1 151 ? -6.895 -26.938 -3.166 1 97.56 151 LEU B CA 1
ATOM 2784 C C . LEU B 1 151 ? -7.453 -26.781 -1.756 1 97.56 151 LEU B C 1
ATOM 2786 O O . LEU B 1 151 ? -8.477 -27.391 -1.424 1 97.56 151 LEU B O 1
ATOM 2790 N N . THR B 1 152 ? -6.801 -26.062 -0.886 1 97.12 152 THR B N 1
ATOM 2791 C CA . THR B 1 152 ? -7.242 -25.781 0.474 1 97.12 152 THR B CA 1
ATOM 2792 C C . THR B 1 152 ? -7.969 -24.438 0.539 1 97.12 152 THR B C 1
ATOM 2794 O O . THR B 1 152 ? -9.023 -24.328 1.166 1 97.12 152 THR B O 1
ATOM 2797 N N . ARG B 1 153 ? -7.41 -23.422 -0.052 1 95.25 153 ARG B N 1
ATOM 2798 C CA . ARG B 1 153 ? -7.988 -22.078 -0.152 1 95.25 153 ARG B CA 1
ATOM 2799 C C . ARG B 1 153 ? -7.824 -21.516 -1.56 1 95.25 153 ARG B C 1
ATOM 2801 O O . ARG B 1 153 ? -6.699 -21.375 -2.051 1 95.25 153 ARG B O 1
ATOM 2808 N N . ARG B 1 154 ? -8.914 -21.172 -2.193 1 95.31 154 ARG B N 1
ATOM 2809 C CA . ARG B 1 154 ? -8.938 -20.75 -3.59 1 95.31 154 ARG B CA 1
ATOM 2810 C C . ARG B 1 154 ? -8.664 -19.25 -3.711 1 95.31 154 ARG B C 1
ATOM 2812 O O . ARG B 1 154 ? -9.453 -18.516 -4.32 1 95.31 154 ARG B O 1
ATOM 2819 N N . GLY B 1 155 ? -7.523 -18.797 -3.182 1 96.56 155 GLY B N 1
ATOM 2820 C CA . GLY B 1 155 ? -7.199 -17.391 -3.188 1 96.56 155 GLY B CA 1
ATOM 2821 C C . GLY B 1 155 ? -5.98 -17.062 -4.027 1 96.56 155 GLY B C 1
ATOM 2822 O O . GLY B 1 155 ? -5.262 -17.953 -4.473 1 96.56 155 GLY B O 1
ATOM 2823 N N . HIS B 1 156 ? -5.809 -15.82 -4.27 1 98.31 156 HIS B N 1
ATOM 2824 C CA . HIS B 1 156 ? -4.68 -15.336 -5.055 1 98.31 156 HIS B CA 1
ATOM 2825 C C . HIS B 1 156 ? -3.354 -15.688 -4.387 1 98.31 156 HIS B C 1
ATOM 2827 O O . HIS B 1 156 ? -2.375 -16 -5.066 1 98.31 156 HIS B O 1
ATOM 2833 N N . THR B 1 157 ? -3.301 -15.586 -3.041 1 98.56 157 THR B N 1
ATOM 2834 C CA . THR B 1 157 ? -2.082 -15.891 -2.297 1 98.56 157 THR B CA 1
ATOM 2835 C C . THR B 1 157 ? -1.616 -17.312 -2.576 1 98.56 157 THR B C 1
ATOM 2837 O O . THR B 1 157 ? -0.469 -17.531 -2.971 1 98.56 157 THR B O 1
ATOM 2840 N N . GLU B 1 158 ? -2.555 -18.25 -2.414 1 98.56 158 GLU B N 1
ATOM 2841 C CA . GLU B 1 158 ? -2.271 -19.656 -2.666 1 98.56 158 GLU B CA 1
ATOM 2842 C C . GLU B 1 158 ? -1.946 -19.906 -4.137 1 98.56 158 GLU B C 1
ATOM 2844 O O . GLU B 1 158 ? -1.025 -20.656 -4.457 1 98.56 158 GLU B O 1
ATOM 2849 N N . GLY B 1 159 ? -2.74 -19.266 -5.027 1 98.69 159 GLY B N 1
ATOM 2850 C CA . GLY B 1 159 ? -2.496 -19.406 -6.453 1 98.69 159 GLY B CA 1
ATOM 2851 C C . GLY B 1 159 ? -1.109 -18.953 -6.871 1 98.69 159 GLY B C 1
ATOM 2852 O O . GLY B 1 159 ? -0.474 -19.594 -7.719 1 98.69 159 GLY B O 1
ATOM 2853 N N . THR B 1 160 ? -0.627 -17.875 -6.297 1 98.88 160 THR B N 1
ATOM 2854 C CA . THR B 1 160 ? 0.695 -17.344 -6.609 1 98.88 160 THR B CA 1
ATOM 2855 C C . THR B 1 160 ? 1.784 -18.344 -6.223 1 98.88 160 THR B C 1
ATOM 2857 O O . THR B 1 160 ? 2.654 -18.656 -7.035 1 98.88 160 THR B O 1
ATOM 2860 N N . VAL B 1 161 ? 1.739 -18.875 -5.02 1 98.88 161 VAL B N 1
ATOM 2861 C CA . VAL B 1 161 ? 2.742 -19.812 -4.535 1 98.88 161 VAL B CA 1
ATOM 2862 C C . VAL B 1 161 ? 2.689 -21.094 -5.355 1 98.88 161 VAL B C 1
ATOM 2864 O O . VAL B 1 161 ? 3.727 -21.625 -5.762 1 98.88 161 VAL B O 1
ATOM 2867 N N . ASP B 1 162 ? 1.44 -21.609 -5.617 1 98.88 162 ASP B N 1
ATOM 2868 C CA . ASP B 1 162 ? 1.282 -22.828 -6.402 1 98.88 162 ASP B CA 1
ATOM 2869 C C . ASP B 1 162 ? 1.882 -22.656 -7.797 1 98.88 162 ASP B C 1
ATOM 2871 O O . ASP B 1 162 ? 2.551 -23.562 -8.305 1 98.88 162 ASP B O 1
ATOM 2875 N N . LEU B 1 163 ? 1.586 -21.531 -8.414 1 98.88 163 LEU B N 1
ATOM 2876 C CA . LEU B 1 163 ? 2.111 -21.281 -9.758 1 98.88 163 LEU B CA 1
ATOM 2877 C C . LEU B 1 163 ? 3.635 -21.312 -9.758 1 98.88 163 LEU B C 1
ATOM 2879 O O . LEU B 1 163 ? 4.25 -21.891 -10.656 1 98.88 163 LEU B O 1
ATOM 2883 N N . MET B 1 164 ? 4.266 -20.656 -8.797 1 98.88 164 MET B N 1
ATOM 2884 C CA . MET B 1 164 ? 5.723 -20.672 -8.703 1 98.88 164 MET B CA 1
ATOM 2885 C C . MET B 1 164 ? 6.254 -22.078 -8.523 1 98.88 164 MET B C 1
ATOM 2887 O O . MET B 1 164 ? 7.254 -22.469 -9.133 1 98.88 164 MET B O 1
ATOM 2891 N N . ARG B 1 165 ? 5.586 -22.875 -7.715 1 98.62 165 ARG B N 1
ATOM 2892 C CA . ARG B 1 165 ? 5.98 -24.266 -7.527 1 98.62 165 ARG B CA 1
ATOM 2893 C C . ARG B 1 165 ? 5.91 -25.047 -8.844 1 98.62 165 ARG B C 1
ATOM 2895 O O . ARG B 1 165 ? 6.844 -25.766 -9.195 1 98.62 165 ARG B O 1
ATOM 2902 N N . LEU B 1 166 ? 4.785 -24.875 -9.492 1 98.56 166 LEU B N 1
ATOM 2903 C CA . LEU B 1 166 ? 4.594 -25.562 -10.766 1 98.56 166 LEU B CA 1
ATOM 2904 C C . LEU B 1 166 ? 5.676 -25.156 -11.766 1 98.56 166 LEU B C 1
ATOM 2906 O O . LEU B 1 166 ? 6.082 -25.969 -12.602 1 98.56 166 LEU B O 1
ATOM 2910 N N . ALA B 1 167 ? 6.141 -23.938 -11.68 1 98.75 167 ALA B N 1
ATOM 2911 C CA . ALA B 1 167 ? 7.152 -23.422 -12.586 1 98.75 167 ALA B CA 1
ATOM 2912 C C . ALA B 1 167 ? 8.555 -23.797 -12.133 1 98.75 167 ALA B C 1
ATOM 2914 O O . ALA B 1 167 ? 9.547 -23.438 -12.773 1 98.75 167 ALA B O 1
ATOM 2915 N N . GLU B 1 168 ? 8.656 -24.547 -10.992 1 98.5 168 GLU B N 1
ATOM 2916 C CA . GLU B 1 168 ? 9.922 -24.969 -10.414 1 98.5 168 GLU B CA 1
ATOM 2917 C C . GLU B 1 168 ? 10.797 -23.766 -10.07 1 98.5 168 GLU B C 1
ATOM 2919 O O . GLU B 1 168 ? 12.008 -23.766 -10.328 1 98.5 168 GLU B O 1
ATOM 2924 N N . LEU B 1 169 ? 10.211 -22.75 -9.625 1 98.62 169 LEU B N 1
ATOM 2925 C CA . LEU B 1 169 ? 10.852 -21.562 -9.078 1 98.62 169 LEU B CA 1
ATOM 2926 C C . LEU B 1 169 ? 10.727 -21.531 -7.559 1 98.62 169 LEU B C 1
ATOM 2928 O O . LEU B 1 169 ? 10.141 -22.422 -6.957 1 98.62 169 LEU B O 1
ATOM 2932 N N . THR B 1 170 ? 11.438 -20.5 -6.883 1 98.69 170 THR B N 1
ATOM 2933 C CA . THR B 1 170 ? 11.195 -20.297 -5.461 1 98.69 170 THR B CA 1
ATOM 2934 C C . THR B 1 170 ? 9.695 -20.219 -5.176 1 98.69 170 THR B C 1
ATOM 2936 O O . THR B 1 170 ? 8.961 -19.5 -5.863 1 98.69 170 THR B O 1
ATOM 2939 N N . PRO B 1 171 ? 9.195 -21.047 -4.277 1 98.62 171 PRO B N 1
ATOM 2940 C CA . PRO B 1 171 ? 7.75 -21.031 -4.016 1 98.62 171 PRO B CA 1
ATOM 2941 C C . PRO B 1 171 ? 7.293 -19.766 -3.291 1 98.62 171 PRO B C 1
ATOM 2943 O O . PRO B 1 171 ? 6.746 -19.859 -2.188 1 98.62 171 PRO B O 1
ATOM 2946 N N . ALA B 1 172 ? 7.539 -18.672 -3.82 1 98.88 172 ALA B N 1
ATOM 2947 C CA . ALA B 1 172 ? 7.168 -17.328 -3.396 1 98.88 172 ALA B CA 1
ATOM 2948 C C . ALA B 1 172 ? 6.973 -16.406 -4.598 1 98.88 172 ALA B C 1
ATOM 2950 O O . ALA B 1 172 ? 7.641 -16.562 -5.625 1 98.88 172 ALA B O 1
ATOM 2951 N N . GLY B 1 173 ? 6.078 -15.477 -4.508 1 98.94 173 GLY B N 1
ATOM 2952 C CA . GLY B 1 173 ? 5.809 -14.484 -5.531 1 98.94 173 GLY B CA 1
ATOM 2953 C C . GLY B 1 173 ? 5.184 -13.219 -4.98 1 98.94 173 GLY B C 1
ATOM 2954 O O . GLY B 1 173 ? 4.766 -13.18 -3.818 1 98.94 173 GLY B O 1
ATOM 2955 N N . VAL B 1 174 ? 5.215 -12.203 -5.793 1 98.94 174 VAL B N 1
ATOM 2956 C CA . 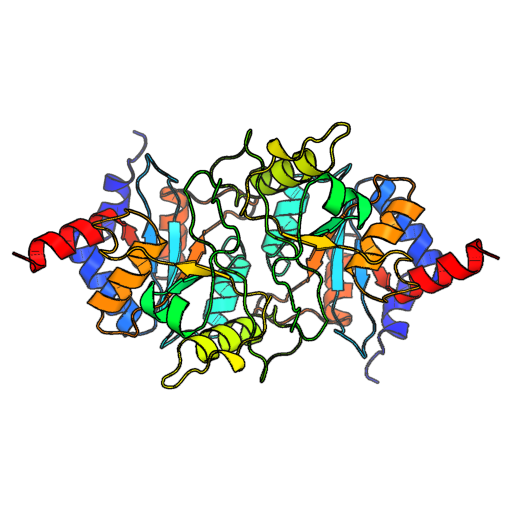VAL B 1 174 ? 4.547 -10.969 -5.406 1 98.94 174 VAL B CA 1
ATOM 2957 C C . VAL B 1 174 ? 3.262 -10.797 -6.211 1 98.94 174 VAL B C 1
ATOM 2959 O O . VAL B 1 174 ? 3.168 -11.266 -7.348 1 98.94 174 VAL B O 1
ATOM 2962 N N . LEU B 1 175 ? 2.301 -10.172 -5.586 1 98.88 175 LEU B N 1
ATOM 2963 C CA . LEU B 1 175 ? 1.053 -9.867 -6.277 1 98.88 175 LEU B CA 1
ATOM 2964 C C . LEU B 1 175 ? 0.554 -8.477 -5.918 1 98.88 175 LEU B C 1
ATOM 2966 O O . LEU B 1 175 ? 0.915 -7.934 -4.871 1 98.88 175 LEU B O 1
ATOM 2970 N N . CYS B 1 176 ? -0.191 -7.871 -6.719 1 98.81 176 CYS B N 1
ATOM 2971 C CA . CYS B 1 176 ? -0.844 -6.582 -6.52 1 98.81 176 CYS B CA 1
ATOM 2972 C C . CYS B 1 176 ? -2.1 -6.473 -7.375 1 98.81 176 CYS B C 1
ATOM 2974 O O . CYS B 1 176 ? -2.08 -6.805 -8.562 1 98.81 176 CYS B O 1
ATOM 2976 N N . GLU B 1 177 ? -3.15 -6.023 -6.852 1 98.38 177 GLU B N 1
ATOM 2977 C CA . GLU B 1 177 ? -4.441 -5.984 -7.531 1 98.38 177 GLU B CA 1
ATOM 2978 C C . GLU B 1 177 ? -4.48 -4.879 -8.586 1 98.38 177 GLU B C 1
ATOM 2980 O O . GLU B 1 177 ? -4.164 -3.725 -8.289 1 98.38 177 GLU B O 1
ATOM 2985 N N . VAL B 1 178 ? -4.953 -5.164 -9.742 1 98.56 178 VAL B N 1
ATOM 2986 C CA . VAL B 1 178 ? -5.023 -4.191 -10.836 1 98.56 178 VAL B CA 1
ATOM 2987 C C . VAL B 1 178 ? -6.188 -3.234 -10.594 1 98.56 178 VAL B C 1
ATOM 2989 O O . VAL B 1 178 ? -7.305 -3.664 -10.289 1 98.56 178 VAL B O 1
ATOM 2992 N N . THR B 1 179 ? -5.922 -2.004 -10.695 1 97.94 179 THR B N 1
ATOM 2993 C CA . THR B 1 179 ? -6.953 -0.986 -10.523 1 97.94 179 THR B CA 1
ATOM 2994 C C . THR B 1 179 ? -7.109 -0.15 -11.789 1 97.94 179 THR B C 1
ATOM 2996 O O . THR B 1 179 ? -6.176 -0.048 -12.586 1 97.94 179 THR B O 1
ATOM 2999 N N . ASN B 1 180 ? -8.32 0.405 -11.977 1 97.81 180 ASN B N 1
ATOM 3000 C CA . ASN B 1 180 ? -8.531 1.408 -13.016 1 97.81 180 ASN B CA 1
ATOM 3001 C C . ASN B 1 180 ? -7.977 2.768 -12.602 1 97.81 180 ASN B C 1
ATOM 3003 O O . ASN B 1 180 ? -7.66 2.986 -11.43 1 97.81 180 ASN B O 1
ATOM 3007 N N . SER B 1 181 ? -7.91 3.697 -13.57 1 95.88 181 SER B N 1
ATOM 3008 C CA . SER B 1 181 ? -7.328 5.012 -13.312 1 95.88 181 SER B CA 1
ATOM 3009 C C . SER B 1 181 ? -8.156 5.797 -12.305 1 95.88 181 SER B C 1
ATOM 3011 O O . SER B 1 181 ? -7.633 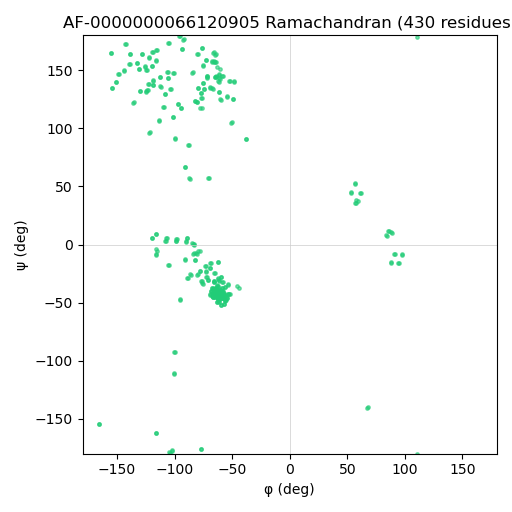6.668 -11.602 1 95.88 181 SER B O 1
ATOM 3013 N N . ASP B 1 182 ? -9.406 5.48 -12.195 1 97.38 182 ASP B N 1
ATOM 3014 C CA . ASP B 1 182 ? -10.281 6.203 -11.273 1 97.38 182 ASP B CA 1
ATOM 3015 C C . ASP B 1 182 ? -10.266 5.566 -9.891 1 97.38 182 ASP B C 1
ATOM 3017 O O . ASP B 1 182 ? -11.047 5.949 -9.016 1 97.38 182 ASP B O 1
ATOM 3021 N N . GLY B 1 183 ? -9.414 4.555 -9.688 1 97.44 183 GLY B N 1
ATOM 3022 C CA . GLY B 1 183 ? -9.242 3.947 -8.375 1 97.44 183 GLY B CA 1
ATOM 3023 C C . GLY B 1 183 ? -10.172 2.773 -8.133 1 97.44 183 GLY B C 1
ATOM 3024 O O . GLY B 1 183 ? -10.094 2.115 -7.098 1 97.44 183 GLY B O 1
ATOM 3025 N N . SER B 1 184 ? -11.141 2.545 -9.07 1 97.88 184 SER B N 1
ATOM 3026 C CA . SER B 1 184 ? -11.953 1.338 -8.969 1 97.88 184 SER B CA 1
ATOM 3027 C C . SER B 1 184 ? -11.148 0.096 -9.344 1 97.88 184 SER B C 1
ATOM 3029 O O . SER B 1 184 ? -10.133 0.193 -10.039 1 97.88 184 SER B O 1
ATOM 3031 N N . MET B 1 185 ? -11.633 -1.043 -8.875 1 97.69 185 MET B N 1
ATOM 3032 C CA . MET B 1 185 ? -10.938 -2.283 -9.211 1 97.69 185 MET B CA 1
ATOM 3033 C C . MET B 1 185 ? -11.219 -2.691 -10.656 1 97.69 185 MET B C 1
ATOM 3035 O O . MET B 1 185 ? -12.359 -2.588 -11.125 1 97.69 185 MET B O 1
ATOM 3039 N N . ALA B 1 186 ? -10.211 -3.154 -11.328 1 97.31 186 ALA B N 1
ATOM 3040 C CA . ALA B 1 186 ? -10.398 -3.703 -12.672 1 97.31 186 ALA B CA 1
ATOM 3041 C C . ALA B 1 186 ? -11.164 -5.027 -12.617 1 97.31 186 ALA B C 1
ATOM 3043 O O . ALA B 1 186 ? -10.906 -5.859 -11.742 1 97.31 186 ALA B O 1
ATOM 3044 N N . LYS B 1 187 ? -12.078 -5.133 -13.477 1 95.62 187 LYS B N 1
ATOM 3045 C CA . LYS B 1 187 ? -12.781 -6.395 -13.664 1 95.62 187 LYS B CA 1
ATOM 3046 C C . LYS B 1 187 ? -12.273 -7.129 -14.898 1 95.62 187 LYS B C 1
ATOM 3048 O O . LYS B 1 187 ? -11.32 -6.688 -15.547 1 95.62 187 LYS B O 1
ATOM 3053 N N . THR B 1 188 ? -12.875 -8.258 -15.203 1 94.94 188 THR B N 1
ATOM 3054 C CA . THR B 1 188 ? -12.328 -9.172 -16.203 1 94.94 188 THR B CA 1
ATOM 3055 C C . THR B 1 188 ? -12.102 -8.445 -17.531 1 94.94 188 THR B C 1
ATOM 3057 O O . THR B 1 188 ? -11.031 -8.555 -18.125 1 94.94 188 THR B O 1
ATOM 3060 N N . PRO B 1 189 ? -13.07 -7.605 -18.078 1 94.81 189 PRO B N 1
ATOM 3061 C CA . PRO B 1 189 ? -12.82 -6.941 -19.359 1 94.81 189 PRO B CA 1
ATOM 3062 C C . PRO B 1 189 ? -11.625 -5.996 -19.312 1 94.81 189 PRO B C 1
ATOM 3064 O O . PRO B 1 189 ? -10.812 -5.977 -20.234 1 94.81 189 PRO B O 1
ATOM 3067 N N . GLU B 1 190 ? -11.516 -5.199 -18.25 1 96.88 190 GLU B N 1
ATOM 3068 C CA . GLU B 1 190 ? -10.398 -4.277 -18.094 1 96.88 190 GLU B CA 1
ATOM 3069 C C . GLU B 1 190 ? -9.086 -5.035 -17.922 1 96.88 190 GLU B C 1
ATOM 3071 O O . GLU B 1 190 ? -8.039 -4.598 -18.406 1 96.88 190 GLU B O 1
ATOM 3076 N N . ILE B 1 191 ? -9.133 -6.16 -17.203 1 97.12 191 ILE B N 1
ATOM 3077 C CA . ILE B 1 191 ? -7.941 -6.973 -16.953 1 97.12 191 ILE B CA 1
ATOM 3078 C C . ILE B 1 191 ? -7.43 -7.543 -18.281 1 97.12 191 ILE B C 1
ATOM 3080 O O . ILE B 1 191 ? -6.219 -7.602 -18.5 1 97.12 191 ILE B O 1
ATOM 3084 N N . ILE B 1 192 ? -8.32 -7.957 -19.141 1 95.75 192 ILE B N 1
ATOM 3085 C CA . ILE B 1 192 ? -7.934 -8.5 -20.438 1 95.75 192 ILE B CA 1
ATOM 3086 C C . ILE B 1 192 ? -7.258 -7.418 -21.281 1 95.75 192 ILE B C 1
ATOM 3088 O O . ILE B 1 192 ? -6.238 -7.672 -21.922 1 95.75 192 ILE B O 1
ATOM 3092 N N . ILE B 1 193 ? -7.777 -6.238 -21.312 1 96.81 193 ILE B N 1
ATOM 3093 C CA . ILE B 1 193 ? -7.172 -5.121 -22.031 1 96.81 193 ILE B CA 1
ATOM 3094 C C . ILE B 1 193 ? -5.766 -4.871 -21.484 1 96.81 193 ILE B C 1
ATOM 3096 O O . ILE B 1 193 ? -4.816 -4.699 -22.25 1 96.81 193 ILE B O 1
ATOM 3100 N N . PHE B 1 194 ? -5.645 -4.867 -20.172 1 97.88 194 PHE B N 1
ATOM 3101 C CA . PHE B 1 194 ? -4.352 -4.695 -19.516 1 97.88 194 PHE B CA 1
ATOM 3102 C C . PHE B 1 194 ? -3.383 -5.789 -19.938 1 97.88 194 PHE B C 1
ATOM 3104 O O . PHE B 1 194 ? -2.219 -5.516 -20.234 1 97.88 194 PHE B O 1
ATOM 3111 N N . ALA B 1 195 ? -3.877 -7.008 -19.922 1 97.56 195 ALA B N 1
ATOM 3112 C CA . ALA B 1 195 ? -3.074 -8.172 -20.297 1 97.56 195 ALA B CA 1
ATOM 3113 C C . ALA B 1 195 ? -2.545 -8.023 -21.734 1 97.56 195 ALA B C 1
ATOM 3115 O O . ALA B 1 195 ? -1.372 -8.297 -21.984 1 97.56 195 ALA B O 1
ATOM 3116 N N . GLU B 1 196 ? -3.379 -7.621 -22.609 1 96.75 196 GLU B N 1
ATOM 3117 C CA . GLU B 1 196 ? -2.99 -7.445 -24 1 96.75 196 GLU B CA 1
ATOM 3118 C C . GLU B 1 196 ? -1.973 -6.316 -24.156 1 96.75 196 GLU B C 1
ATOM 3120 O O . GLU B 1 196 ? -0.984 -6.457 -24.875 1 96.75 196 GLU B O 1
ATOM 3125 N N . GLN B 1 197 ? -2.166 -5.27 -23.469 1 97.44 197 GLN B N 1
ATOM 3126 C CA . GLN B 1 197 ? -1.276 -4.113 -23.516 1 97.44 197 GLN B CA 1
ATOM 3127 C C . GLN B 1 197 ? 0.124 -4.477 -23.031 1 97.44 197 GLN B C 1
ATOM 3129 O O . GLN B 1 197 ? 1.118 -3.957 -23.547 1 97.44 197 GLN B O 1
ATOM 3134 N N . HIS B 1 198 ? 0.186 -5.332 -22.062 1 97.56 198 HIS B N 1
ATOM 3135 C CA . HIS B 1 198 ? 1.474 -5.633 -21.453 1 97.56 198 HIS B CA 1
ATOM 3136 C C . HIS B 1 198 ? 1.968 -7.016 -21.859 1 97.56 198 HIS B C 1
ATOM 3138 O O . HIS B 1 198 ? 2.979 -7.496 -21.344 1 97.56 198 HIS B O 1
ATOM 3144 N N . HIS B 1 199 ? 1.251 -7.699 -22.781 1 97.19 199 HIS B N 1
ATOM 3145 C CA . HIS B 1 199 ? 1.62 -9.008 -23.312 1 97.19 199 HIS B CA 1
ATOM 3146 C C . HIS B 1 199 ? 1.775 -10.031 -22.188 1 97.19 199 HIS B C 1
ATOM 3148 O O . HIS B 1 199 ? 2.785 -10.734 -22.125 1 97.19 199 HIS B O 1
ATOM 3154 N N . LEU B 1 200 ? 0.764 -10.109 -21.391 1 98.38 200 LEU B N 1
ATOM 3155 C CA . LEU B 1 200 ? 0.75 -11.016 -20.25 1 98.38 200 LEU B CA 1
ATOM 3156 C C . LEU B 1 200 ? -0.269 -12.133 -20.453 1 98.38 200 LEU B C 1
ATOM 3158 O O . LEU B 1 200 ? -1.371 -11.891 -20.953 1 98.38 200 LEU B O 1
ATOM 3162 N N . PRO B 1 201 ? 0.084 -13.344 -20.156 1 98.5 201 PRO B N 1
ATOM 3163 C CA . PRO B 1 201 ? -0.958 -14.367 -20.109 1 98.5 201 PRO B CA 1
ATOM 3164 C C . PRO B 1 201 ? -1.946 -14.164 -18.969 1 98.5 201 PRO B C 1
ATOM 3166 O O . PRO B 1 201 ? -1.633 -13.469 -17.984 1 98.5 201 PRO B O 1
ATOM 3169 N N . VAL B 1 202 ? -3.129 -14.742 -19.141 1 98.31 202 VAL B N 1
ATOM 3170 C CA . VAL B 1 202 ? -4.191 -14.656 -18.141 1 98.31 202 VAL B CA 1
ATOM 3171 C C . VAL B 1 202 ? -4.637 -16.062 -17.734 1 98.31 202 VAL B C 1
ATOM 3173 O O . VAL B 1 202 ? -4.777 -16.938 -18.594 1 98.31 202 VAL B O 1
ATOM 3176 N N . LEU B 1 203 ? -4.75 -16.297 -16.516 1 98.12 203 LEU B N 1
ATOM 3177 C CA . LEU B 1 203 ? -5.332 -17.531 -16 1 98.12 203 LEU B CA 1
ATOM 3178 C C . LEU B 1 203 ? -6.16 -17.25 -14.75 1 98.12 203 LEU B C 1
ATOM 3180 O O . LEU B 1 203 ? -6.18 -16.125 -14.25 1 98.12 203 LEU B O 1
ATOM 3184 N N . THR B 1 204 ? -6.863 -18.25 -14.258 1 97.69 204 THR B N 1
ATOM 3185 C CA . THR B 1 204 ? -7.656 -18.125 -13.039 1 97.69 204 THR B CA 1
ATOM 3186 C C . THR B 1 204 ? -7.133 -19.047 -11.953 1 97.69 204 THR B C 1
ATOM 3188 O O . THR B 1 204 ? -6.434 -20.031 -12.242 1 97.69 204 THR B O 1
ATOM 3191 N N . VAL B 1 205 ? -7.461 -18.719 -10.711 1 98.06 205 VAL B N 1
ATOM 3192 C CA . VAL B 1 205 ? -7.121 -19.594 -9.602 1 98.06 205 VAL B CA 1
ATOM 3193 C C . VAL B 1 205 ? -7.703 -20.984 -9.836 1 98.06 205 VAL B C 1
ATOM 3195 O O . VAL B 1 205 ? -7.066 -22 -9.531 1 98.06 205 VAL B O 1
ATOM 3198 N N . ASN B 1 206 ? -8.867 -21.031 -10.414 1 96.94 206 ASN B N 1
ATOM 3199 C CA . ASN B 1 206 ? -9.5 -22.312 -10.734 1 96.94 206 ASN B CA 1
ATOM 3200 C C . ASN B 1 206 ? -8.695 -23.094 -11.758 1 96.94 206 ASN B C 1
ATOM 3202 O O . ASN B 1 206 ? -8.656 -24.328 -11.711 1 96.94 206 ASN B O 1
ATOM 3206 N N . ASP B 1 207 ? -8.141 -22.406 -12.758 1 97.69 207 ASP B N 1
ATOM 3207 C CA . ASP B 1 207 ? -7.277 -23.078 -13.719 1 97.69 207 ASP B CA 1
ATOM 3208 C C . ASP B 1 207 ? -6.156 -23.844 -13.016 1 97.69 207 ASP B C 1
ATOM 3210 O O . ASP B 1 207 ? -5.84 -24.969 -13.375 1 97.69 207 ASP B O 1
ATOM 3214 N N . ILE B 1 208 ? -5.562 -23.234 -12.023 1 98.5 208 ILE B N 1
ATOM 3215 C CA . ILE B 1 208 ? -4.461 -23.844 -11.289 1 98.5 208 ILE B CA 1
ATOM 3216 C C . ILE B 1 208 ? -4.969 -25.062 -10.523 1 98.5 208 ILE B C 1
ATOM 3218 O O . ILE B 1 208 ? -4.312 -26.109 -10.492 1 98.5 208 ILE B O 1
ATOM 3222 N N . ALA B 1 209 ? -6.113 -24.891 -9.867 1 98 209 ALA B N 1
ATOM 3223 C CA . ALA B 1 209 ? -6.695 -26.016 -9.125 1 98 209 ALA B CA 1
ATOM 3224 C C . ALA B 1 209 ? -6.922 -27.219 -10.047 1 98 209 ALA B C 1
ATOM 3226 O O . ALA B 1 209 ? -6.59 -28.344 -9.688 1 98 209 ALA B O 1
ATOM 3227 N N . LEU B 1 210 ? -7.484 -26.969 -11.195 1 97.31 210 LEU B N 1
ATOM 3228 C CA . LEU B 1 210 ? -7.738 -28.031 -12.164 1 97.31 210 LEU B CA 1
ATOM 3229 C C . LEU B 1 210 ? -6.434 -28.672 -12.625 1 97.31 210 LEU B C 1
ATOM 3231 O O . LEU B 1 210 ? -6.34 -29.891 -12.719 1 97.31 210 LEU B O 1
ATOM 3235 N N . TYR B 1 211 ? -5.48 -27.828 -12.945 1 97.94 211 TYR B N 1
ATOM 3236 C CA . TYR B 1 211 ? -4.176 -28.297 -13.406 1 97.94 211 TYR B CA 1
ATOM 3237 C C . TYR B 1 211 ? -3.537 -29.219 -12.367 1 97.94 211 TYR B C 1
ATOM 3239 O O . TYR B 1 211 ? -3.004 -30.281 -12.719 1 97.94 211 TYR B O 1
ATOM 3247 N N . ARG B 1 212 ? -3.578 -28.891 -11.094 1 97.25 212 ARG B N 1
ATOM 3248 C CA . ARG B 1 212 ? -2.982 -29.672 -10.008 1 97.25 212 ARG B CA 1
ATOM 3249 C C . ARG B 1 212 ? -3.701 -31 -9.836 1 97.25 212 ARG B C 1
ATOM 3251 O O . ARG B 1 212 ? -3.068 -32.031 -9.555 1 97.25 212 ARG B O 1
ATOM 3258 N N . LYS B 1 213 ? -4.969 -31 -9.977 1 95.31 213 LYS B N 1
ATOM 3259 C CA . LYS B 1 213 ? -5.742 -32.25 -9.867 1 95.31 213 LYS B CA 1
ATOM 3260 C C . LYS B 1 213 ? -5.414 -33.219 -11 1 95.31 213 LYS B C 1
ATOM 3262 O O . LYS B 1 213 ? -5.359 -34.406 -10.797 1 95.31 213 LYS B O 1
ATOM 3267 N N . GLU B 1 214 ? -5.27 -32.656 -12.141 1 92.06 214 GLU B N 1
ATOM 3268 C CA . GLU B 1 214 ? -4.961 -33.469 -13.297 1 92.06 214 GLU B CA 1
ATOM 3269 C C . GLU B 1 214 ? -3.559 -34.062 -13.195 1 92.06 214 GLU B C 1
ATOM 3271 O O . GLU B 1 214 ? -3.328 -35.219 -13.609 1 92.06 214 GLU B O 1
ATOM 3276 N N . LYS B 1 215 ? -2.637 -33.344 -12.742 1 86 215 LYS B N 1
ATOM 3277 C CA . LYS B 1 215 ? -1.264 -33.812 -12.625 1 86 215 LYS B CA 1
ATOM 3278 C C . LYS B 1 215 ? -1.112 -34.75 -11.445 1 86 215 LYS B C 1
ATOM 3280 O O . LYS B 1 215 ? -0.205 -35.594 -11.422 1 86 215 LYS B O 1
ATOM 3285 N N . SER B 1 216 ? -1.818 -34.625 -10.391 1 74.56 216 SER B N 1
ATOM 3286 C CA . SER B 1 216 ? -1.782 -35.531 -9.258 1 74.56 216 SER B CA 1
ATOM 3287 C C . SER B 1 216 ? -2.385 -36.875 -9.625 1 74.56 216 SER B C 1
ATOM 3289 O O . SER B 1 216 ? -2.094 -37.906 -8.977 1 74.56 216 SER B O 1
ATOM 3291 N N . ASN B 1 217 ? -3.152 -36.969 -10.625 1 60.62 217 ASN B N 1
ATOM 3292 C CA . ASN B 1 217 ? -3.672 -38.219 -11.117 1 60.62 217 ASN B CA 1
ATOM 3293 C C . ASN B 1 217 ? -2.734 -38.844 -12.148 1 60.62 217 ASN B C 1
ATOM 3295 O O . ASN B 1 217 ? -2.277 -38.188 -13.07 1 60.62 217 ASN B O 1
#

Secondary structure (DSSP, 8-state):
----HHHHHGGG--HHHHHHHHHHHHHTT--EEEE--TTTT--EEEEEETTT--HHHHHHHHHHB-S--EEEEEHHHHHHTT--BSSSS---TT---BB--EEESSS-SSS-SHHHHHHHHHHHHSTT--GGGEEEEEEEEEEEEPTTGGGT--SHHHHHHHHHHHTTS-S-EEEEEBB-TTSPBP-HHHHHHHHHHHT--EEEHHHHHHHHHHHH-/----HHHHHGGG--HHHHHHHHHHHHHTT--EEEE--TTTT--EEEEEETTT--HHHHHHHHHHB-S--EEEEEHHHHHHTT--BSSSS---TT---BB--EEESSS-SSS-SHHHHHHHHHHHHSTT--GGGEEEEEEEEEEEEPTTGGGT--SHHHHHHHHHHHTTS-S-EEEEEBB-TTSPBP-HHHHHHHHHHHT--EEEHHHHHHHHHHHH-

Foldseek 3Di:
DPCALVNLQCVLPDLLSLLVVQLVQQLVFHWAWAAEHCVPPLFIKIKHALVNDDLVNLVCLCVFFLNQKEKQDEPVLCVQLVFAFCDPDQPDPLSFRWTWAKFFPPDADQQRHSRRVSVRSCLSQPVPRHNVRIDTHGRYIYTYADPVACVVPLDPSSLNLLSCVVSVHRSMMMIGIGADPVRHGDHSVRVSVVCVVRVHRYHYSVSSVVNVVVVVD/DPCALVNLQCVLPDLLSLLVQQLVQQLVFHWAWAAEHCVPPLFIKIKHALVNDDLVNLVCLCVFFLNQKEKQDEPVLCVQLVFAFCDPDQPDPLSFRWTWAKFFPPDADQQRHSRRVSVRSCLSQPVPRHNVRIDTHGRYIYTYADPVACVVPLDPSSLNLLSCVVSVHRSMMMIGIGADPVRHGDHSVRVSVVCVVRVHRYHYSVSSVVNVVVVVD

Nearest PDB structures (foldseek):
  7uf0-assembly1_A  TM=9.926E-01  e=5.745E-36  Vibrio cholerae
  3ls6-assembly1_B  TM=9.950E-01  e=6.765E-32  Salmonella enterica subsp. enterica serovar Typhimurium
  7tye-assembly1_A  TM=9.767E-01  e=3.463E-32  Escherichia coli
  3h07-assembly1_A  TM=9.882E-01  e=1.112E-30  Yersinia pestis CO92
  1g57-assembly1_A  TM=9.879E-01  e=1.810E-30  Escherichia coli

Radius of gyration: 21.52 Å; Cα contacts (8 Å, |Δi|>4): 1014; chains: 2; bounding box: 49×71×48 Å

Solvent-accessible surface area (backbone atoms only — not comparable to full-atom values): 21623 Å² total; per-residue (Å²): 124,83,77,48,67,66,66,66,48,44,84,54,42,54,52,61,50,16,44,52,52,39,30,53,30,39,66,70,52,37,48,32,36,43,27,47,52,74,89,64,80,35,38,35,27,47,32,38,40,58,91,53,64,42,38,66,57,40,12,48,40,25,53,44,17,43,21,60,48,28,37,23,28,38,51,66,56,31,56,69,46,65,45,50,62,45,49,93,68,69,53,30,90,82,53,70,48,46,25,44,26,32,24,36,68,65,87,45,77,91,30,65,31,18,56,22,38,44,44,21,51,44,50,68,66,39,90,81,49,52,45,82,51,45,20,33,44,50,63,34,36,35,28,52,18,55,80,71,19,38,76,67,42,76,38,69,50,12,33,42,25,46,47,23,44,75,40,73,45,66,51,28,19,35,37,24,44,35,34,40,86,71,20,45,68,25,37,66,74,56,46,51,52,51,24,62,75,68,71,32,49,53,40,39,36,64,26,49,38,51,44,53,54,55,69,73,97,125,85,77,47,67,65,66,65,47,44,84,53,43,54,52,61,49,17,45,54,51,38,32,54,30,40,67,72,51,36,50,32,36,43,26,48,53,74,88,63,81,34,40,35,27,45,33,38,39,58,90,50,64,43,37,66,58,40,11,47,39,25,53,46,17,42,21,60,47,27,36,23,28,38,51,67,56,31,56,68,45,67,45,51,62,44,49,95,70,68,51,30,89,82,53,70,47,46,25,44,27,31,24,37,68,65,86,46,79,91,28,66,30,19,56,23,39,45,45,21,51,44,52,69,67,39,91,83,49,52,43,83,51,45,19,35,45,50,64,35,37,35,29,52,18,55,78,72,20,37,78,66,43,77,39,68,49,12,33,42,24,47,47,24,44,76,41,71,46,67,50,27,18,35,37,24,44,35,33,41,88,71,20,44,68,26,34,67,73,55,46,50,53,50,25,63,75,67,72,33,49,52,41,36,36,64,28,50,38,52,43,52,56,56,67,74,95

InterPro domains:
  IPR000422 3,4-dihydroxy-2-butanone 4-phosphate synthase, RibB [MF_00180] (14-216)
  IPR000422 3,4-dihydroxy-2-butanone 4-phosphate synthase, RibB [PF00926] (20-210)
  IPR000422 3,4-dihydroxy-2-butanone 4-phosphate synthase, RibB [TIGR00506] (16-212)
  IPR017945 DHBP synthase RibB-like alpha/beta domain superfamily [SSF55821] (10-214)